Protein AF-A0A7R9ZX94-F1 (afdb_monomer_lite)

Radius of gyration: 61.22 Å; chains: 1; bounding box: 117×53×203 Å

Organism: NCBI:txid73915

pLDDT: mean 79.72, std 14.08, range [41.81, 96.81]

Secondary structure (DSSP, 8-state):
--S-HHHHHHHHHHHTT--HHHHHHHHHHHHHHTT----HHHHHHHHHS-HHHHHHHHHHHS-HHHHHSHHHHHHHHHHHHHHHHHHHHHHHTT-HHHHHHHHHTTTTSTHHHHHHHHHHHHHHHHHHHHHHHHHHHHHHHHHHHHHHHHHHHHHHHHHHHHHHHHHHHHHHHHHHHHHHHHHHHHHTTS-HHHHHHHHHHHHHHHHHHHHHHHHHHHHHHHHHHHHHHHHHHHHHHHHHHHHHHHHHHHHHHHHHHHHHHHHHHHHHHHHHHHHHHHHHHHHHHHHHHHHHHHHHHHHHHHHHHHTTS--HHHHHHHHHHHHHHHHHHHHHHHHHHHHHHHHHHHHHHHHHHHHHHHHHHHHHHHHHHHHHHHHHHHHHHHHHHHHHHHHHHHHHHHHHHHHHHHHHHHHHHHHHHHHHHHHHHHHHHHHHHHHHHHHHHHHHHHHHHHHHHHHHHHHHHHHHHHHHHHHHHHHHHHHHHTTSSS------------PPPP-----------

Foldseek 3Di:
DPDDPLNVVVCVVVVVVDDQLNVQLVVVVVQVVVPQPDDNVNSNVLSPDDPVVSCVVRVVSRDPVCVVCVVVVVVVVVLLVVLVSQLVVCVVVVNVVSNVVSLVVCVVPCSSVVVVVVVVVVVVVVVVVVVVVVVVVVVVVVVVVVVVVVVVVVVVVVVVVVVVVVVVVVVCVVVVVVVVVVVVVVVVVDDPVVVVVVVVVVVVVVVVVVVVVVVVVVVVVVVVVVVVVVVVVVVVVVVVVVVVVVVVVVVVVVVVVVVVVVVVVVVVVVVVVVVVVVVVVVVVVVVVVVVVVVVVVVVVVVVVVVVPDDDPPVVVVCVVVVVVVCVVVVVVVVVVVVVVVVVVVVVVVVCVVVVVVVVVVVVVVVVCPVVVVVVVVVVVVVVVVVVVVVVVVVVVVVVVVVVVVVVVVVVVVVVVVVVVVVVVVVVVVVVVVVVVVVVVVVVVVVVVVVVVVVVVVVVVVVVVVVVVVVVVVVVCCVVVVVPPPDDDDDDDDDDDDDDDDDDDDDPPPDDDD

Structure (mmCIF, N/CA/C/O backbone):
data_AF-A0A7R9ZX94-F1
#
_entry.id   AF-A0A7R9ZX94-F1
#
loop_
_atom_site.group_PDB
_atom_site.id
_atom_site.type_symbol
_atom_site.label_atom_id
_atom_site.label_alt_id
_atom_site.label_comp_id
_atom_site.label_asym_id
_atom_site.label_entity_id
_atom_site.label_seq_id
_atom_site.pdbx_PDB_ins_code
_atom_site.Cartn_x
_atom_site.Cartn_y
_atom_site.Cartn_z
_atom_site.occupancy
_atom_site.B_iso_or_equiv
_atom_site.auth_seq_id
_atom_site.auth_comp_id
_atom_site.auth_asym_id
_atom_site.auth_atom_id
_atom_site.pdbx_PDB_model_num
ATOM 1 N N . GLN A 1 1 ? 18.809 25.882 -39.021 1.00 46.19 1 GLN A N 1
ATOM 2 C CA . GLN A 1 1 ? 19.123 25.093 -37.810 1.00 46.19 1 GLN A CA 1
ATOM 3 C C . GLN A 1 1 ? 18.081 23.991 -37.723 1.00 46.19 1 GLN A C 1
ATOM 5 O O . GLN A 1 1 ? 16.909 24.324 -37.689 1.00 46.19 1 GLN A O 1
ATOM 10 N N . PHE A 1 2 ? 18.480 22.720 -37.825 1.00 45.09 2 PHE A N 1
ATOM 11 C CA . PHE A 1 2 ? 17.543 21.588 -37.939 1.00 45.09 2 PHE A CA 1
ATOM 12 C C . PHE A 1 2 ? 16.994 21.122 -36.579 1.00 45.09 2 PHE A C 1
ATOM 14 O O . PHE A 1 2 ? 15.900 20.583 -36.513 1.00 45.09 2 PHE A O 1
ATOM 21 N N . LEU A 1 3 ? 17.730 21.373 -35.492 1.00 60.97 3 LEU A N 1
ATOM 22 C CA . LEU A 1 3 ? 17.330 21.069 -34.119 1.00 60.97 3 LEU A CA 1
ATOM 23 C C . LEU A 1 3 ? 17.591 22.306 -33.255 1.00 60.97 3 LEU A C 1
ATOM 25 O O . LEU A 1 3 ? 18.680 22.883 -33.322 1.00 60.97 3 LEU A O 1
ATOM 29 N N . ASP A 1 4 ? 16.589 22.724 -32.485 1.00 75.06 4 ASP A N 1
ATOM 30 C CA . ASP A 1 4 ? 16.703 23.810 -31.505 1.00 75.06 4 ASP A CA 1
ATOM 31 C C . ASP A 1 4 ? 16.883 23.255 -30.077 1.00 75.06 4 ASP A C 1
ATOM 33 O O . ASP A 1 4 ? 16.883 22.042 -29.846 1.00 75.06 4 ASP A O 1
ATOM 37 N N . GLU A 1 5 ? 17.053 24.144 -29.098 1.00 74.81 5 GLU A N 1
ATOM 38 C CA . GLU A 1 5 ? 17.251 23.770 -27.692 1.00 74.81 5 GLU A CA 1
ATOM 39 C C . GLU A 1 5 ? 16.100 22.913 -27.130 1.00 74.81 5 GLU A C 1
ATOM 41 O O . GLU A 1 5 ? 16.324 22.014 -26.313 1.00 74.81 5 GLU A O 1
ATOM 46 N N . TRP A 1 6 ? 14.868 23.142 -27.595 1.00 79.94 6 TRP A N 1
ATOM 47 C CA . TRP A 1 6 ? 13.710 22.352 -27.191 1.00 79.94 6 TRP A CA 1
ATOM 48 C C . TRP A 1 6 ? 13.808 20.919 -27.735 1.00 79.94 6 TRP A C 1
ATOM 50 O O . TRP A 1 6 ? 13.611 19.971 -26.972 1.00 79.94 6 TRP A O 1
ATOM 60 N N . HIS A 1 7 ? 14.229 20.736 -28.994 1.00 74.19 7 HIS A N 1
ATOM 61 C CA . HIS A 1 7 ? 14.447 19.401 -29.568 1.00 74.19 7 HIS A CA 1
ATOM 62 C C . HIS A 1 7 ? 15.507 18.617 -28.783 1.00 74.19 7 HIS A C 1
ATOM 64 O O . HIS A 1 7 ? 15.298 17.445 -28.467 1.00 74.19 7 HIS A O 1
ATOM 70 N N . TYR A 1 8 ? 16.613 19.258 -28.392 1.00 73.69 8 TYR A N 1
ATOM 71 C CA . TYR A 1 8 ? 17.632 18.616 -27.553 1.00 73.69 8 TYR A CA 1
ATOM 72 C C . TYR A 1 8 ? 17.098 18.232 -26.171 1.00 73.69 8 TYR A C 1
ATOM 74 O O . TYR A 1 8 ? 17.418 17.157 -25.662 1.00 73.69 8 TYR A O 1
ATOM 82 N N . ARG A 1 9 ? 16.251 19.071 -25.567 1.00 77.31 9 ARG A N 1
ATOM 83 C CA . ARG A 1 9 ? 15.613 18.783 -24.277 1.00 77.31 9 ARG A CA 1
ATOM 84 C C . ARG A 1 9 ? 14.697 17.562 -24.362 1.00 77.31 9 ARG A C 1
ATOM 86 O O . ARG A 1 9 ? 14.786 16.681 -23.510 1.00 77.31 9 ARG A O 1
ATOM 93 N N . VAL A 1 10 ? 13.871 17.479 -25.404 1.00 73.19 10 VAL A N 1
ATOM 94 C CA . VAL A 1 10 ? 12.976 16.337 -25.643 1.00 73.19 10 VAL A CA 1
ATOM 95 C C . VAL A 1 10 ? 13.769 15.068 -25.943 1.00 73.19 10 VAL A C 1
ATOM 97 O O . VAL A 1 10 ? 13.509 14.039 -25.322 1.00 73.19 10 VAL A O 1
ATOM 100 N N . MET A 1 11 ? 14.785 15.134 -26.810 1.00 71.25 11 MET A N 1
ATOM 101 C CA . MET A 1 11 ? 15.658 13.988 -27.093 1.00 71.25 11 MET A CA 1
ATOM 102 C C . MET A 1 11 ? 16.409 13.504 -25.849 1.00 71.25 11 MET A C 1
ATOM 104 O O . MET A 1 11 ? 16.594 12.305 -25.689 1.00 71.25 11 MET A O 1
ATOM 108 N N . ASN A 1 12 ? 16.790 14.394 -24.931 1.00 71.25 12 ASN A N 1
ATOM 109 C CA . ASN A 1 12 ? 17.432 14.009 -23.672 1.00 71.25 12 ASN A CA 1
ATOM 110 C C . ASN A 1 12 ? 16.453 13.288 -22.721 1.00 71.25 12 ASN A C 1
ATOM 112 O O . ASN A 1 12 ? 16.826 12.346 -22.026 1.00 71.25 12 ASN A O 1
ATOM 116 N N . VAL A 1 13 ? 15.175 13.683 -22.706 1.00 73.31 13 VAL A N 1
ATOM 117 C CA . VAL A 1 13 ? 14.135 12.977 -21.934 1.00 73.31 13 VAL A CA 1
ATOM 118 C C . VAL A 1 13 ? 13.806 11.623 -22.568 1.00 73.31 13 VAL A C 1
ATOM 120 O O . VAL A 1 13 ? 13.756 10.617 -21.861 1.00 73.31 13 VAL A O 1
ATOM 123 N N . LEU A 1 14 ? 13.633 11.577 -23.891 1.00 68.38 14 LEU A N 1
ATOM 124 C CA . LEU A 1 14 ? 13.373 10.340 -24.628 1.00 68.38 14 LEU A CA 1
ATOM 125 C C . LEU A 1 14 ? 14.559 9.377 -24.549 1.00 68.38 14 LEU A C 1
ATOM 127 O O . LEU A 1 14 ? 14.352 8.200 -24.275 1.00 68.38 14 LEU A O 1
ATOM 131 N N . GLY A 1 15 ? 15.791 9.870 -24.674 1.00 67.94 15 GLY A N 1
ATOM 132 C CA . GLY A 1 15 ? 17.019 9.073 -24.611 1.00 67.94 15 GLY A CA 1
ATOM 133 C C . GLY A 1 15 ? 17.246 8.374 -23.268 1.00 67.94 15 GLY A C 1
ATOM 134 O O . GLY A 1 15 ? 17.945 7.369 -23.213 1.00 67.94 15 GLY A O 1
ATOM 135 N N . LYS A 1 16 ? 16.605 8.834 -22.183 1.00 73.81 16 LYS A N 1
ATOM 136 C CA . LYS A 1 16 ? 16.614 8.126 -20.889 1.00 73.81 16 LYS A CA 1
ATOM 137 C C . LYS A 1 16 ? 15.671 6.918 -20.851 1.00 73.81 16 LYS A C 1
ATOM 139 O O . LYS A 1 16 ? 15.866 6.035 -20.022 1.00 73.81 16 LYS A O 1
ATOM 144 N N . GLY A 1 17 ? 14.640 6.880 -21.700 1.00 75.62 17 GLY A N 1
ATOM 145 C CA . GLY A 1 17 ? 13.622 5.816 -21.724 1.00 75.62 17 GLY A CA 1
ATOM 146 C C . GLY A 1 17 ? 13.651 4.916 -22.966 1.00 75.62 17 GLY A C 1
ATOM 147 O O . GLY A 1 17 ? 13.183 3.769 -22.910 1.00 75.62 17 GLY A O 1
ATOM 148 N N . TRP A 1 18 ? 14.195 5.426 -24.072 1.00 81.94 18 TRP A N 1
ATOM 149 C CA . TRP A 1 18 ? 14.347 4.750 -25.357 1.00 81.94 18 TRP A CA 1
ATOM 150 C C . TRP A 1 18 ? 15.787 4.283 -25.523 1.00 81.94 18 TRP A C 1
ATOM 152 O O . TRP A 1 18 ? 16.679 5.057 -25.857 1.00 81.94 18 TRP A O 1
ATOM 162 N N . THR A 1 19 ? 16.004 2.992 -25.284 1.00 86.12 19 THR A N 1
ATOM 163 C CA . THR A 1 19 ? 17.248 2.329 -25.674 1.00 86.12 19 THR A CA 1
ATOM 164 C C . THR A 1 19 ? 17.312 2.217 -27.198 1.00 86.12 19 THR A C 1
ATOM 166 O O . THR A 1 19 ? 16.272 2.202 -27.861 1.00 86.12 19 THR A O 1
ATOM 169 N N . GLN A 1 20 ? 18.518 2.091 -27.757 1.00 82.81 20 GLN A N 1
ATOM 170 C CA . GLN A 1 20 ? 18.720 1.851 -29.192 1.00 82.81 20 GLN A CA 1
ATOM 171 C C . GLN A 1 20 ? 17.857 0.682 -29.689 1.00 82.81 20 GLN A C 1
ATOM 173 O O . GLN A 1 20 ? 17.112 0.837 -30.650 1.00 82.81 20 GLN A O 1
ATOM 178 N N . THR A 1 21 ? 17.843 -0.433 -28.953 1.00 88.31 21 THR A N 1
ATOM 179 C CA . THR A 1 21 ? 17.009 -1.609 -29.241 1.00 88.31 21 THR A CA 1
ATOM 180 C C . THR A 1 21 ? 15.526 -1.259 -29.352 1.00 88.31 21 THR A C 1
ATOM 182 O O . THR A 1 21 ? 14.864 -1.698 -30.285 1.00 88.31 21 THR A O 1
ATOM 185 N N . LYS A 1 22 ? 14.982 -0.431 -28.446 1.00 87.69 22 LYS A N 1
ATOM 186 C CA . LYS A 1 22 ? 13.573 -0.002 -28.512 1.00 87.69 22 LYS A CA 1
ATOM 187 C C . LYS A 1 22 ? 13.295 0.883 -29.724 1.00 87.69 22 LYS A C 1
ATOM 189 O O . LYS A 1 22 ? 12.243 0.738 -30.337 1.00 87.69 22 LYS A O 1
ATOM 194 N N . ALA A 1 23 ? 14.220 1.784 -30.058 1.00 84.62 23 ALA A N 1
ATOM 195 C CA . ALA A 1 23 ? 14.084 2.652 -31.223 1.00 84.62 23 ALA A CA 1
ATOM 196 C C . ALA A 1 23 ? 14.079 1.844 -32.528 1.00 84.62 23 ALA A C 1
ATOM 198 O O . ALA A 1 23 ? 13.206 2.042 -33.371 1.00 84.62 23 ALA A O 1
ATOM 199 N N . VAL A 1 24 ? 15.004 0.890 -32.650 1.00 89.31 24 VAL A N 1
ATOM 200 C CA . VAL A 1 24 ? 15.105 -0.015 -33.800 1.00 89.31 24 VAL A CA 1
ATOM 201 C C . VAL A 1 24 ? 13.885 -0.934 -33.884 1.00 89.31 24 VAL A C 1
ATOM 203 O O . VAL A 1 24 ? 13.287 -1.037 -34.949 1.00 89.31 24 VAL A O 1
ATOM 206 N N . THR A 1 25 ? 13.443 -1.514 -32.762 1.00 92.94 25 THR A N 1
ATOM 207 C CA . THR A 1 25 ? 12.216 -2.334 -32.697 1.00 92.94 25 THR A CA 1
ATOM 208 C C . THR A 1 25 ? 11.013 -1.561 -33.240 1.00 92.94 25 THR A C 1
ATOM 210 O O . THR A 1 25 ? 10.320 -2.046 -34.127 1.00 92.94 25 THR A O 1
ATOM 213 N N . ALA A 1 26 ? 10.808 -0.320 -32.783 1.00 88.62 26 ALA A N 1
ATOM 214 C CA . ALA A 1 26 ? 9.697 0.512 -33.240 1.00 88.62 26 ALA A CA 1
ATOM 215 C C . ALA A 1 26 ? 9.790 0.861 -34.738 1.00 88.62 26 ALA A C 1
ATOM 217 O O . ALA A 1 26 ? 8.772 0.896 -35.426 1.00 88.62 26 ALA A O 1
ATOM 218 N N . ALA A 1 27 ? 10.997 1.108 -35.260 1.00 87.25 27 ALA A N 1
ATOM 219 C CA . ALA A 1 27 ? 11.202 1.353 -36.686 1.00 87.25 27 ALA A CA 1
ATOM 220 C C . ALA A 1 27 ? 10.882 0.107 -37.533 1.00 87.25 27 ALA A C 1
ATOM 222 O O . ALA A 1 27 ? 10.219 0.217 -38.565 1.00 87.25 27 ALA A O 1
ATOM 223 N N . LEU A 1 28 ? 11.297 -1.076 -37.078 1.00 92.31 28 LEU A N 1
ATOM 224 C CA . LEU A 1 28 ? 11.012 -2.353 -37.733 1.00 92.31 28 LEU A CA 1
ATOM 225 C C . LEU A 1 28 ? 9.524 -2.723 -37.665 1.00 92.31 28 LEU A C 1
ATOM 227 O O . LEU A 1 28 ? 8.978 -3.187 -38.662 1.00 92.31 28 LEU A O 1
ATOM 231 N N . ASP A 1 29 ? 8.842 -2.442 -36.551 1.00 92.19 29 ASP A N 1
ATOM 232 C CA . ASP A 1 29 ? 7.384 -2.589 -36.433 1.00 92.19 29 ASP A CA 1
ATOM 233 C C . ASP A 1 29 ? 6.652 -1.710 -37.460 1.00 92.19 29 ASP A C 1
ATOM 235 O O . ASP A 1 29 ? 5.715 -2.159 -38.122 1.00 92.19 29 ASP A O 1
ATOM 239 N N . ILE A 1 30 ? 7.098 -0.460 -37.648 1.00 87.75 30 ILE A N 1
ATOM 240 C CA . ILE A 1 30 ? 6.545 0.437 -38.675 1.00 87.75 30 ILE A CA 1
ATOM 241 C C . ILE A 1 30 ? 6.780 -0.143 -40.071 1.00 87.75 30 ILE A C 1
ATOM 243 O O . ILE A 1 30 ? 5.874 -0.114 -40.904 1.00 87.75 30 ILE A O 1
ATOM 247 N N . MET A 1 31 ? 7.963 -0.691 -40.342 1.00 88.12 31 MET A N 1
ATOM 248 C CA . MET A 1 31 ? 8.239 -1.346 -41.620 1.00 88.12 31 MET A CA 1
ATOM 249 C C . MET A 1 31 ? 7.343 -2.573 -41.835 1.00 88.12 31 MET A C 1
ATOM 251 O O . MET A 1 31 ? 6.766 -2.726 -42.912 1.00 88.12 31 MET A O 1
ATOM 255 N N . ALA A 1 32 ? 7.141 -3.396 -40.804 1.00 91.81 32 ALA A N 1
ATOM 256 C CA . ALA A 1 32 ? 6.255 -4.554 -40.858 1.00 91.81 32 ALA A CA 1
ATOM 257 C C . ALA A 1 32 ? 4.800 -4.155 -41.163 1.00 91.81 32 ALA A C 1
ATOM 259 O O . ALA A 1 32 ? 4.154 -4.737 -42.035 1.00 91.81 32 ALA A O 1
ATOM 260 N N . LEU A 1 33 ? 4.306 -3.094 -40.514 1.00 88.00 33 LEU A N 1
ATOM 261 C CA . LEU A 1 33 ? 2.975 -2.530 -40.769 1.00 88.00 33 LEU A CA 1
ATOM 262 C C . LEU A 1 33 ? 2.806 -2.004 -42.202 1.00 88.00 33 LEU A C 1
ATOM 264 O O . LEU A 1 33 ? 1.694 -2.018 -42.725 1.00 88.00 33 LEU A O 1
ATOM 268 N N . ASN A 1 34 ? 3.896 -1.573 -42.841 1.00 86.56 34 ASN A N 1
ATOM 269 C CA . ASN A 1 34 ? 3.915 -1.111 -44.231 1.00 86.56 34 ASN A CA 1
ATOM 270 C C . ASN A 1 34 ? 4.233 -2.232 -45.239 1.00 86.56 34 ASN A C 1
ATOM 272 O O . ASN A 1 34 ? 4.527 -1.960 -46.401 1.00 86.56 34 ASN A O 1
ATOM 276 N N . GLY A 1 35 ? 4.129 -3.497 -44.819 1.00 88.69 35 GLY A N 1
ATOM 277 C CA . GLY A 1 35 ? 4.159 -4.651 -45.716 1.00 88.69 35 GLY A CA 1
ATOM 278 C C . GLY A 1 35 ? 5.516 -5.335 -45.856 1.00 88.69 35 GLY A C 1
ATOM 279 O O . GLY A 1 35 ? 5.642 -6.231 -46.693 1.00 88.69 35 GLY A O 1
ATOM 280 N N . VAL A 1 36 ? 6.522 -4.977 -45.049 1.00 94.06 36 VAL A N 1
ATOM 281 C CA . VAL A 1 36 ? 7.733 -5.806 -44.944 1.00 94.06 36 VAL A CA 1
ATOM 282 C C . VAL A 1 36 ? 7.372 -7.095 -44.202 1.00 94.06 36 VAL A C 1
ATOM 284 O O . VAL A 1 36 ? 6.808 -7.022 -43.111 1.00 94.06 36 VAL A O 1
ATOM 287 N N . PRO A 1 37 ? 7.671 -8.284 -44.749 1.00 94.25 37 PRO A N 1
ATOM 288 C CA . PRO A 1 37 ? 7.342 -9.553 -44.108 1.00 94.25 37 PRO A CA 1
ATOM 289 C C . PRO A 1 37 ? 8.308 -9.834 -42.947 1.00 94.25 37 PRO A C 1
ATOM 291 O O . PRO A 1 37 ? 9.219 -10.646 -43.079 1.00 94.25 37 PRO A O 1
ATOM 294 N N . LEU A 1 38 ? 8.127 -9.130 -41.828 1.00 96.38 38 LEU A N 1
ATOM 295 C CA . LEU A 1 38 ? 8.869 -9.335 -40.585 1.00 96.38 38 LEU A CA 1
ATOM 296 C C . LEU A 1 38 ? 7.962 -9.982 -39.542 1.00 96.38 38 LEU A C 1
ATOM 298 O O . LEU A 1 38 ? 6.872 -9.490 -39.243 1.00 96.38 38 LEU A O 1
ATOM 302 N N . THR A 1 39 ? 8.426 -11.082 -38.967 1.00 96.25 39 THR A N 1
ATOM 303 C CA . THR A 1 39 ? 7.808 -11.701 -37.794 1.00 96.25 39 THR A CA 1
ATOM 304 C C . THR A 1 39 ? 8.255 -10.994 -36.506 1.00 96.25 39 THR A C 1
ATOM 306 O O . THR A 1 39 ? 9.334 -10.401 -36.472 1.00 96.25 39 THR A O 1
ATOM 309 N N . PRO A 1 40 ? 7.481 -11.072 -35.404 1.00 95.19 40 PRO A N 1
ATOM 310 C CA . PRO A 1 40 ? 7.879 -10.473 -34.123 1.00 95.19 40 PRO A CA 1
ATOM 311 C C . PRO A 1 40 ? 9.231 -10.979 -33.592 1.00 95.19 40 PRO A C 1
ATOM 313 O O . PRO A 1 40 ? 9.933 -10.264 -32.880 1.00 95.19 40 PRO A O 1
ATOM 316 N N . GLU A 1 41 ? 9.592 -12.215 -33.936 1.00 95.94 41 GLU A N 1
ATOM 317 C CA . GLU A 1 41 ? 10.859 -12.849 -33.564 1.00 95.94 41 GLU A CA 1
ATOM 318 C C . GLU A 1 41 ? 12.029 -12.242 -34.349 1.00 95.94 41 GLU A C 1
ATOM 320 O O . GLU A 1 41 ? 13.020 -11.838 -33.743 1.00 95.94 41 GLU A O 1
ATOM 325 N N . GLU A 1 42 ? 11.872 -12.069 -35.666 1.00 96.19 42 GLU A N 1
ATOM 326 C CA . GLU A 1 42 ? 12.866 -11.405 -36.521 1.00 96.19 42 GLU A CA 1
ATOM 327 C C . GLU A 1 42 ? 13.061 -9.932 -36.149 1.00 96.19 42 GLU A C 1
ATOM 329 O O . GLU A 1 42 ? 14.178 -9.431 -36.205 1.00 96.19 42 GLU A O 1
ATOM 334 N N . ILE A 1 43 ? 11.998 -9.231 -35.739 1.00 96.38 43 ILE A N 1
ATOM 335 C CA . ILE A 1 43 ? 12.099 -7.841 -35.271 1.00 96.38 43 ILE A CA 1
ATOM 336 C C . ILE A 1 43 ? 12.998 -7.755 -34.036 1.00 96.38 43 ILE A C 1
ATOM 338 O O . ILE A 1 43 ? 13.838 -6.859 -33.940 1.00 96.38 43 ILE A O 1
ATOM 342 N N . LYS A 1 44 ? 12.845 -8.697 -33.098 1.00 95.25 44 LYS A N 1
ATOM 343 C CA . LYS A 1 44 ? 13.681 -8.753 -31.899 1.00 95.25 44 LYS A CA 1
ATOM 344 C C . LYS A 1 44 ? 15.132 -9.095 -32.243 1.00 95.25 44 LYS A C 1
ATOM 346 O O . LYS A 1 44 ? 16.034 -8.454 -31.716 1.00 95.25 44 LYS A O 1
ATOM 351 N N . GLU A 1 45 ? 15.346 -10.062 -33.135 1.00 95.88 45 GLU A N 1
ATOM 352 C CA . GLU A 1 45 ? 16.680 -10.456 -33.599 1.00 95.88 45 GLU A CA 1
ATOM 353 C C . GLU A 1 45 ? 17.399 -9.290 -34.293 1.00 95.88 45 GLU A C 1
ATOM 355 O O . GLU A 1 45 ? 18.510 -8.931 -33.909 1.00 95.88 45 GLU A O 1
ATOM 360 N N . PHE A 1 46 ? 16.733 -8.618 -35.234 1.00 95.88 46 PHE A N 1
ATOM 361 C CA . PHE A 1 46 ? 17.272 -7.443 -35.920 1.00 95.88 46 PHE A CA 1
ATOM 362 C C . PHE A 1 46 ? 17.547 -6.269 -34.976 1.00 95.88 46 PHE A C 1
ATOM 364 O O . PHE A 1 46 ? 18.529 -5.559 -35.168 1.00 95.88 46 PHE A O 1
ATOM 371 N N . ALA A 1 47 ? 16.740 -6.073 -33.931 1.00 94.81 47 ALA A N 1
ATOM 372 C CA . ALA A 1 47 ? 16.978 -5.021 -32.943 1.00 94.81 47 ALA A CA 1
ATOM 373 C C . ALA A 1 47 ? 18.201 -5.273 -32.037 1.00 94.81 47 ALA A C 1
ATOM 375 O O . ALA A 1 47 ? 18.684 -4.333 -31.397 1.00 94.81 47 ALA A O 1
ATOM 376 N N . GLU A 1 48 ? 18.681 -6.518 -31.960 1.00 95.25 48 GLU A N 1
ATOM 377 C CA . GLU A 1 48 ? 19.884 -6.921 -31.219 1.00 95.25 48 GLU A CA 1
ATOM 378 C C . GLU A 1 48 ? 21.136 -7.011 -32.120 1.00 95.25 48 GLU A C 1
ATOM 380 O O . GLU A 1 48 ? 22.253 -7.100 -31.605 1.00 95.25 48 GLU A O 1
ATOM 385 N N . MET A 1 49 ? 20.970 -6.967 -33.447 1.00 95.12 49 MET A N 1
ATOM 386 C CA . MET A 1 49 ? 22.067 -6.997 -34.420 1.00 95.12 49 MET A CA 1
ATOM 387 C C . MET A 1 49 ? 22.837 -5.673 -34.501 1.00 95.12 49 MET A C 1
ATOM 389 O O . MET A 1 49 ? 22.311 -4.595 -34.221 1.00 95.12 49 MET A O 1
ATOM 393 N N . ASP A 1 50 ? 24.091 -5.756 -34.958 1.00 94.75 50 ASP A N 1
ATOM 394 C CA . ASP A 1 50 ? 24.846 -4.571 -35.369 1.00 94.75 50 ASP A CA 1
ATOM 395 C C . ASP A 1 50 ? 24.163 -3.884 -36.560 1.00 94.75 50 ASP A C 1
ATOM 397 O O . ASP A 1 50 ? 23.659 -4.546 -37.470 1.00 94.75 50 ASP A O 1
ATOM 401 N N . GLU A 1 51 ? 24.170 -2.551 -36.574 1.00 90.75 51 GLU A N 1
ATOM 402 C CA . GLU A 1 51 ? 23.443 -1.743 -37.557 1.00 90.75 51 GLU A CA 1
ATOM 403 C C . GLU A 1 51 ? 23.848 -2.073 -39.002 1.00 90.75 51 GLU A C 1
ATOM 405 O O . GLU A 1 51 ? 22.986 -2.163 -39.879 1.00 90.75 51 GLU A O 1
ATOM 410 N N . GLN A 1 52 ? 25.139 -2.318 -39.261 1.00 92.56 52 GLN A N 1
ATOM 411 C CA . GLN A 1 52 ? 25.609 -2.634 -40.612 1.00 92.56 52 GLN A CA 1
ATOM 412 C C . GLN A 1 52 ? 25.085 -3.992 -41.076 1.00 92.56 52 GLN A C 1
ATOM 414 O O . GLN A 1 52 ? 24.666 -4.138 -42.225 1.00 92.56 52 GLN A O 1
ATOM 419 N N . GLN A 1 53 ? 25.073 -4.977 -40.176 1.00 94.19 53 GLN A N 1
ATOM 420 C CA . GLN A 1 53 ? 24.550 -6.306 -40.470 1.00 94.19 53 GLN A CA 1
ATOM 421 C C . GLN A 1 53 ? 23.026 -6.279 -40.636 1.00 94.19 53 GLN A C 1
ATOM 423 O O . GLN A 1 53 ? 22.508 -6.834 -41.605 1.00 94.19 53 GLN A O 1
ATOM 428 N N . MET A 1 54 ? 22.323 -5.564 -39.754 1.00 95.44 54 MET A N 1
ATOM 429 C CA . MET A 1 54 ? 20.875 -5.390 -39.823 1.00 95.44 54 MET A CA 1
ATOM 430 C C . MET A 1 54 ? 20.455 -4.816 -41.180 1.00 95.44 54 MET A C 1
ATOM 432 O O . MET A 1 54 ? 19.539 -5.339 -41.807 1.00 95.44 54 MET A O 1
ATOM 436 N N . VAL A 1 55 ? 21.135 -3.777 -41.679 1.00 92.94 55 VAL A N 1
ATOM 437 C CA . VAL A 1 55 ? 20.814 -3.179 -42.987 1.00 92.94 55 VAL A CA 1
ATOM 438 C C . VAL A 1 55 ? 21.032 -4.177 -44.128 1.00 92.94 55 VAL A C 1
ATOM 440 O O . VAL A 1 55 ? 20.183 -4.288 -45.014 1.00 92.94 55 VAL A O 1
ATOM 443 N N . VAL A 1 56 ? 22.133 -4.934 -44.104 1.00 95.19 56 VAL A N 1
ATOM 444 C CA . VAL A 1 56 ? 22.440 -5.941 -45.135 1.00 95.19 56 VAL A CA 1
ATOM 445 C C . VAL A 1 56 ? 21.380 -7.045 -45.186 1.00 95.19 56 VAL A C 1
ATOM 447 O O . VAL A 1 56 ? 21.035 -7.495 -46.279 1.00 95.19 56 VAL A O 1
ATOM 450 N N . GLU A 1 57 ? 20.836 -7.457 -44.041 1.00 95.06 57 GLU A N 1
ATOM 451 C CA . GLU A 1 57 ? 19.809 -8.505 -43.964 1.00 95.06 57 GLU A CA 1
ATOM 452 C C . GLU A 1 57 ? 18.379 -7.985 -44.189 1.00 95.06 57 GLU A C 1
ATOM 454 O O . GLU A 1 57 ? 17.533 -8.697 -44.740 1.00 95.06 57 GLU A O 1
ATOM 459 N N . LEU A 1 58 ? 18.106 -6.730 -43.824 1.00 93.81 58 LEU A N 1
ATOM 460 C CA . LEU A 1 58 ? 16.794 -6.099 -43.959 1.00 93.81 58 LEU A CA 1
ATOM 461 C C . LEU A 1 58 ? 16.500 -5.657 -45.397 1.00 93.81 58 LEU A C 1
ATOM 463 O O . LEU A 1 58 ? 15.392 -5.873 -45.891 1.00 93.81 58 LEU A O 1
ATOM 467 N N . VAL A 1 59 ? 17.476 -5.064 -46.095 1.00 93.88 59 VAL A N 1
ATOM 468 C CA . VAL A 1 59 ? 17.284 -4.525 -47.455 1.00 93.88 59 VAL A CA 1
ATOM 469 C C . VAL A 1 59 ? 16.740 -5.576 -48.436 1.00 93.88 59 VAL A C 1
ATOM 471 O O . VAL A 1 59 ? 15.787 -5.261 -49.150 1.00 93.88 59 VAL A O 1
ATOM 474 N N . PRO A 1 60 ? 17.239 -6.829 -48.471 1.00 95.25 60 PRO A N 1
ATOM 475 C CA . PRO A 1 60 ? 16.677 -7.889 -49.307 1.00 95.25 60 PRO A CA 1
ATOM 476 C C . PRO A 1 60 ? 15.209 -8.216 -49.008 1.00 95.25 60 PRO A C 1
ATOM 478 O O . PRO A 1 60 ? 14.487 -8.583 -49.935 1.00 95.25 60 PRO A O 1
ATOM 481 N N . LYS A 1 61 ? 14.757 -8.056 -47.755 1.00 94.69 61 LYS A N 1
ATOM 482 C CA . LYS A 1 61 ? 13.373 -8.326 -47.329 1.00 94.69 61 LYS A CA 1
ATOM 483 C C . LYS A 1 61 ? 12.397 -7.203 -47.688 1.00 94.69 61 LYS A C 1
ATOM 485 O O . LYS A 1 61 ? 11.193 -7.443 -47.706 1.00 94.69 61 LYS A O 1
ATOM 490 N N . LEU A 1 62 ? 12.885 -6.000 -48.007 1.00 92.62 62 LEU A N 1
ATOM 491 C CA . LEU A 1 62 ? 12.031 -4.890 -48.434 1.00 92.62 62 LEU A CA 1
ATOM 492 C C . LEU A 1 62 ? 11.353 -5.218 -49.777 1.00 92.62 62 LEU A C 1
ATOM 494 O O . LEU A 1 62 ? 12.073 -5.462 -50.756 1.00 92.62 62 LEU A O 1
ATOM 498 N N . PRO A 1 63 ? 10.007 -5.185 -49.865 1.00 93.62 63 PRO A N 1
ATOM 499 C CA . PRO A 1 63 ? 9.287 -5.314 -51.129 1.00 93.62 63 PRO A CA 1
ATOM 500 C C . PRO A 1 63 ? 9.723 -4.241 -52.130 1.00 93.62 63 PRO A C 1
ATOM 502 O O . PRO A 1 63 ? 9.994 -3.107 -51.741 1.00 93.62 63 PRO A O 1
ATOM 505 N N . GLN A 1 64 ? 9.751 -4.568 -53.424 1.00 89.12 64 GLN A N 1
ATOM 506 C CA . GLN A 1 64 ? 10.220 -3.635 -54.457 1.00 89.12 64 GLN A CA 1
ATOM 507 C C . GLN A 1 64 ? 9.435 -2.313 -54.465 1.00 89.12 64 GLN A C 1
ATOM 509 O O . GLN A 1 64 ? 10.049 -1.254 -54.500 1.00 89.12 64 GLN A O 1
ATOM 514 N N . VAL A 1 65 ? 8.108 -2.378 -54.310 1.00 89.19 65 VAL A N 1
ATOM 515 C CA . VAL A 1 65 ? 7.235 -1.195 -54.194 1.00 89.19 65 VAL A CA 1
ATOM 516 C C . VAL A 1 65 ? 7.673 -0.293 -53.037 1.00 89.19 65 VAL A C 1
ATOM 518 O O . VAL A 1 65 ? 7.805 0.910 -53.196 1.00 89.19 65 VAL A O 1
ATOM 521 N N . MET A 1 66 ? 7.995 -0.877 -51.881 1.00 86.50 66 MET A N 1
ATOM 522 C CA . MET A 1 66 ? 8.442 -0.109 -50.720 1.00 86.50 66 MET A CA 1
ATOM 523 C C . MET A 1 66 ? 9.846 0.471 -50.899 1.00 86.50 66 MET A C 1
ATOM 525 O O . MET A 1 66 ? 10.138 1.498 -50.305 1.00 86.50 66 MET A O 1
ATOM 529 N N . ARG A 1 67 ? 10.724 -0.160 -51.690 1.00 86.69 67 ARG A N 1
ATOM 530 C CA . ARG A 1 67 ? 12.041 0.415 -52.015 1.00 86.69 67 ARG A CA 1
ATOM 531 C C . ARG A 1 67 ? 11.907 1.629 -52.926 1.00 86.69 67 ARG A C 1
ATOM 533 O O . ARG A 1 67 ? 12.642 2.591 -52.745 1.00 86.69 67 ARG A O 1
ATOM 540 N N . GLU A 1 68 ? 10.985 1.567 -53.883 1.00 87.31 68 GLU A N 1
ATOM 541 C CA . GLU A 1 68 ? 10.676 2.670 -54.798 1.00 87.31 68 GLU A CA 1
ATOM 542 C C . GLU A 1 68 ? 9.978 3.827 -54.057 1.00 87.31 68 GLU A C 1
ATOM 544 O O . GLU A 1 68 ? 10.314 4.987 -54.284 1.00 87.31 68 GLU A O 1
ATOM 549 N N . ASP A 1 69 ? 9.109 3.512 -53.090 1.00 86.56 69 ASP A N 1
ATOM 550 C CA . ASP A 1 69 ? 8.358 4.488 -52.288 1.00 86.56 69 ASP A CA 1
ATOM 551 C C . ASP A 1 69 ? 8.995 4.800 -50.917 1.00 86.56 69 ASP A C 1
ATOM 553 O O . ASP A 1 69 ? 8.382 5.466 -50.076 1.00 86.56 69 ASP A O 1
ATOM 557 N N . PHE A 1 70 ? 10.222 4.336 -50.652 1.00 85.81 70 PHE A N 1
ATOM 558 C CA . PHE A 1 70 ? 10.843 4.470 -49.327 1.00 85.81 70 PHE A CA 1
ATOM 559 C C . PHE A 1 70 ? 11.009 5.937 -48.931 1.00 85.81 70 PHE A C 1
ATOM 561 O O . PHE A 1 70 ? 10.719 6.315 -47.797 1.00 85.81 70 PHE A O 1
ATOM 568 N N . ASP A 1 71 ? 11.405 6.774 -49.890 1.00 84.62 71 ASP A N 1
ATOM 569 C CA . ASP A 1 71 ? 11.529 8.218 -49.698 1.00 84.62 71 ASP A CA 1
ATOM 570 C C . ASP A 1 71 ? 10.184 8.851 -49.325 1.00 84.62 71 ASP A C 1
ATOM 572 O O . ASP A 1 71 ? 10.131 9.762 -48.496 1.00 84.62 71 ASP A O 1
ATOM 576 N N . HIS A 1 72 ? 9.076 8.341 -49.874 1.00 83.62 72 HIS A N 1
ATOM 577 C CA . HIS A 1 72 ? 7.740 8.810 -49.522 1.00 83.62 72 HIS A CA 1
ATOM 578 C C . HIS A 1 72 ? 7.365 8.423 -48.087 1.00 83.62 72 HIS A C 1
ATOM 580 O O . HIS A 1 72 ? 6.879 9.267 -47.333 1.00 83.62 72 HIS A O 1
ATOM 586 N N . LEU A 1 73 ? 7.646 7.183 -47.673 1.00 82.56 73 LEU A N 1
ATOM 587 C CA . LEU A 1 73 ? 7.444 6.733 -46.292 1.00 82.56 73 LEU A CA 1
ATOM 588 C C . LEU A 1 73 ? 8.309 7.529 -45.302 1.00 82.56 73 LEU A C 1
ATOM 590 O O . LEU A 1 73 ? 7.816 7.972 -44.263 1.00 82.56 73 LEU A O 1
ATOM 594 N N . ALA A 1 74 ? 9.585 7.746 -45.627 1.00 81.75 74 ALA A N 1
ATOM 595 C CA . ALA A 1 74 ? 10.502 8.534 -44.811 1.00 81.75 74 ALA A CA 1
ATOM 596 C C . ALA A 1 74 ? 10.007 9.981 -44.654 1.00 81.75 74 ALA A C 1
ATOM 598 O O . ALA A 1 74 ? 9.993 10.512 -43.541 1.00 81.75 74 ALA A O 1
ATOM 599 N N . LEU A 1 75 ? 9.519 10.592 -45.741 1.00 83.62 75 LEU A N 1
ATOM 600 C CA . LEU A 1 75 ? 8.915 11.923 -45.716 1.00 83.62 75 LEU A CA 1
ATOM 601 C C . LEU A 1 75 ? 7.653 11.956 -44.838 1.00 83.62 75 LEU A C 1
ATOM 603 O O . LEU A 1 75 ? 7.506 12.860 -44.015 1.00 83.62 75 LEU A O 1
ATOM 607 N N . GLN A 1 76 ? 6.762 10.967 -44.957 1.00 81.25 76 GLN A N 1
ATOM 608 C CA . GLN A 1 76 ? 5.557 10.874 -44.124 1.00 81.25 76 GLN A CA 1
ATOM 609 C C . GLN A 1 76 ? 5.895 10.738 -42.631 1.00 81.25 76 GLN A C 1
ATOM 611 O O . GLN A 1 76 ? 5.287 11.414 -41.797 1.00 81.25 76 GLN A O 1
ATOM 616 N N . LEU A 1 77 ? 6.891 9.918 -42.283 1.00 79.00 77 LEU A N 1
ATOM 617 C CA . LEU A 1 77 ? 7.374 9.783 -40.906 1.00 79.00 77 LEU A CA 1
ATOM 618 C C . LEU A 1 77 ? 7.987 11.089 -40.395 1.00 79.00 77 LEU A C 1
ATOM 620 O O . LEU A 1 77 ? 7.705 11.502 -39.270 1.00 79.00 77 LEU A O 1
ATOM 624 N N . GLN A 1 78 ? 8.768 11.781 -41.224 1.00 81.69 78 GLN A N 1
ATOM 625 C CA . GLN A 1 78 ? 9.333 13.080 -40.873 1.00 81.69 78 GLN A CA 1
ATOM 626 C C . GLN A 1 78 ? 8.239 14.129 -40.635 1.00 81.69 78 GLN A C 1
ATOM 628 O O . GLN A 1 78 ? 8.320 14.890 -39.665 1.00 81.69 78 GLN A O 1
ATOM 633 N N . MET A 1 79 ? 7.196 14.155 -41.471 1.00 80.81 79 MET A N 1
ATOM 634 C CA . MET A 1 79 ? 6.031 15.017 -41.264 1.00 80.81 79 MET A CA 1
ATOM 635 C C . MET A 1 79 ? 5.332 14.687 -39.945 1.00 80.81 79 MET A C 1
ATOM 637 O O . MET A 1 79 ? 5.100 15.590 -39.146 1.00 80.81 79 MET A O 1
ATOM 641 N N . LEU A 1 80 ? 5.087 13.405 -39.656 1.00 77.19 80 LEU A N 1
ATOM 642 C CA . LEU A 1 80 ? 4.457 12.966 -38.409 1.00 77.19 80 LEU A CA 1
ATOM 643 C C . LEU A 1 80 ? 5.267 13.378 -37.172 1.00 77.19 80 LEU A C 1
ATOM 645 O O . LEU A 1 80 ? 4.697 13.897 -36.209 1.00 77.19 80 LEU A O 1
ATOM 649 N N . VAL A 1 81 ? 6.590 13.194 -37.197 1.00 79.62 81 VAL A N 1
ATOM 650 C CA . VAL A 1 81 ? 7.487 13.604 -36.104 1.00 79.62 81 VAL A CA 1
ATOM 651 C C . VAL A 1 81 ? 7.466 15.119 -35.927 1.00 79.62 81 VAL A C 1
ATOM 653 O O . VAL A 1 81 ? 7.384 15.599 -34.795 1.00 79.62 81 VAL A O 1
ATOM 656 N N . THR A 1 82 ? 7.489 15.878 -37.023 1.00 82.12 82 THR A N 1
ATOM 657 C CA . THR A 1 82 ? 7.467 17.347 -36.984 1.00 82.12 82 THR A CA 1
ATOM 658 C C . THR A 1 82 ? 6.143 17.861 -36.421 1.00 82.12 82 THR A C 1
ATOM 660 O O . THR A 1 82 ? 6.145 18.690 -35.511 1.00 82.12 82 THR A O 1
ATOM 663 N N . THR A 1 83 ? 5.014 17.326 -36.891 1.00 82.69 83 THR A N 1
ATOM 664 C CA . THR A 1 83 ? 3.673 17.664 -36.395 1.00 82.69 83 THR A CA 1
ATOM 665 C C . THR A 1 83 ? 3.530 17.316 -34.917 1.00 82.69 83 THR A C 1
ATOM 667 O O . THR A 1 83 ? 3.140 18.164 -34.119 1.00 82.69 83 THR A O 1
ATOM 670 N N . THR A 1 84 ? 3.919 16.102 -34.519 1.00 79.12 84 THR A N 1
ATOM 671 C CA . THR A 1 84 ? 3.881 15.664 -33.113 1.00 79.12 84 THR A CA 1
ATOM 672 C C . THR A 1 84 ? 4.758 16.550 -32.231 1.00 79.12 84 THR A C 1
ATOM 674 O O . THR A 1 84 ? 4.353 16.915 -31.129 1.00 79.12 84 THR A O 1
ATOM 677 N N . SER A 1 85 ? 5.936 16.942 -32.719 1.00 81.81 85 SER A N 1
ATOM 678 C CA . SER A 1 85 ? 6.849 17.834 -32.001 1.00 81.81 85 SER A CA 1
ATOM 679 C C . SER A 1 85 ? 6.250 19.225 -31.806 1.00 81.81 85 SER A C 1
ATOM 681 O O . SER A 1 85 ? 6.294 19.754 -30.699 1.00 81.81 85 SER A O 1
ATOM 683 N N . ARG A 1 86 ? 5.625 19.798 -32.841 1.00 85.62 86 ARG A N 1
ATOM 684 C CA . ARG A 1 86 ? 4.928 21.089 -32.738 1.00 85.62 86 ARG A CA 1
ATOM 685 C C . ARG A 1 86 ? 3.760 21.026 -31.756 1.00 85.62 86 ARG A C 1
ATOM 687 O O . ARG A 1 86 ? 3.721 21.837 -30.837 1.00 85.62 86 ARG A O 1
ATOM 694 N N . VAL A 1 87 ? 2.897 20.009 -31.864 1.00 84.56 87 VAL A N 1
ATOM 695 C CA . VAL A 1 87 ? 1.797 19.782 -30.907 1.00 84.56 87 VAL A CA 1
ATOM 696 C C . VAL A 1 87 ? 2.340 19.660 -29.483 1.00 84.56 87 VAL A C 1
ATOM 698 O O . VAL A 1 87 ? 1.822 20.290 -28.564 1.00 84.56 87 VAL A O 1
ATOM 701 N N . ARG A 1 88 ? 3.412 18.883 -29.284 1.00 83.88 88 ARG A N 1
ATOM 702 C CA . ARG A 1 88 ? 4.031 18.708 -27.967 1.00 83.88 88 ARG A CA 1
ATOM 703 C C . ARG A 1 88 ? 4.576 20.021 -27.413 1.00 83.88 88 ARG A C 1
ATOM 705 O O . ARG A 1 88 ? 4.353 20.300 -26.240 1.00 83.88 88 ARG A O 1
ATOM 712 N N . LYS A 1 89 ? 5.253 20.818 -28.240 1.00 85.88 89 LYS A N 1
ATOM 713 C CA . LYS A 1 89 ? 5.769 22.132 -27.852 1.00 85.88 89 LYS A CA 1
ATOM 714 C C . LYS A 1 89 ? 4.636 23.061 -27.423 1.00 85.88 89 LYS A C 1
ATOM 716 O O . LYS A 1 89 ? 4.710 23.625 -26.342 1.00 85.88 89 LYS A O 1
ATOM 721 N N . SER A 1 90 ? 3.548 23.131 -28.192 1.00 89.12 90 SER A N 1
ATOM 722 C CA . SER A 1 90 ? 2.367 23.925 -27.830 1.00 89.12 90 SER A CA 1
ATOM 723 C C . SER A 1 90 ? 1.707 23.460 -26.526 1.00 89.12 90 SER A C 1
ATOM 725 O O . SER A 1 90 ? 1.249 24.294 -25.749 1.00 89.12 90 SER A O 1
ATOM 727 N N . ILE A 1 91 ? 1.697 22.148 -26.247 1.00 85.62 91 ILE A N 1
ATOM 728 C CA . ILE A 1 91 ? 1.249 21.602 -24.953 1.00 85.62 91 ILE A CA 1
ATOM 729 C C . ILE A 1 91 ? 2.179 22.042 -23.817 1.00 85.62 91 ILE A C 1
ATOM 731 O O . ILE A 1 91 ? 1.694 22.495 -22.783 1.00 85.62 91 ILE A O 1
ATOM 735 N N . ASP A 1 92 ? 3.496 21.899 -23.990 1.00 85.25 92 ASP A N 1
ATOM 736 C CA . ASP A 1 92 ? 4.486 22.240 -22.961 1.00 85.25 92 ASP A CA 1
ATOM 737 C C . ASP A 1 92 ? 4.510 23.752 -22.668 1.00 85.25 92 ASP A C 1
ATOM 739 O O . ASP A 1 92 ? 4.657 24.152 -21.513 1.00 85.25 92 ASP A O 1
ATOM 743 N N . ASP A 1 93 ? 4.299 24.579 -23.694 1.00 88.75 93 ASP A N 1
ATOM 744 C CA . ASP A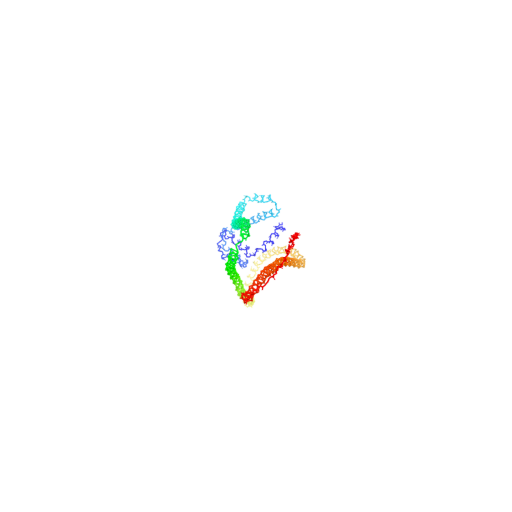 1 93 ? 4.209 26.038 -23.587 1.00 88.75 93 ASP A CA 1
ATOM 745 C C . ASP A 1 93 ? 2.824 26.507 -23.087 1.00 88.75 93 ASP A C 1
ATOM 747 O O . ASP A 1 93 ? 2.642 27.681 -22.763 1.00 88.75 93 ASP A O 1
ATOM 751 N N . GLY A 1 94 ? 1.838 25.605 -22.997 1.00 90.50 94 GLY A N 1
ATOM 752 C CA . GLY A 1 94 ? 0.480 25.915 -22.543 1.00 90.50 94 GLY A CA 1
ATOM 753 C C . GLY A 1 94 ? -0.313 26.806 -23.505 1.00 90.50 94 GLY A C 1
ATOM 754 O O . GLY A 1 94 ? -1.201 27.533 -23.062 1.00 90.50 94 GLY A O 1
ATOM 755 N N . VAL A 1 95 ? 0.001 26.766 -24.805 1.00 93.38 95 VAL A N 1
ATOM 756 C CA . VAL A 1 95 ? -0.621 27.596 -25.850 1.00 93.38 95 VAL A CA 1
ATOM 757 C C . VAL A 1 95 ? -1.591 26.738 -26.679 1.00 93.38 95 VAL A C 1
ATOM 759 O O . VAL A 1 95 ? -1.166 26.083 -27.633 1.00 93.38 95 VAL A O 1
ATOM 762 N N . PRO A 1 96 ? -2.898 26.712 -26.349 1.00 87.00 96 PRO A N 1
ATOM 763 C CA . PRO A 1 96 ? -3.869 25.854 -27.035 1.00 87.00 96 PRO A CA 1
ATOM 764 C C . PRO A 1 96 ? -4.081 26.243 -28.505 1.00 87.00 96 PRO A C 1
ATOM 766 O O . PRO A 1 96 ? -4.313 25.368 -29.336 1.00 87.00 96 PRO A O 1
ATOM 769 N N . GLU A 1 97 ? -3.932 27.527 -28.838 1.00 91.50 97 GLU A N 1
ATOM 770 C CA . GLU A 1 97 ? -4.028 28.049 -30.210 1.00 91.50 97 GLU A CA 1
ATOM 771 C C . GLU A 1 97 ? -2.976 27.413 -31.132 1.00 91.50 97 GLU A C 1
ATOM 773 O O . GLU A 1 97 ? -3.291 27.037 -32.255 1.00 91.50 97 GLU A O 1
ATOM 778 N N . GLY A 1 98 ? -1.760 27.168 -30.625 1.00 88.69 98 GLY A N 1
ATOM 779 C CA . GLY A 1 98 ? -0.695 26.519 -31.396 1.00 88.69 98 GLY A CA 1
ATOM 780 C C . GLY A 1 98 ? -0.961 25.037 -31.686 1.00 88.69 98 GLY A C 1
ATOM 781 O O . GLY A 1 98 ? -0.480 24.509 -32.688 1.00 88.69 98 GLY A O 1
ATOM 782 N N . ILE A 1 99 ? -1.760 24.358 -30.851 1.00 87.19 99 ILE A N 1
ATOM 783 C CA . ILE A 1 99 ? -2.209 22.983 -31.123 1.00 87.19 99 ILE A CA 1
ATOM 784 C C . ILE A 1 99 ? -3.214 22.996 -32.274 1.00 87.19 99 ILE A C 1
ATOM 786 O O . ILE A 1 99 ? -3.100 22.179 -33.184 1.00 87.19 99 ILE A O 1
ATOM 790 N N . GLN A 1 100 ? -4.176 23.922 -32.232 1.00 86.25 100 GLN A N 1
ATOM 791 C CA . GLN A 1 100 ? -5.186 24.072 -33.275 1.00 86.25 100 GLN A CA 1
ATOM 792 C C . GLN A 1 100 ? -4.539 24.424 -34.619 1.00 86.25 100 GLN A C 1
ATOM 794 O O . GLN A 1 100 ? -4.761 23.703 -35.585 1.00 86.25 100 GLN A O 1
ATOM 799 N N . GLU A 1 101 ? -3.663 25.430 -34.649 1.00 88.31 101 GLU A N 1
ATOM 800 C CA . GLU A 1 101 ? -2.909 25.831 -35.845 1.00 88.31 101 GLU A CA 1
ATOM 801 C C . GLU A 1 101 ? -2.106 24.656 -36.421 1.00 88.31 101 GLU A C 1
ATOM 803 O O . GLU A 1 101 ? -2.190 24.359 -37.606 1.00 88.31 101 GLU A O 1
ATOM 808 N N . THR A 1 102 ? -1.399 23.901 -35.572 1.00 86.31 102 THR A N 1
ATOM 809 C CA . THR A 1 102 ? -0.615 22.738 -36.019 1.00 86.31 102 THR A CA 1
ATOM 810 C C . THR A 1 102 ? -1.488 21.614 -36.588 1.00 86.31 102 THR A C 1
ATOM 812 O O . THR A 1 102 ? -1.041 20.881 -37.468 1.00 86.31 102 THR A O 1
ATOM 815 N N . VAL A 1 103 ? -2.706 21.423 -36.078 1.00 82.44 103 VAL A N 1
ATOM 816 C CA . VAL A 1 103 ? -3.627 20.391 -36.578 1.00 82.44 103 VAL A CA 1
ATOM 817 C C . VAL A 1 103 ? -4.301 20.842 -37.878 1.00 82.44 103 VAL A C 1
ATOM 819 O O . VAL A 1 103 ? -4.401 20.033 -38.798 1.00 82.44 103 VAL A O 1
ATOM 822 N N . GLU A 1 104 ? -4.692 22.114 -37.977 1.00 83.81 104 GLU A N 1
ATOM 823 C CA . GLU A 1 104 ? -5.324 22.713 -39.164 1.00 83.81 104 GLU A CA 1
ATOM 824 C C . GLU A 1 104 ? -4.337 22.862 -40.338 1.00 83.81 104 GLU A C 1
ATOM 826 O O . GLU A 1 104 ? -4.683 22.544 -41.474 1.00 83.81 104 GLU A O 1
ATOM 831 N N . ASP A 1 105 ? -3.075 23.227 -40.081 1.00 82.25 105 ASP A N 1
ATOM 832 C CA . ASP A 1 105 ? -2.013 23.295 -41.103 1.00 82.25 105 ASP A CA 1
ATOM 833 C C . ASP A 1 105 ? -1.742 21.934 -41.769 1.00 82.25 105 ASP A C 1
ATOM 835 O O . ASP A 1 105 ? -1.277 21.844 -42.910 1.00 82.25 105 ASP A O 1
ATOM 839 N N . VAL A 1 106 ? -2.013 20.847 -41.045 1.00 68.44 106 VAL A N 1
ATOM 840 C CA . VAL A 1 106 ? -1.675 19.475 -41.439 1.00 68.44 106 VAL A CA 1
ATOM 841 C C . VAL A 1 106 ? -2.850 18.775 -42.128 1.00 68.44 106 VAL A C 1
ATOM 843 O O . VAL A 1 106 ? -2.647 17.685 -42.655 1.00 68.44 106 VAL A O 1
ATOM 846 N N . ASP A 1 107 ? -4.033 19.394 -42.240 1.00 61.56 107 ASP A N 1
ATOM 847 C CA . ASP A 1 107 ? -5.253 18.790 -42.818 1.00 61.56 107 ASP A CA 1
ATOM 848 C C . ASP A 1 107 ? -5.118 18.342 -44.292 1.00 61.56 107 ASP A C 1
ATOM 850 O O . ASP A 1 107 ? -5.915 17.538 -44.778 1.00 61.56 107 ASP A O 1
ATOM 854 N N . SER A 1 108 ? -4.069 18.770 -45.006 1.00 61.94 108 SER A N 1
ATOM 855 C CA . SER A 1 108 ? -3.711 18.223 -46.329 1.00 61.94 108 SER A CA 1
ATOM 856 C C . SER A 1 108 ? -3.161 16.786 -46.276 1.00 61.94 108 SER A C 1
ATOM 858 O O . SER A 1 108 ? -3.198 16.055 -47.266 1.00 61.94 108 SER A O 1
ATOM 860 N N . THR A 1 109 ? -2.695 16.350 -45.106 1.00 63.47 109 THR A N 1
ATOM 861 C CA . THR A 1 109 ? -2.213 15.000 -44.823 1.00 63.47 109 THR A CA 1
ATOM 862 C C . THR A 1 109 ? -3.092 14.378 -43.746 1.00 63.47 109 THR A C 1
ATOM 864 O O . THR A 1 109 ? -3.276 14.936 -42.673 1.00 63.47 109 THR A O 1
ATOM 867 N N . SER A 1 110 ? -3.635 13.185 -43.990 1.00 72.50 110 SER A N 1
ATOM 868 C CA . SER A 1 110 ? -4.556 12.467 -43.080 1.00 72.50 110 SER A CA 1
ATOM 869 C C . SER A 1 110 ? -4.085 12.269 -41.614 1.00 72.50 110 SER A C 1
ATOM 871 O O . SER A 1 110 ? -4.836 11.751 -40.786 1.00 72.50 110 SER A O 1
ATOM 873 N N . ILE A 1 111 ? -2.866 12.702 -41.283 1.00 75.81 111 ILE A N 1
ATOM 874 C CA . ILE A 1 111 ? -2.200 12.689 -39.980 1.00 75.81 111 ILE A CA 1
ATOM 875 C C . ILE A 1 111 ? -2.993 13.475 -38.923 1.00 75.81 111 ILE A C 1
ATOM 877 O O . ILE A 1 111 ? -3.202 12.946 -37.831 1.00 75.81 111 ILE A O 1
ATOM 881 N N . GLY A 1 112 ? -3.492 14.682 -39.226 1.00 75.19 112 GLY A N 1
ATOM 882 C CA . GLY A 1 112 ? -4.270 15.483 -38.262 1.00 75.19 112 GLY A CA 1
ATOM 883 C C . GLY A 1 112 ? -5.513 14.735 -37.760 1.00 75.19 112 GLY A C 1
ATOM 884 O O . GLY A 1 112 ? -5.736 14.579 -36.557 1.00 75.19 112 GLY A O 1
ATOM 885 N N . GLN A 1 113 ? -6.251 14.126 -38.691 1.00 79.62 113 GLN A N 1
ATOM 886 C CA . GLN A 1 113 ? -7.407 13.277 -38.392 1.00 79.62 113 GLN A CA 1
ATOM 887 C C . GLN A 1 113 ? -7.037 12.020 -37.587 1.00 79.62 113 GLN A C 1
ATOM 889 O O . GLN A 1 113 ? -7.804 11.586 -36.725 1.00 79.62 113 GLN A O 1
ATOM 894 N N . GLN A 1 114 ? -5.874 11.413 -37.839 1.00 79.31 114 GLN A N 1
ATOM 895 C CA . GLN A 1 114 ? -5.403 10.262 -37.060 1.00 79.31 114 GLN A CA 1
ATOM 896 C C . GLN A 1 114 ? -5.031 10.645 -35.623 1.00 79.31 114 GLN A C 1
ATOM 898 O O . GLN A 1 114 ? -5.400 9.918 -34.698 1.00 79.31 114 GLN A O 1
ATOM 903 N N . ILE A 1 115 ? -4.369 11.790 -35.424 1.00 77.38 115 ILE A N 1
ATOM 904 C CA . ILE A 1 115 ? -4.042 12.322 -34.093 1.00 77.38 115 ILE A CA 1
ATOM 905 C C . ILE A 1 115 ? -5.328 12.551 -33.295 1.00 77.38 115 ILE A C 1
ATOM 907 O O . ILE A 1 115 ? -5.434 12.075 -32.165 1.00 77.38 115 ILE A O 1
ATOM 911 N N . LEU A 1 116 ? -6.340 13.188 -33.895 1.00 80.94 116 LEU A N 1
ATOM 912 C CA . LEU A 1 116 ? -7.639 13.406 -33.250 1.00 80.94 116 LEU A CA 1
ATOM 913 C C . LEU A 1 116 ? -8.332 12.086 -32.882 1.00 80.94 116 LEU A C 1
ATOM 915 O O . LEU A 1 116 ? -8.804 11.929 -31.755 1.00 80.94 116 LEU A O 1
ATOM 919 N N . LYS A 1 117 ? -8.345 11.095 -33.785 1.00 84.69 117 LYS A N 1
ATOM 920 C CA . LYS A 1 117 ? -8.904 9.762 -33.493 1.00 84.69 117 LYS A CA 1
ATOM 921 C C . LYS A 1 117 ? -8.191 9.087 -32.320 1.00 84.69 117 LYS A C 1
ATOM 923 O O . LYS A 1 117 ? -8.857 8.558 -31.431 1.00 84.69 117 LYS A O 1
ATOM 928 N N . GLN A 1 118 ? -6.858 9.116 -32.288 1.00 81.06 118 GLN A N 1
ATOM 929 C CA . GLN A 1 118 ? -6.088 8.528 -31.189 1.00 81.06 118 GLN A CA 1
ATOM 930 C C . GLN A 1 118 ? -6.285 9.286 -29.875 1.00 81.06 118 GLN A C 1
ATOM 932 O O . GLN A 1 118 ? -6.418 8.650 -28.831 1.00 81.06 118 GLN A O 1
ATOM 937 N N . ALA A 1 119 ? -6.388 10.615 -29.917 1.00 81.00 119 ALA A N 1
ATOM 938 C CA . ALA A 1 119 ? -6.705 11.424 -28.745 1.00 81.00 119 ALA A CA 1
ATOM 939 C C . ALA A 1 119 ? -8.070 11.038 -28.153 1.00 81.00 119 ALA A C 1
ATOM 941 O O . ALA A 1 119 ? -8.176 10.831 -26.946 1.00 81.00 119 ALA A O 1
ATOM 942 N N . VAL A 1 120 ? -9.095 10.838 -28.991 1.00 86.88 120 VAL A N 1
ATOM 943 C CA . VAL A 1 120 ? -10.420 10.367 -28.548 1.00 86.88 120 VAL A CA 1
ATOM 944 C C . VAL A 1 120 ? -10.348 8.965 -27.935 1.00 86.88 120 VAL A C 1
ATOM 946 O O . VAL A 1 120 ? -10.945 8.716 -26.884 1.00 86.88 120 VAL A O 1
ATOM 949 N N . VAL A 1 121 ? -9.599 8.041 -28.548 1.00 89.56 121 VAL A N 1
ATOM 950 C CA . VAL A 1 121 ? -9.396 6.686 -28.004 1.00 89.56 121 VAL A CA 1
ATOM 951 C C . VAL A 1 121 ? -8.690 6.740 -26.649 1.00 89.56 121 VAL A C 1
ATOM 953 O O . VAL A 1 121 ? -9.102 6.055 -25.711 1.00 89.56 121 VAL A O 1
ATOM 956 N N . GLN A 1 122 ? -7.646 7.557 -26.524 1.00 85.00 122 GLN A N 1
ATOM 957 C CA . GLN A 1 122 ? -6.890 7.710 -25.287 1.00 85.00 122 GLN A CA 1
ATOM 958 C C . GLN A 1 122 ? -7.740 8.352 -24.183 1.00 85.00 122 GLN A C 1
ATOM 960 O O . GLN A 1 122 ? -7.816 7.800 -23.085 1.00 85.00 122 GLN A O 1
ATOM 965 N N . ALA A 1 123 ? -8.476 9.422 -24.492 1.00 84.44 123 ALA A N 1
ATOM 966 C CA . ALA A 1 123 ? -9.428 10.036 -23.569 1.00 84.44 123 ALA A CA 1
ATOM 967 C C . ALA A 1 123 ? -10.496 9.029 -23.106 1.00 84.44 123 ALA A C 1
ATOM 969 O O . ALA A 1 123 ? -10.809 8.943 -21.920 1.00 84.44 123 ALA A O 1
ATOM 970 N N . SER A 1 124 ? -11.000 8.186 -24.013 1.00 89.12 124 SER A N 1
ATOM 971 C CA . SER A 1 124 ? -11.962 7.128 -23.672 1.00 89.12 124 SER A CA 1
ATOM 972 C C . SER A 1 124 ? -11.368 6.084 -22.716 1.00 89.12 124 SER A C 1
ATOM 974 O O . SER A 1 124 ? -12.041 5.644 -21.782 1.00 89.12 124 SER A O 1
ATOM 976 N N . LYS A 1 125 ? -10.096 5.698 -22.903 1.00 89.81 125 LYS A N 1
ATOM 977 C CA . LYS A 1 125 ? -9.381 4.790 -21.985 1.00 89.81 125 LYS A CA 1
ATOM 978 C C . LYS A 1 125 ? -9.207 5.405 -20.596 1.00 89.81 125 LYS A C 1
ATOM 980 O O . LYS A 1 125 ? -9.364 4.696 -19.601 1.00 89.81 125 LYS A O 1
ATOM 985 N N . GLU A 1 126 ? -8.903 6.697 -20.522 1.00 88.94 126 GLU A N 1
ATOM 986 C CA . GLU A 1 126 ? -8.763 7.431 -19.259 1.00 88.94 126 GLU A CA 1
ATOM 987 C C . GLU A 1 126 ? -10.100 7.540 -18.522 1.00 88.94 126 GLU A C 1
ATOM 989 O O . GLU A 1 126 ? -10.173 7.204 -17.339 1.00 88.94 126 GLU A O 1
ATOM 994 N N . VAL A 1 127 ? -11.183 7.875 -19.227 1.00 92.94 127 VAL A N 1
ATOM 995 C CA . VAL A 1 127 ? -12.547 7.870 -18.671 1.00 92.94 127 VAL A CA 1
ATOM 996 C C . VAL A 1 127 ? -12.930 6.477 -18.160 1.00 92.94 127 VAL A C 1
ATOM 998 O O . VAL A 1 127 ? -13.424 6.338 -17.041 1.00 92.94 127 VAL A O 1
ATOM 1001 N N . ALA A 1 128 ? -12.633 5.414 -18.911 1.00 90.56 128 ALA A N 1
ATOM 1002 C CA . ALA A 1 128 ? -12.864 4.042 -18.455 1.00 90.56 128 ALA A CA 1
ATOM 1003 C C . ALA A 1 128 ? -12.023 3.675 -17.214 1.00 90.56 128 ALA A C 1
ATOM 1005 O O . ALA A 1 128 ? -12.476 2.932 -16.339 1.00 90.56 128 ALA A O 1
ATOM 1006 N N . ALA A 1 129 ? -10.791 4.179 -17.101 1.00 87.69 129 ALA A N 1
ATOM 1007 C CA . ALA A 1 129 ? -9.972 4.012 -15.902 1.00 87.69 129 ALA A CA 1
ATOM 1008 C C . ALA A 1 129 ? -10.564 4.759 -14.694 1.00 87.69 129 ALA A C 1
ATOM 1010 O O . ALA A 1 129 ? -10.629 4.183 -13.604 1.00 87.69 129 ALA A O 1
ATOM 1011 N N . LEU A 1 130 ? -11.061 5.983 -14.894 1.00 88.81 130 LEU A N 1
ATOM 1012 C CA . LEU A 1 130 ? -11.754 6.758 -13.863 1.00 88.81 130 LEU A CA 1
ATOM 1013 C C . LEU A 1 130 ? -13.019 6.047 -13.374 1.00 88.81 130 LEU A C 1
ATOM 1015 O O . LEU A 1 130 ? -13.190 5.913 -12.164 1.00 88.81 130 LEU A O 1
ATOM 1019 N N . HIS A 1 131 ? -13.843 5.501 -14.274 1.00 92.31 131 HIS A N 1
ATOM 1020 C CA . HIS A 1 131 ? -15.019 4.713 -13.891 1.00 92.31 131 HIS A CA 1
ATOM 1021 C C . HIS A 1 131 ? -14.653 3.484 -13.051 1.00 92.31 131 HIS A C 1
ATOM 1023 O O . HIS A 1 131 ? -15.267 3.243 -12.016 1.00 92.31 131 HIS A O 1
ATOM 1029 N N . ARG A 1 132 ? -13.595 2.745 -13.412 1.00 91.12 132 ARG A N 1
ATOM 1030 C CA . ARG A 1 132 ? -13.119 1.609 -12.597 1.00 91.12 132 ARG A CA 1
ATOM 1031 C C . ARG A 1 132 ? -12.655 2.036 -11.202 1.00 91.12 132 ARG A C 1
ATOM 1033 O O . ARG A 1 132 ? -12.908 1.332 -10.219 1.00 91.12 132 ARG A O 1
ATOM 1040 N N . CYS A 1 133 ? -11.977 3.179 -11.106 1.00 89.94 133 CYS A N 1
ATOM 1041 C CA . CYS A 1 133 ? -11.571 3.755 -9.826 1.00 89.94 133 CYS A CA 1
ATOM 1042 C C . CYS A 1 133 ? -12.799 4.144 -8.989 1.00 89.94 133 CYS A C 1
ATOM 1044 O O . CYS A 1 133 ? -12.896 3.761 -7.821 1.00 89.94 133 CYS A O 1
ATOM 1046 N N . GLN A 1 134 ? -13.769 4.820 -9.609 1.00 91.56 134 GLN A N 1
ATOM 1047 C CA . GLN A 1 134 ? -15.033 5.209 -8.991 1.00 91.56 134 GLN A CA 1
ATOM 1048 C C . GLN A 1 134 ? -15.816 3.994 -8.482 1.00 91.56 134 GLN A C 1
ATOM 1050 O O . GLN A 1 134 ? -16.241 4.007 -7.332 1.00 91.56 134 GLN A O 1
ATOM 1055 N N . ASP A 1 135 ? -15.952 2.928 -9.272 1.00 91.81 135 ASP A N 1
ATOM 1056 C CA . ASP A 1 135 ? -16.644 1.697 -8.866 1.00 91.81 135 ASP A CA 1
ATOM 1057 C C . ASP A 1 135 ? -15.974 1.039 -7.658 1.00 91.81 135 ASP A C 1
ATOM 1059 O O . ASP A 1 135 ? -16.632 0.595 -6.711 1.00 91.81 135 ASP A O 1
ATOM 1063 N N . THR A 1 136 ? -14.641 0.988 -7.669 1.00 90.81 136 THR A N 1
ATOM 1064 C CA . THR A 1 136 ? -13.857 0.427 -6.564 1.00 90.81 136 THR A CA 1
ATOM 1065 C C . THR A 1 136 ? -14.034 1.262 -5.297 1.00 90.81 136 THR A C 1
ATOM 1067 O O . THR A 1 136 ? -14.246 0.718 -4.208 1.00 90.81 136 THR A O 1
ATOM 1070 N N . TRP A 1 137 ? -13.988 2.588 -5.438 1.00 94.38 137 TRP A N 1
ATOM 1071 C CA . TRP A 1 137 ? -14.215 3.523 -4.345 1.00 94.38 137 TRP A CA 1
ATOM 1072 C C . TRP A 1 137 ? -15.640 3.414 -3.795 1.00 94.38 137 TRP A C 1
ATOM 1074 O O . TRP A 1 137 ? -15.806 3.290 -2.582 1.00 94.38 137 TRP A O 1
ATOM 1084 N N . PHE A 1 138 ? -16.650 3.363 -4.666 1.00 95.50 138 PHE A N 1
ATOM 1085 C CA . PHE A 1 138 ? -18.058 3.232 -4.298 1.00 95.50 138 PHE A CA 1
ATOM 1086 C C . PHE A 1 138 ? -18.297 1.962 -3.477 1.00 95.50 138 PHE A C 1
ATOM 1088 O O . PHE A 1 138 ? -18.771 2.047 -2.347 1.00 95.50 138 PHE A O 1
ATOM 1095 N N . ARG A 1 139 ? -17.852 0.795 -3.967 1.00 93.50 139 ARG A N 1
ATOM 1096 C CA . ARG A 1 139 ? -17.976 -0.488 -3.245 1.00 93.50 139 ARG A CA 1
ATOM 1097 C C . ARG A 1 139 ? -17.264 -0.478 -1.890 1.00 93.50 139 ARG A C 1
ATOM 1099 O O . ARG A 1 139 ? -17.723 -1.099 -0.931 1.00 93.50 139 ARG A O 1
ATOM 1106 N N . SER A 1 140 ? -16.113 0.187 -1.805 1.00 91.81 140 SER A N 1
ATOM 1107 C CA . SER A 1 140 ? -15.365 0.333 -0.552 1.00 91.81 140 SER A CA 1
ATOM 1108 C C . SER A 1 140 ? -16.107 1.229 0.444 1.00 91.81 140 SER A C 1
ATOM 1110 O O . SER A 1 140 ? -16.241 0.885 1.625 1.00 91.81 140 SER A O 1
ATOM 1112 N N . MET A 1 141 ? -16.629 2.359 -0.034 1.00 92.56 141 MET A N 1
ATOM 1113 C CA . MET A 1 141 ? -17.337 3.334 0.785 1.00 92.56 141 MET A CA 1
ATOM 1114 C C . MET A 1 141 ? -18.695 2.807 1.248 1.00 92.56 141 MET A C 1
ATOM 1116 O O . MET A 1 141 ? -19.034 2.977 2.413 1.00 92.56 141 MET A O 1
ATOM 1120 N N . GLU A 1 142 ? -19.420 2.081 0.400 1.00 96.12 142 GLU A N 1
ATOM 1121 C CA . GLU A 1 142 ? -20.674 1.407 0.743 1.00 96.12 142 GLU A CA 1
ATOM 1122 C C . GLU A 1 142 ? -20.477 0.417 1.901 1.00 96.12 142 GLU A C 1
ATOM 1124 O O . GLU A 1 142 ? -21.146 0.517 2.928 1.00 96.12 142 GLU A O 1
ATOM 1129 N N . LYS A 1 143 ? -19.458 -0.453 1.827 1.00 92.12 143 LYS A N 1
ATOM 1130 C CA . LYS A 1 143 ? -19.096 -1.358 2.938 1.00 92.12 143 LYS A CA 1
ATOM 1131 C C . LYS A 1 143 ? -18.691 -0.615 4.211 1.00 92.12 143 LYS A C 1
ATOM 1133 O O . LYS A 1 143 ? -18.817 -1.140 5.320 1.00 92.12 143 LYS A O 1
ATOM 1138 N N . ARG A 1 144 ? -18.106 0.577 4.087 1.00 93.94 144 ARG A N 1
ATOM 1139 C CA . ARG A 1 144 ? -17.757 1.411 5.243 1.00 93.94 144 ARG A CA 1
ATOM 1140 C C . ARG A 1 144 ? -19.001 2.048 5.857 1.00 93.94 144 ARG A C 1
ATOM 1142 O O . ARG A 1 144 ? -19.111 2.020 7.079 1.00 93.94 144 ARG A O 1
ATOM 1149 N N . LEU A 1 145 ? -19.901 2.579 5.036 1.00 89.19 145 LEU A N 1
ATOM 1150 C CA . LEU A 1 145 ? -21.168 3.156 5.470 1.00 89.19 145 LEU A CA 1
ATOM 1151 C C . LEU A 1 145 ? -22.027 2.104 6.164 1.00 89.19 145 LEU A C 1
ATOM 1153 O O . LEU A 1 145 ? -22.417 2.334 7.297 1.00 89.19 145 LEU A O 1
ATOM 1157 N N . ASP A 1 146 ? -22.191 0.919 5.578 1.00 92.88 146 ASP A N 1
ATOM 1158 C CA . ASP A 1 146 ? -22.935 -0.188 6.193 1.00 92.88 146 ASP A CA 1
ATOM 1159 C C . ASP A 1 146 ? -22.395 -0.558 7.591 1.00 92.88 146 ASP A C 1
ATOM 1161 O O . ASP A 1 146 ? -23.148 -0.706 8.553 1.00 92.88 146 ASP A O 1
ATOM 1165 N N . ARG A 1 147 ? -21.066 -0.618 7.764 1.00 95.06 147 ARG A N 1
ATOM 1166 C CA . ARG A 1 147 ? -20.461 -0.841 9.092 1.00 95.06 147 ARG A CA 1
ATOM 1167 C C . ARG A 1 147 ? -20.742 0.295 10.077 1.00 95.06 147 ARG A C 1
ATOM 1169 O O . ARG A 1 147 ? -20.964 0.021 11.254 1.00 95.06 147 ARG A O 1
ATOM 1176 N N . LEU A 1 148 ? -20.689 1.548 9.625 1.00 91.44 148 LEU A N 1
ATOM 1177 C CA . LEU A 1 148 ? -20.965 2.709 10.473 1.00 91.44 148 LEU A CA 1
ATOM 1178 C C . LEU A 1 148 ? -22.440 2.769 10.873 1.00 91.44 148 LEU A C 1
ATOM 1180 O O . LEU A 1 148 ? -22.724 2.996 12.044 1.00 91.44 148 LEU A O 1
ATOM 1184 N N . THR A 1 149 ? -23.353 2.492 9.944 1.00 91.31 149 THR A N 1
ATOM 1185 C CA . THR A 1 149 ? -24.794 2.417 10.202 1.00 91.31 149 THR A CA 1
ATOM 1186 C C . THR A 1 149 ? -25.102 1.330 11.224 1.00 91.31 149 THR A C 1
ATOM 1188 O O . THR A 1 149 ? -25.696 1.628 12.255 1.00 91.31 149 THR A O 1
ATOM 1191 N N . ARG A 1 150 ? -24.581 0.108 11.039 1.00 93.56 150 ARG A N 1
ATOM 1192 C CA . ARG A 1 150 ? -24.742 -0.974 12.027 1.00 93.56 150 ARG A CA 1
ATOM 1193 C C . ARG A 1 150 ? -24.175 -0.610 13.401 1.00 93.56 150 ARG A C 1
ATOM 1195 O O . ARG A 1 150 ? -24.756 -0.950 14.426 1.00 93.56 150 ARG A O 1
ATOM 1202 N N . SER A 1 151 ? -23.042 0.093 13.448 1.00 87.38 151 SER A N 1
ATOM 1203 C CA . SER A 1 151 ? -22.483 0.571 14.718 1.00 87.38 151 SER A CA 1
ATOM 1204 C C . SER A 1 151 ? -23.357 1.639 15.380 1.00 87.38 151 SER A C 1
ATOM 1206 O O . SER A 1 151 ? -23.421 1.673 16.607 1.00 87.38 151 SER A O 1
ATOM 1208 N N . ALA A 1 152 ? -23.996 2.511 14.598 1.00 89.69 152 ALA A N 1
ATOM 1209 C CA . ALA A 1 152 ? -24.911 3.528 15.105 1.00 89.69 152 ALA A CA 1
ATOM 1210 C C . ALA A 1 152 ? -26.196 2.893 15.657 1.00 89.69 152 ALA A C 1
ATOM 1212 O O . ALA A 1 152 ? -26.590 3.213 16.773 1.00 89.69 152 ALA A O 1
ATOM 1213 N N . GLU A 1 153 ? -26.774 1.924 14.942 1.00 93.69 153 GLU A N 1
ATOM 1214 C CA . GLU A 1 153 ? -27.940 1.152 15.394 1.00 93.69 153 GLU A CA 1
ATOM 1215 C C . GLU A 1 153 ? -27.662 0.419 16.716 1.00 93.69 153 GLU A C 1
ATOM 1217 O O . GLU A 1 153 ? -28.465 0.469 17.648 1.00 93.69 153 GLU A O 1
ATOM 1222 N N . LEU A 1 154 ? -26.494 -0.225 16.844 1.00 91.06 154 LEU A N 1
ATOM 1223 C CA . LEU A 1 154 ? -26.093 -0.886 18.091 1.00 91.06 154 LEU A CA 1
ATOM 1224 C C . LEU A 1 154 ? -25.919 0.104 19.249 1.00 91.06 154 LEU A C 1
ATOM 1226 O O . LEU A 1 154 ? -26.287 -0.214 20.381 1.00 91.06 154 LEU A O 1
ATOM 1230 N N . ALA A 1 155 ? -25.364 1.289 18.981 1.00 90.31 155 ALA A N 1
ATOM 1231 C CA . ALA A 1 155 ? -25.208 2.332 19.989 1.00 90.31 155 ALA A CA 1
ATOM 1232 C C . ALA A 1 155 ? -26.569 2.871 20.454 1.00 90.31 155 ALA A C 1
ATOM 1234 O O . ALA A 1 155 ? -26.789 3.012 21.657 1.00 90.31 155 ALA A O 1
ATOM 1235 N N . GLU A 1 156 ? -27.498 3.101 19.524 1.00 92.25 156 GLU A N 1
ATOM 1236 C CA . GLU A 1 156 ? -28.860 3.529 19.838 1.00 92.25 156 GLU A CA 1
ATOM 1237 C C . GLU A 1 156 ? -29.597 2.471 20.667 1.00 92.25 156 GLU A C 1
ATOM 1239 O O . GLU A 1 156 ? -30.171 2.784 21.710 1.00 92.25 156 GLU A O 1
ATOM 1244 N N . HIS A 1 157 ? -29.512 1.198 20.273 1.00 92.50 157 HIS A N 1
ATOM 1245 C CA . HIS A 1 157 ? -30.105 0.098 21.028 1.00 92.50 157 HIS A CA 1
ATOM 1246 C C . HIS A 1 157 ? -29.521 -0.012 22.447 1.00 92.50 157 HIS A C 1
ATOM 1248 O O . HIS A 1 157 ? -30.265 -0.159 23.417 1.00 92.50 157 HIS A O 1
ATOM 1254 N N . ALA A 1 158 ? -28.198 0.109 22.603 1.00 89.62 158 ALA A N 1
ATOM 1255 C CA . ALA A 1 158 ? -27.559 0.116 23.919 1.00 89.62 158 ALA A CA 1
ATOM 1256 C C . ALA A 1 158 ? -28.028 1.303 24.781 1.00 89.62 158 ALA A C 1
ATOM 1258 O O . ALA A 1 158 ? -28.265 1.143 25.980 1.00 89.62 158 ALA A O 1
ATOM 1259 N N . GLN A 1 159 ? -28.219 2.477 24.177 1.00 91.88 159 GLN A N 1
ATOM 1260 C CA . GLN A 1 159 ? -28.747 3.655 24.861 1.00 91.88 159 GLN A CA 1
ATOM 1261 C C . GLN A 1 159 ? -30.207 3.459 25.297 1.00 91.88 159 GLN A C 1
ATOM 1263 O O . GLN A 1 159 ? -30.555 3.793 26.429 1.00 91.88 159 GLN A O 1
ATOM 1268 N N . GLN A 1 160 ? -31.049 2.860 24.452 1.00 93.50 160 GLN A N 1
ATOM 1269 C CA . GLN A 1 160 ? -32.426 2.504 24.812 1.00 93.50 160 GLN A CA 1
ATOM 1270 C C . GLN A 1 160 ? -32.467 1.501 25.977 1.00 93.50 160 GLN A C 1
ATOM 1272 O O . GLN A 1 160 ? -33.247 1.674 26.916 1.00 93.50 160 GLN A O 1
ATOM 1277 N N . GLN A 1 161 ? -31.598 0.482 25.963 1.00 93.25 161 GLN A N 1
ATOM 1278 C CA . GLN A 1 161 ? -31.477 -0.476 27.067 1.00 93.25 161 GLN A CA 1
ATOM 1279 C C . GLN A 1 161 ? -31.036 0.196 28.370 1.00 93.25 161 GLN A C 1
ATOM 1281 O O . GLN A 1 161 ? -31.593 -0.102 29.426 1.00 93.25 161 GLN A O 1
ATOM 1286 N N . LEU A 1 162 ? -30.073 1.117 28.302 1.00 89.75 162 LEU A N 1
ATOM 1287 C CA . LEU A 1 162 ? -29.607 1.870 29.461 1.00 89.75 162 LEU A CA 1
ATOM 1288 C C . LEU A 1 162 ? -30.743 2.689 30.085 1.00 89.75 162 LEU A C 1
ATOM 1290 O O . LEU A 1 162 ? -30.984 2.561 31.282 1.00 89.75 162 LEU A O 1
ATOM 1294 N N . ILE A 1 163 ? -31.511 3.425 29.276 1.00 92.56 163 ILE A N 1
ATOM 1295 C CA . ILE A 1 163 ? -32.675 4.197 29.746 1.00 92.56 163 ILE A CA 1
ATOM 1296 C C . ILE A 1 163 ? -33.719 3.278 30.403 1.00 92.56 163 ILE A C 1
ATOM 1298 O O . ILE A 1 163 ? -34.284 3.607 31.450 1.00 92.56 163 ILE A O 1
ATOM 1302 N N . ALA A 1 164 ? -33.976 2.103 29.819 1.00 92.94 164 ALA A N 1
ATOM 1303 C CA . ALA A 1 164 ? -34.907 1.132 30.388 1.00 92.94 164 ALA A CA 1
ATOM 1304 C C . ALA A 1 164 ? -34.433 0.612 31.757 1.00 92.94 164 ALA A C 1
ATOM 1306 O O . ALA A 1 164 ? -35.230 0.545 32.697 1.00 92.94 164 ALA A O 1
ATOM 1307 N N . VAL A 1 165 ? -33.142 0.285 31.888 1.00 91.19 165 VAL A N 1
ATOM 1308 C CA . VAL A 1 165 ? -32.537 -0.155 33.154 1.00 91.19 165 VAL A CA 1
ATOM 1309 C C . VAL A 1 165 ? -32.574 0.964 34.192 1.00 91.19 165 VAL A C 1
ATOM 1311 O O . VAL A 1 165 ? -32.978 0.712 35.324 1.00 91.19 165 VAL A O 1
ATOM 1314 N N . GLU A 1 166 ? -32.235 2.199 33.825 1.00 88.69 166 GLU A N 1
ATOM 1315 C CA . GLU A 1 166 ? -32.309 3.360 34.721 1.00 88.69 166 GLU A CA 1
ATOM 1316 C C . GLU A 1 166 ? -33.733 3.585 35.245 1.00 88.69 166 GLU A C 1
ATOM 1318 O O . GLU A 1 166 ? -33.933 3.760 36.450 1.00 88.69 166 GLU A O 1
ATOM 1323 N N . SER A 1 167 ? -34.742 3.486 34.373 1.00 90.12 167 SER A N 1
ATOM 1324 C CA . SER A 1 167 ? -36.152 3.581 34.768 1.00 90.12 167 SER A CA 1
ATOM 1325 C C . SER A 1 167 ? -36.563 2.463 35.733 1.00 90.12 167 SER A C 1
ATOM 1327 O O . SER A 1 167 ? -37.250 2.716 36.728 1.00 90.12 167 SER A O 1
ATOM 1329 N N . GLN A 1 168 ? -36.127 1.223 35.482 1.00 89.44 168 GLN A N 1
ATOM 1330 C CA . GLN A 1 168 ? -36.370 0.101 36.392 1.00 89.44 168 GLN A CA 1
ATOM 1331 C C . GLN A 1 168 ? -35.705 0.324 37.752 1.00 89.44 168 GLN A C 1
ATOM 1333 O O . GLN A 1 168 ? -36.332 0.076 38.780 1.00 89.44 168 GLN A O 1
ATOM 1338 N N . LEU A 1 169 ? -34.474 0.835 37.773 1.00 81.88 169 LEU A N 1
ATOM 1339 C CA . LEU A 1 169 ? -33.719 1.109 38.995 1.00 81.88 169 LEU A CA 1
ATOM 1340 C C . LEU A 1 169 ? -34.391 2.205 39.832 1.00 81.88 169 LEU A C 1
ATOM 1342 O O . LEU A 1 169 ? -34.524 2.069 41.049 1.00 81.88 169 LEU A O 1
ATOM 1346 N N . GLN A 1 170 ? -34.898 3.250 39.173 1.00 86.38 170 GLN A N 1
ATOM 1347 C CA . GLN A 1 170 ? -35.666 4.314 39.814 1.00 86.38 170 GLN A CA 1
ATOM 1348 C C . GLN A 1 170 ? -36.971 3.784 40.432 1.00 86.38 170 GLN A C 1
ATOM 1350 O O . GLN A 1 170 ? -37.275 4.090 41.589 1.00 86.38 170 GLN A O 1
ATOM 1355 N N . LYS A 1 171 ? -37.721 2.947 39.699 1.00 83.31 171 LYS A N 1
ATOM 1356 C CA . LYS A 1 171 ? -38.939 2.292 40.213 1.00 83.31 171 LYS A CA 1
ATOM 1357 C C . LYS A 1 171 ? -38.633 1.360 41.383 1.00 83.31 171 LYS A C 1
ATOM 1359 O O . LYS A 1 171 ? -39.326 1.403 42.397 1.00 83.31 171 LYS A O 1
ATOM 1364 N N . PHE A 1 172 ? -37.570 0.566 41.272 1.00 79.69 172 PHE A N 1
ATOM 1365 C CA . PHE A 1 172 ? -37.146 -0.358 42.318 1.00 79.69 172 PHE A CA 1
ATOM 1366 C C . PHE A 1 172 ? -36.777 0.384 43.608 1.00 79.69 172 PHE A C 1
ATOM 1368 O O . PHE A 1 172 ? -37.220 -0.008 44.686 1.00 79.69 172 PHE A O 1
ATOM 1375 N N . GLY A 1 173 ? -36.049 1.502 43.507 1.00 77.31 173 GLY A N 1
ATOM 1376 C CA . GLY A 1 173 ? -35.722 2.348 44.656 1.00 77.31 173 GLY A CA 1
ATOM 1377 C C . GLY A 1 173 ? -36.961 2.912 45.363 1.00 77.31 173 GLY A C 1
ATOM 1378 O O . GLY A 1 173 ? -37.012 2.932 46.595 1.00 77.31 173 GLY A O 1
ATOM 1379 N N . ALA A 1 174 ? -37.986 3.323 44.610 1.00 77.31 174 ALA A N 1
ATOM 1380 C CA . ALA A 1 174 ? -39.240 3.820 45.178 1.00 77.31 174 ALA A CA 1
ATOM 1381 C C . ALA A 1 174 ? -40.052 2.706 45.868 1.00 77.31 174 ALA A C 1
ATOM 1383 O O . ALA A 1 174 ? -40.429 2.849 47.035 1.00 77.31 174 ALA A O 1
ATOM 1384 N N . GLU A 1 175 ? -40.268 1.572 45.193 1.00 78.75 175 GLU A N 1
ATOM 1385 C CA . GLU A 1 175 ? -41.040 0.447 45.737 1.00 78.75 175 GLU A CA 1
ATOM 1386 C C . GLU A 1 175 ? -40.363 -0.215 46.942 1.00 78.75 175 GLU A C 1
ATOM 1388 O O . GLU A 1 175 ? -41.026 -0.571 47.922 1.00 78.75 175 GLU A O 1
ATOM 1393 N N . GLN A 1 176 ? -39.040 -0.395 46.894 1.00 75.69 176 GLN A N 1
ATOM 1394 C CA . GLN A 1 176 ? -38.298 -1.026 47.981 1.00 75.69 176 GLN A CA 1
ATOM 1395 C C . GLN A 1 176 ? -38.308 -0.147 49.235 1.00 75.69 176 GLN A C 1
ATOM 1397 O O . GLN A 1 176 ? -38.465 -0.675 50.339 1.00 75.69 176 GLN A O 1
ATOM 1402 N N . ASN A 1 177 ? -38.204 1.177 49.089 1.00 77.50 177 ASN A N 1
ATOM 1403 C CA . ASN A 1 177 ? -38.310 2.108 50.212 1.00 77.50 177 ASN A CA 1
ATOM 1404 C C . ASN A 1 177 ? -39.698 2.061 50.868 1.00 77.50 177 ASN A C 1
ATOM 1406 O O . ASN A 1 177 ? -39.793 2.082 52.097 1.00 77.50 177 ASN A O 1
ATOM 1410 N N . GLU A 1 178 ? -40.771 1.944 50.082 1.00 77.25 178 GLU A N 1
ATOM 1411 C CA . GLU A 1 178 ? -42.134 1.856 50.614 1.00 77.25 178 GLU A CA 1
ATOM 1412 C C . GLU A 1 178 ? -42.395 0.516 51.326 1.00 77.25 178 GLU A C 1
ATOM 1414 O O . GLU A 1 178 ? -42.907 0.496 52.450 1.00 77.25 178 GLU A O 1
ATOM 1419 N N . LYS A 1 179 ? -41.969 -0.607 50.727 1.00 77.19 179 LYS A N 1
ATOM 1420 C CA . LYS A 1 179 ? -42.052 -1.943 51.345 1.00 77.19 179 LYS A CA 1
ATOM 1421 C C . LYS A 1 179 ? -41.205 -2.031 52.613 1.00 77.19 179 LYS A C 1
ATOM 1423 O O . LYS A 1 179 ? -41.680 -2.554 53.617 1.00 77.19 179 LYS A O 1
ATOM 1428 N N . SER A 1 180 ? -39.993 -1.474 52.601 1.00 68.62 180 SER A N 1
ATOM 1429 C CA . SER A 1 180 ? -39.116 -1.434 53.779 1.00 68.62 180 SER A CA 1
ATOM 1430 C C . SER A 1 180 ? -39.721 -0.584 54.895 1.00 68.62 180 SER A C 1
ATOM 1432 O O . SER A 1 180 ? -39.699 -1.006 56.047 1.00 68.62 180 SER A O 1
ATOM 1434 N N . LYS A 1 181 ? -40.343 0.563 54.573 1.00 75.12 181 LYS A N 1
ATOM 1435 C CA . LYS A 1 181 ? -41.107 1.365 55.546 1.00 75.12 181 LYS A CA 1
ATOM 1436 C C . LYS A 1 181 ? -42.285 0.591 56.137 1.00 75.12 181 LYS A C 1
ATOM 1438 O O . LYS A 1 181 ? -42.424 0.574 57.355 1.00 75.12 181 LYS A O 1
ATOM 1443 N N . LYS A 1 182 ? -43.112 -0.061 55.310 1.00 73.56 182 LYS A N 1
ATOM 1444 C CA . LYS A 1 182 ? -44.257 -0.867 55.781 1.00 73.56 182 LYS A CA 1
ATOM 1445 C C . LYS A 1 182 ? -43.813 -2.053 56.639 1.00 73.56 182 LYS A C 1
ATOM 1447 O O . LYS A 1 182 ? -44.404 -2.290 57.686 1.00 73.56 182 LYS A O 1
ATOM 1452 N N . ALA A 1 183 ? -42.748 -2.748 56.243 1.00 66.31 183 ALA A N 1
ATOM 1453 C CA . ALA A 1 183 ? -42.176 -3.843 57.021 1.00 66.31 183 ALA A CA 1
ATOM 1454 C C . ALA A 1 183 ? -41.606 -3.356 58.364 1.00 66.31 183 ALA A C 1
ATOM 1456 O O . ALA A 1 183 ? -41.876 -3.968 59.391 1.00 66.31 183 ALA A O 1
ATOM 1457 N N . LEU A 1 184 ? -40.874 -2.234 58.382 1.00 66.31 184 LEU A N 1
ATOM 1458 C CA . LEU A 1 184 ? -40.349 -1.632 59.615 1.00 66.31 184 LEU A CA 1
ATOM 1459 C C . LEU A 1 184 ? -41.462 -1.129 60.547 1.00 66.31 184 LEU A C 1
ATOM 1461 O O . LEU A 1 184 ? -41.347 -1.282 61.760 1.00 66.31 184 LEU A O 1
ATOM 1465 N N . LEU A 1 185 ? -42.546 -0.575 59.996 1.00 66.81 185 LEU A N 1
ATOM 1466 C CA . LEU A 1 185 ? -43.725 -0.169 60.767 1.00 66.81 185 LEU A CA 1
ATOM 1467 C C . LEU A 1 185 ? -44.459 -1.379 61.360 1.00 66.81 185 LEU A C 1
ATOM 1469 O O . LEU A 1 185 ? -44.763 -1.366 62.547 1.00 66.81 185 LEU A O 1
ATOM 1473 N N . GLY A 1 186 ? -44.653 -2.455 60.589 1.00 64.19 186 GLY A N 1
ATOM 1474 C CA . GLY A 1 186 ? -45.218 -3.712 61.100 1.00 64.19 186 GLY A CA 1
ATOM 1475 C C . GLY A 1 186 ? -44.317 -4.414 62.125 1.00 64.19 186 GLY A C 1
ATOM 1476 O O . GLY A 1 186 ? -44.799 -5.146 62.986 1.00 64.19 186 GLY A O 1
ATOM 1477 N N . PHE A 1 187 ? -43.006 -4.155 62.087 1.00 57.78 187 PHE A N 1
ATOM 1478 C CA . PHE A 1 187 ? -42.055 -4.653 63.081 1.00 57.78 187 PHE A CA 1
ATOM 1479 C C . PHE A 1 187 ? -42.155 -3.978 64.445 1.00 57.78 187 PHE A C 1
ATOM 1481 O O . PHE A 1 187 ? -41.830 -4.598 65.459 1.00 57.78 187 PHE A O 1
ATOM 1488 N N . ALA A 1 188 ? -42.608 -2.725 64.479 1.00 58.25 188 ALA A N 1
ATOM 1489 C CA . ALA A 1 188 ? -42.776 -1.975 65.716 1.00 58.25 188 ALA A CA 1
ATOM 1490 C C . ALA A 1 188 ? -43.978 -2.461 66.552 1.00 58.25 188 ALA A C 1
ATOM 1492 O O . ALA A 1 188 ? -44.051 -2.157 67.740 1.00 58.25 188 ALA A O 1
ATOM 1493 N N . GLU A 1 189 ? -44.877 -3.266 65.974 1.00 55.84 189 GLU A N 1
ATOM 1494 C CA . GLU A 1 189 ? -46.130 -3.720 66.597 1.00 55.84 189 GLU A CA 1
ATOM 1495 C C . GLU A 1 189 ? -46.023 -5.061 67.360 1.00 55.84 189 GLU A C 1
ATOM 1497 O O . GLU A 1 189 ? -47.007 -5.762 67.579 1.00 55.84 189 GLU A O 1
ATOM 1502 N N . GLY A 1 190 ? -44.823 -5.410 67.839 1.00 56.12 190 GLY A N 1
ATOM 1503 C CA . GLY A 1 190 ? -44.671 -6.361 68.950 1.00 56.12 190 GLY A CA 1
ATOM 1504 C C . GLY A 1 190 ? -44.745 -7.852 68.603 1.00 56.12 190 GLY A C 1
ATOM 1505 O O . GLY A 1 190 ? -45.247 -8.635 69.406 1.00 56.12 190 GLY A O 1
ATOM 1506 N N . ASN A 1 191 ? -44.214 -8.280 67.452 1.00 62.16 191 ASN A N 1
ATOM 1507 C CA . ASN A 1 191 ? -44.183 -9.700 67.082 1.00 62.16 191 ASN A CA 1
ATOM 1508 C C . ASN A 1 191 ? -42.745 -10.240 66.931 1.00 62.16 191 ASN A C 1
ATOM 1510 O O . ASN A 1 191 ? -42.224 -10.377 65.823 1.00 62.16 191 ASN A O 1
ATOM 1514 N N . ASP A 1 192 ? -42.103 -10.580 68.054 1.00 65.00 192 ASP A N 1
ATOM 1515 C CA . ASP A 1 192 ? -40.723 -11.104 68.111 1.00 65.00 192 ASP A CA 1
ATOM 1516 C C . ASP A 1 192 ? -40.504 -12.343 67.214 1.00 65.00 192 ASP A C 1
ATOM 1518 O O . ASP A 1 192 ? -39.432 -12.511 66.627 1.00 65.00 192 ASP A O 1
ATOM 1522 N N . LYS A 1 193 ? -41.527 -13.191 67.028 1.00 73.31 193 LYS A N 1
ATOM 1523 C CA . LYS A 1 193 ? -41.458 -14.342 66.106 1.00 73.31 193 LYS A CA 1
ATOM 1524 C C . LYS A 1 193 ? -41.333 -13.915 64.642 1.00 73.31 193 LYS A C 1
ATOM 1526 O O . LYS A 1 193 ? -40.593 -14.545 63.888 1.00 73.31 193 LYS A O 1
ATOM 1531 N N . SER A 1 194 ? -42.016 -12.839 64.249 1.00 71.00 194 SER A N 1
ATOM 1532 C CA . SER A 1 194 ? -41.908 -12.276 62.899 1.00 71.00 194 SER A CA 1
ATOM 1533 C C . SER A 1 194 ? -40.494 -11.747 62.634 1.00 71.00 194 SER A C 1
ATOM 1535 O O . SER A 1 194 ? -39.979 -11.891 61.525 1.00 71.00 194 SER A O 1
ATOM 1537 N N . LEU A 1 195 ? -39.825 -11.208 63.666 1.00 70.44 195 LEU A N 1
ATOM 1538 C CA . LEU A 1 195 ? -38.484 -10.615 63.544 1.00 70.44 195 LEU A CA 1
ATOM 1539 C C . LEU A 1 195 ? -37.462 -11.699 63.293 1.00 70.44 195 LEU A C 1
ATOM 1541 O O . LEU A 1 195 ? -36.706 -11.614 62.333 1.00 70.44 195 LEU A O 1
ATOM 1545 N N . VAL A 1 196 ? -37.524 -12.764 64.087 1.00 78.25 196 VAL A N 1
ATOM 1546 C CA . VAL A 1 196 ? -36.701 -13.954 63.885 1.00 78.25 196 VAL A CA 1
ATOM 1547 C C . VAL A 1 196 ? -36.926 -14.521 62.481 1.00 78.25 196 VAL A C 1
ATOM 1549 O O . VAL A 1 196 ? -35.963 -14.686 61.733 1.00 78.25 196 VAL A O 1
ATOM 1552 N N . HIS A 1 197 ? -38.179 -14.741 62.071 1.00 80.00 197 HIS A N 1
ATOM 1553 C CA . HIS A 1 197 ? -38.473 -15.285 60.743 1.00 80.00 197 HIS A CA 1
ATOM 1554 C C . HIS A 1 197 ? -37.973 -14.375 59.609 1.00 80.00 197 HIS A C 1
ATOM 1556 O O . HIS A 1 197 ? -37.421 -14.858 58.624 1.00 80.00 197 HIS A O 1
ATOM 1562 N N . THR A 1 198 ? -38.107 -13.055 59.743 1.00 77.44 198 THR A N 1
ATOM 1563 C CA . THR A 1 198 ? -37.674 -12.107 58.708 1.00 77.44 198 THR A CA 1
ATOM 1564 C C . THR A 1 198 ? -36.160 -11.942 58.677 1.00 77.44 198 THR A C 1
ATOM 1566 O O . THR A 1 198 ? -35.587 -11.872 57.593 1.00 77.44 198 THR A O 1
ATOM 1569 N N . SER A 1 199 ? -35.480 -11.937 59.825 1.00 74.12 199 SER A N 1
ATOM 1570 C CA . SER A 1 199 ? -34.016 -11.896 59.885 1.00 74.12 199 SER A CA 1
ATOM 1571 C C . SER A 1 199 ? -33.402 -13.152 59.269 1.00 74.12 199 SER A C 1
ATOM 1573 O O . SER A 1 199 ? -32.522 -13.036 58.417 1.00 74.12 199 SER A O 1
ATOM 1575 N N . PHE A 1 200 ? -33.904 -14.342 59.620 1.00 83.19 200 PHE A N 1
ATOM 1576 C CA . PHE A 1 200 ? -33.426 -15.594 59.027 1.00 83.19 200 PHE A CA 1
ATOM 1577 C C . PHE A 1 200 ? -33.843 -15.748 57.562 1.00 83.19 200 PHE A C 1
ATOM 1579 O O . PHE A 1 200 ? -33.035 -16.198 56.756 1.00 83.19 200 PHE A O 1
ATOM 1586 N N . GLY A 1 201 ? -35.047 -15.312 57.184 1.00 86.31 201 GLY A N 1
ATOM 1587 C CA . GLY A 1 201 ? -35.496 -15.292 55.791 1.00 86.31 201 GLY A CA 1
ATOM 1588 C C . GLY A 1 201 ? -34.665 -14.348 54.918 1.00 86.31 201 GLY A C 1
ATOM 1589 O O . GLY A 1 201 ? -34.251 -14.723 53.825 1.00 86.31 201 GLY A O 1
ATOM 1590 N N . THR A 1 202 ? -34.338 -13.156 55.424 1.00 81.00 202 THR A N 1
ATOM 1591 C CA . THR A 1 202 ? -33.464 -12.193 54.734 1.00 81.00 202 THR A CA 1
ATOM 1592 C C . THR A 1 202 ? -32.042 -12.729 54.628 1.00 81.00 202 THR A C 1
ATOM 1594 O O . THR A 1 202 ? -31.436 -12.637 53.564 1.00 81.00 202 THR A O 1
ATOM 1597 N N . TRP A 1 203 ? -31.515 -13.334 55.696 1.00 88.06 203 TRP A N 1
ATOM 1598 C CA . TRP A 1 203 ? -30.197 -13.968 55.680 1.00 88.06 203 TRP A CA 1
ATOM 1599 C C . TRP A 1 203 ? -30.125 -15.120 54.673 1.00 88.06 203 TRP A C 1
ATOM 1601 O O . TRP A 1 203 ? -29.179 -15.170 53.885 1.00 88.06 203 TRP A O 1
ATOM 1611 N N . LEU A 1 204 ? -31.139 -15.993 54.645 1.00 88.56 204 LEU A N 1
ATOM 1612 C CA . LEU A 1 204 ? -31.256 -17.084 53.676 1.00 88.56 204 LEU A CA 1
ATOM 1613 C C . LEU A 1 204 ? -31.349 -16.544 52.241 1.00 88.56 204 LEU A C 1
ATOM 1615 O O . LEU A 1 204 ? -30.639 -17.013 51.355 1.00 88.56 204 LEU A O 1
ATOM 1619 N N . GLY A 1 205 ? -32.165 -15.512 52.014 1.00 89.50 205 GLY A N 1
ATOM 1620 C CA . GLY A 1 205 ? -32.277 -14.845 50.716 1.00 89.50 205 GLY A CA 1
ATOM 1621 C C . GLY A 1 205 ? -30.944 -14.258 50.243 1.00 89.50 205 GLY A C 1
ATOM 1622 O O . GLY A 1 205 ? -30.534 -14.499 49.111 1.00 89.50 205 GLY A O 1
ATOM 1623 N N . LEU A 1 206 ? -30.218 -13.563 51.125 1.00 85.44 206 LEU A N 1
ATOM 1624 C CA . LEU A 1 206 ? -28.886 -13.016 50.838 1.00 85.44 206 LEU A CA 1
ATOM 1625 C C . LEU A 1 206 ? -27.849 -14.109 50.569 1.00 85.44 206 LEU A C 1
ATOM 1627 O O . LEU A 1 206 ? -27.010 -13.951 49.686 1.00 85.44 206 LEU A O 1
ATOM 1631 N N . THR A 1 207 ? -27.886 -15.224 51.302 1.00 88.69 207 THR A N 1
ATOM 1632 C CA . THR A 1 207 ? -26.961 -16.343 51.061 1.00 88.69 207 THR A CA 1
ATOM 1633 C C . THR A 1 207 ? -27.243 -17.038 49.734 1.00 88.69 207 THR A C 1
ATOM 1635 O O . THR A 1 207 ? -26.296 -17.339 49.006 1.00 88.69 207 THR A O 1
ATOM 1638 N N . LEU A 1 208 ? -28.514 -17.236 49.375 1.00 90.38 208 LEU A N 1
ATOM 1639 C CA . LEU A 1 208 ? -28.903 -17.783 48.074 1.00 90.38 208 LEU A CA 1
ATOM 1640 C C . LEU A 1 208 ? -28.549 -16.829 46.924 1.00 90.38 208 LEU A C 1
ATOM 1642 O O . LEU A 1 208 ? -27.961 -17.269 45.937 1.00 90.38 208 LEU A O 1
ATOM 1646 N N . ALA A 1 209 ? -28.814 -15.528 47.071 1.00 88.31 209 ALA A N 1
ATOM 1647 C CA . ALA A 1 209 ? -28.443 -14.517 46.081 1.00 88.31 209 ALA A CA 1
ATOM 1648 C C . ALA A 1 209 ? -26.921 -14.446 45.880 1.00 88.31 209 ALA A C 1
ATOM 1650 O O . ALA A 1 209 ? -26.449 -14.509 44.749 1.00 88.31 209 ALA A O 1
ATOM 1651 N N . ASN A 1 210 ? -26.137 -14.425 46.965 1.00 87.38 210 ASN A N 1
ATOM 1652 C CA . ASN A 1 210 ? -24.672 -14.450 46.897 1.00 87.38 210 ASN A CA 1
ATOM 1653 C C . ASN A 1 210 ? -24.140 -15.734 46.248 1.00 87.38 210 ASN A C 1
ATOM 1655 O O . ASN A 1 210 ? -23.113 -15.707 45.568 1.00 87.38 210 ASN A O 1
ATOM 1659 N N . ARG A 1 211 ? -24.809 -16.874 46.458 1.00 94.06 211 ARG A N 1
ATOM 1660 C CA . ARG A 1 211 ? -24.463 -18.125 45.776 1.00 94.06 211 ARG A CA 1
ATOM 1661 C C . ARG A 1 211 ? -24.721 -18.016 44.273 1.00 94.06 211 ARG A C 1
ATOM 1663 O O . ARG A 1 211 ? -23.819 -18.332 43.503 1.00 94.06 211 ARG A O 1
ATOM 1670 N N . GLY A 1 212 ? -25.888 -17.507 43.876 1.00 90.81 212 GLY A N 1
ATOM 1671 C CA . GLY A 1 212 ? -26.218 -17.256 42.471 1.00 90.81 212 GLY A CA 1
ATOM 1672 C C . GLY A 1 212 ? -25.249 -16.274 41.808 1.00 90.81 212 GLY A C 1
ATOM 1673 O O . GLY A 1 212 ? -24.743 -16.544 40.722 1.00 90.81 212 GLY A O 1
ATOM 1674 N N . GLU A 1 213 ? -24.893 -15.181 42.486 1.00 88.88 213 GLU A N 1
ATOM 1675 C CA . GLU A 1 213 ? -23.919 -14.208 41.980 1.00 88.88 213 GLU A CA 1
ATOM 1676 C C . GLU A 1 213 ? -22.525 -14.831 41.813 1.00 88.88 213 GLU A C 1
ATOM 1678 O O . GLU A 1 213 ? -21.855 -14.590 40.811 1.00 88.88 213 GLU A O 1
ATOM 1683 N N . ARG A 1 214 ? -22.081 -15.679 42.751 1.00 91.12 214 ARG A N 1
ATOM 1684 C CA . ARG A 1 214 ? -20.815 -16.421 42.613 1.00 91.12 214 ARG A CA 1
ATOM 1685 C C . ARG A 1 214 ? -20.834 -17.376 41.423 1.00 91.12 214 ARG A C 1
ATOM 1687 O O . ARG A 1 214 ? -19.814 -17.511 40.754 1.00 91.12 214 ARG A O 1
ATOM 1694 N N . GLU A 1 215 ? -21.952 -18.045 41.163 1.00 91.19 215 GLU A N 1
ATOM 1695 C CA . GLU A 1 215 ? -22.103 -18.922 39.996 1.00 91.19 215 GLU A CA 1
ATOM 1696 C C . GLU A 1 215 ? -22.075 -18.121 38.684 1.00 91.19 215 GLU A C 1
ATOM 1698 O O . GLU A 1 215 ? -21.359 -18.501 37.757 1.00 91.19 215 GLU A O 1
ATOM 1703 N N . LEU A 1 216 ? -22.748 -16.966 38.639 1.00 89.00 216 LEU A N 1
ATOM 1704 C CA . LEU A 1 216 ? -22.697 -16.021 37.517 1.00 89.00 216 LEU A CA 1
ATOM 1705 C C . LEU A 1 216 ? -21.288 -15.467 37.277 1.00 89.00 216 LEU A C 1
ATOM 1707 O O . LEU A 1 216 ? -20.821 -15.477 36.142 1.00 89.00 216 LEU A O 1
ATOM 1711 N N . ARG A 1 217 ? -20.577 -15.046 38.331 1.00 91.25 217 ARG A N 1
ATOM 1712 C CA . ARG A 1 217 ? -19.180 -14.592 38.224 1.00 91.25 217 ARG A CA 1
ATOM 1713 C C . ARG A 1 217 ? -18.286 -15.684 37.653 1.00 91.25 217 ARG A C 1
ATOM 1715 O O . ARG A 1 217 ? -17.582 -15.428 36.688 1.00 91.25 217 ARG A O 1
ATOM 1722 N N . LYS A 1 218 ? -18.394 -16.917 38.161 1.00 94.00 218 LYS A N 1
ATOM 1723 C CA . LYS A 1 218 ? -17.646 -18.067 37.628 1.00 94.00 218 LYS A CA 1
ATOM 1724 C C . LYS A 1 218 ? -17.972 -18.368 36.165 1.00 94.00 218 LYS A C 1
ATOM 1726 O O . LYS A 1 218 ? -17.120 -18.899 35.460 1.00 94.00 218 LYS A O 1
ATOM 1731 N N . LYS A 1 219 ? -19.208 -18.116 35.721 1.00 93.81 219 LYS A N 1
ATOM 1732 C CA . LYS A 1 219 ? -19.603 -18.278 34.317 1.00 93.81 219 LYS A CA 1
ATOM 1733 C C . LYS A 1 219 ? -18.936 -17.214 33.443 1.00 93.81 219 LYS A C 1
ATOM 1735 O O . LYS A 1 219 ? -18.311 -17.574 32.454 1.00 93.81 219 LYS A O 1
ATOM 1740 N N . PHE A 1 220 ? -19.018 -15.942 33.829 1.00 90.69 220 PHE A N 1
ATOM 1741 C CA . PHE A 1 220 ? -18.401 -14.854 33.068 1.00 90.69 220 PHE A CA 1
ATOM 1742 C C . PHE A 1 220 ? -16.870 -14.896 33.092 1.00 90.69 220 PHE A C 1
ATOM 1744 O O . PHE A 1 220 ? -16.258 -14.623 32.070 1.00 90.69 220 PHE A O 1
ATOM 1751 N N . GLU A 1 221 ? -16.246 -15.298 34.202 1.00 90.88 221 GLU A N 1
ATOM 1752 C CA . GLU A 1 221 ? -14.797 -15.545 34.259 1.00 90.88 221 GLU A CA 1
ATOM 1753 C C . GLU A 1 221 ? -14.37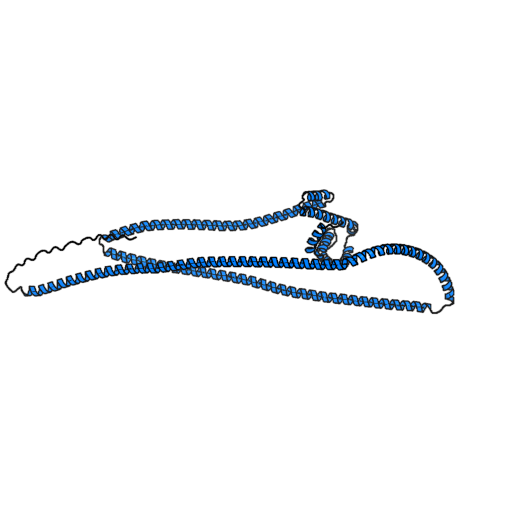8 -16.598 33.224 1.00 90.88 221 GLU A C 1
ATOM 1755 O O . GLU A 1 221 ? -13.443 -16.363 32.467 1.00 90.88 221 GLU A O 1
ATOM 1760 N N . ARG A 1 222 ? -15.128 -17.704 33.100 1.00 93.69 222 ARG A N 1
ATOM 1761 C CA . ARG A 1 222 ? -14.876 -18.711 32.054 1.00 93.69 222 ARG A CA 1
ATOM 1762 C C . ARG A 1 222 ? -15.081 -18.169 30.643 1.00 93.69 222 ARG A C 1
ATOM 1764 O O . ARG A 1 222 ? -14.276 -18.454 29.767 1.00 93.69 222 ARG A O 1
ATOM 1771 N N . GLU A 1 223 ? -16.142 -17.398 30.408 1.00 93.19 223 GLU A N 1
ATOM 1772 C CA . GLU A 1 223 ? -16.389 -16.791 29.091 1.00 93.19 223 GLU A CA 1
ATOM 1773 C C . GLU A 1 223 ? -15.279 -15.801 28.700 1.00 93.19 223 GLU A C 1
ATOM 1775 O O . GLU A 1 223 ? -14.888 -15.757 27.533 1.00 93.19 223 GLU A O 1
ATOM 1780 N N . ILE A 1 224 ? -14.737 -15.048 29.665 1.00 89.81 224 ILE A N 1
ATOM 1781 C CA . ILE A 1 224 ? -13.590 -14.154 29.463 1.00 89.81 224 ILE A CA 1
ATOM 1782 C C . ILE A 1 224 ? -12.331 -14.965 29.145 1.00 89.81 224 ILE A C 1
ATOM 1784 O O . ILE A 1 224 ? -11.686 -14.684 28.139 1.00 89.81 224 ILE A O 1
ATOM 1788 N N . GLU A 1 225 ? -12.012 -15.994 29.934 1.00 94.00 225 GLU A N 1
ATOM 1789 C CA . GLU A 1 225 ? -10.853 -16.865 29.685 1.00 94.00 225 GLU A CA 1
ATOM 1790 C C . GLU A 1 225 ? -10.921 -17.539 28.303 1.00 94.00 225 GLU A C 1
ATOM 1792 O O . GLU A 1 225 ? -9.922 -17.593 27.580 1.00 94.00 225 GLU A O 1
ATOM 1797 N N . ASP A 1 226 ? -12.099 -18.016 27.892 1.00 92.62 226 ASP A N 1
ATOM 1798 C CA . ASP A 1 226 ? -12.308 -18.604 26.566 1.00 92.62 226 ASP A CA 1
ATOM 1799 C C . ASP A 1 226 ? -12.159 -17.564 25.446 1.00 92.62 226 ASP A C 1
ATOM 1801 O O . ASP A 1 226 ? -11.567 -17.853 24.399 1.00 92.62 226 ASP A O 1
ATOM 1805 N N . ALA A 1 227 ? -12.669 -16.345 25.642 1.00 88.62 227 ALA A N 1
ATOM 1806 C CA . ALA A 1 227 ? -12.513 -15.257 24.680 1.00 88.62 227 ALA A CA 1
ATOM 1807 C C . ALA A 1 227 ? -11.044 -14.820 24.541 1.00 88.62 227 ALA A C 1
ATOM 1809 O O . ALA A 1 227 ? -10.562 -14.630 23.421 1.00 88.62 227 ALA A O 1
ATOM 1810 N N . GLU A 1 228 ? -10.312 -14.715 25.652 1.00 89.50 228 GLU A N 1
ATOM 1811 C CA . GLU A 1 228 ? -8.879 -14.410 25.671 1.00 89.50 228 GLU A CA 1
ATOM 1812 C C . GLU A 1 228 ? -8.062 -15.505 24.980 1.00 89.50 228 GLU A C 1
ATOM 1814 O O . GLU A 1 228 ? -7.195 -15.200 24.154 1.00 89.50 228 GLU A O 1
ATOM 1819 N N . ARG A 1 229 ? -8.388 -16.780 25.230 1.00 93.75 229 ARG A N 1
ATOM 1820 C CA . ARG A 1 229 ? -7.760 -17.921 24.553 1.00 93.75 229 ARG A CA 1
ATOM 1821 C C . ARG A 1 229 ? -7.982 -17.874 23.042 1.00 93.75 229 ARG A C 1
ATOM 1823 O O . ARG A 1 229 ? -7.020 -17.967 22.282 1.00 93.75 229 ARG A O 1
ATOM 1830 N N . ARG A 1 230 ? -9.220 -17.639 22.590 1.00 91.88 230 ARG A N 1
ATOM 1831 C CA . ARG A 1 230 ? -9.543 -17.489 21.157 1.00 91.88 230 ARG A CA 1
ATOM 1832 C C . ARG A 1 230 ? -8.804 -16.316 20.516 1.00 91.88 230 ARG A C 1
ATOM 1834 O O . ARG A 1 230 ? -8.345 -16.425 19.379 1.00 91.88 230 ARG A O 1
ATOM 1841 N N . LEU A 1 231 ? -8.669 -15.196 21.229 1.00 88.12 231 LEU A N 1
ATOM 1842 C CA . LEU A 1 231 ? -7.909 -14.042 20.751 1.00 88.12 231 LEU A CA 1
ATOM 1843 C C . LEU A 1 231 ? -6.420 -14.376 20.601 1.00 88.12 231 LEU A C 1
ATOM 1845 O O . LEU A 1 231 ? -5.794 -13.955 19.625 1.00 88.12 231 LEU A O 1
ATOM 1849 N N . PHE A 1 232 ? -5.857 -15.124 21.550 1.00 91.69 232 PHE A N 1
ATOM 1850 C CA . PHE A 1 232 ? -4.468 -15.567 21.497 1.00 91.69 232 PHE A CA 1
ATOM 1851 C C . PHE A 1 232 ? -4.226 -16.502 20.306 1.00 91.69 232 PHE A C 1
ATOM 1853 O O . PHE A 1 232 ? -3.351 -16.222 19.488 1.00 91.69 232 PHE A O 1
ATOM 1860 N N . GLU A 1 233 ? -5.065 -17.526 20.130 1.00 93.38 233 GLU A N 1
ATOM 1861 C CA . GLU A 1 233 ? -5.002 -18.449 18.988 1.00 93.38 233 GLU A CA 1
ATOM 1862 C C . GLU A 1 233 ? -5.135 -17.719 17.643 1.00 93.38 233 GLU A C 1
ATOM 1864 O O . GLU A 1 233 ? -4.431 -18.027 16.679 1.00 93.38 233 GLU A O 1
ATOM 1869 N N . TYR A 1 234 ? -6.024 -16.724 17.554 1.00 89.31 234 TYR A N 1
ATOM 1870 C CA . TYR A 1 234 ? -6.168 -15.909 16.350 1.00 89.31 234 TYR A CA 1
ATOM 1871 C C . TYR A 1 234 ? -4.893 -15.111 16.047 1.00 89.31 234 TYR A C 1
ATOM 1873 O O . TYR A 1 234 ? -4.428 -15.103 14.905 1.00 89.31 234 TYR A O 1
ATOM 1881 N N . LYS A 1 235 ? -4.299 -14.463 17.058 1.00 86.81 235 LYS A N 1
ATOM 1882 C CA . LYS A 1 235 ? -3.037 -13.723 16.904 1.00 86.81 235 LYS A CA 1
ATOM 1883 C C . LYS A 1 235 ? -1.888 -14.645 16.506 1.00 86.81 235 LYS A C 1
ATOM 1885 O O . LYS A 1 235 ? -1.104 -14.275 15.637 1.00 86.81 235 LYS A O 1
ATOM 1890 N N . GLU A 1 236 ? -1.809 -15.836 17.089 1.00 90.69 236 GLU A N 1
ATOM 1891 C CA . GLU A 1 236 ? -0.801 -16.838 16.743 1.00 90.69 236 GLU A CA 1
ATOM 1892 C C . GLU A 1 236 ? -0.947 -17.305 15.289 1.00 90.69 236 GLU A C 1
ATOM 1894 O O . GLU A 1 236 ? 0.034 -17.293 14.546 1.00 90.69 236 GLU A O 1
ATOM 1899 N N . LYS A 1 237 ? -2.175 -17.599 14.834 1.00 91.38 237 LYS A N 1
ATOM 1900 C CA . LYS A 1 237 ? -2.459 -17.935 13.426 1.00 91.38 237 LYS A CA 1
ATOM 1901 C C . LYS A 1 237 ? -2.077 -16.809 12.467 1.00 91.38 237 LYS A C 1
ATOM 1903 O O . LYS A 1 237 ? -1.464 -17.071 11.435 1.00 91.38 237 LYS A O 1
ATOM 1908 N N . GLN A 1 238 ? -2.402 -15.559 12.802 1.00 90.06 238 GLN A N 1
ATOM 1909 C CA . GLN A 1 238 ? -2.017 -14.399 11.990 1.00 90.06 238 GLN A CA 1
ATOM 1910 C C . GLN A 1 238 ? -0.494 -14.244 11.922 1.00 90.06 238 GLN A C 1
ATOM 1912 O O . GLN A 1 238 ? 0.064 -14.046 10.846 1.00 90.06 238 GLN A O 1
ATOM 1917 N N . LEU A 1 239 ? 0.196 -14.396 13.053 1.00 86.88 239 LEU A N 1
ATOM 1918 C CA . LEU A 1 239 ? 1.651 -14.285 13.130 1.00 86.88 239 LEU A CA 1
ATOM 1919 C C . LEU A 1 239 ? 2.344 -15.427 12.371 1.00 86.88 239 LEU A C 1
ATOM 1921 O O . LEU A 1 239 ? 3.329 -15.185 11.675 1.00 86.88 239 LEU A O 1
ATOM 1925 N N . ALA A 1 240 ? 1.805 -16.646 12.436 1.00 90.62 240 ALA A N 1
ATOM 1926 C CA . ALA A 1 240 ? 2.248 -17.773 11.620 1.00 90.62 240 ALA A CA 1
ATOM 1927 C C . ALA A 1 240 ? 2.040 -17.506 10.119 1.00 90.62 240 ALA A C 1
ATOM 1929 O O . ALA A 1 240 ? 2.947 -17.759 9.328 1.00 90.62 240 ALA A O 1
ATOM 1930 N N . GLY A 1 241 ? 0.899 -16.925 9.732 1.00 88.56 241 GLY A N 1
ATOM 1931 C CA . GLY A 1 241 ? 0.627 -16.509 8.354 1.00 88.56 241 GLY A CA 1
ATOM 1932 C C . GLY A 1 241 ? 1.625 -15.467 7.843 1.00 88.56 241 GLY A C 1
ATOM 1933 O O . GLY A 1 241 ? 2.214 -15.650 6.778 1.00 88.56 241 GLY A O 1
ATOM 1934 N N . VAL A 1 242 ? 1.889 -14.417 8.629 1.00 84.94 242 VAL A N 1
ATOM 1935 C CA . VAL A 1 242 ? 2.882 -13.380 8.293 1.00 84.94 242 VAL A CA 1
ATOM 1936 C C . VAL A 1 242 ? 4.287 -13.974 8.182 1.00 84.94 242 VAL A C 1
ATOM 1938 O O . VAL A 1 242 ? 4.986 -13.692 7.212 1.00 84.94 242 VAL A O 1
ATOM 1941 N N . LYS A 1 243 ? 4.693 -14.838 9.123 1.00 86.06 243 LYS A N 1
ATOM 1942 C CA . LYS A 1 243 ? 5.976 -15.557 9.044 1.00 86.06 243 LYS A CA 1
ATOM 1943 C C . LYS A 1 243 ? 6.067 -16.422 7.787 1.00 86.06 243 LYS A C 1
ATOM 1945 O O . LYS A 1 243 ? 7.108 -16.423 7.143 1.00 86.06 243 LYS A O 1
ATOM 1950 N N . GLY A 1 244 ? 4.994 -17.122 7.419 1.00 90.94 244 GLY A N 1
ATOM 1951 C CA . GLY A 1 244 ? 4.941 -17.939 6.206 1.00 90.94 244 GLY A CA 1
ATOM 1952 C C . GLY A 1 244 ? 5.147 -17.117 4.933 1.00 90.94 244 GLY A C 1
ATOM 1953 O O . GLY A 1 244 ? 5.955 -17.494 4.089 1.00 90.94 244 GLY A O 1
ATOM 1954 N N . VAL A 1 245 ? 4.479 -15.964 4.823 1.00 85.50 245 VAL A N 1
ATOM 1955 C CA . VAL A 1 245 ? 4.669 -15.036 3.694 1.00 85.50 245 VAL A CA 1
ATOM 1956 C C . VAL A 1 245 ? 6.091 -14.477 3.674 1.00 85.50 245 VAL A C 1
ATOM 1958 O O . VAL A 1 245 ? 6.721 -14.481 2.623 1.00 85.50 245 VAL A O 1
ATOM 1961 N N . LEU A 1 246 ? 6.625 -14.053 4.824 1.00 81.62 246 LEU A N 1
ATOM 1962 C CA . LEU A 1 246 ? 7.987 -13.521 4.918 1.00 81.62 246 LEU A CA 1
ATOM 1963 C C . LEU A 1 246 ? 9.033 -14.560 4.482 1.00 81.62 246 LEU A C 1
ATOM 1965 O O . LEU A 1 246 ? 9.925 -14.241 3.705 1.00 81.62 246 LEU A O 1
ATOM 1969 N N . MET A 1 247 ? 8.899 -15.809 4.940 1.00 85.44 247 MET A N 1
ATOM 1970 C CA . MET A 1 247 ? 9.809 -16.899 4.572 1.00 85.44 247 MET A CA 1
ATOM 1971 C C . MET A 1 247 ? 9.671 -17.303 3.104 1.00 85.44 247 MET A C 1
ATOM 1973 O O . MET A 1 247 ? 10.671 -17.651 2.482 1.00 85.44 247 MET A O 1
ATOM 1977 N N . ARG A 1 248 ? 8.460 -17.252 2.533 1.00 88.06 248 ARG A N 1
ATOM 1978 C CA . ARG A 1 248 ? 8.262 -17.488 1.098 1.00 88.06 248 ARG A CA 1
ATOM 1979 C C . ARG A 1 248 ? 8.924 -16.392 0.266 1.00 88.06 248 ARG A C 1
ATOM 1981 O O . ARG A 1 248 ? 9.677 -16.724 -0.634 1.00 88.06 248 ARG A O 1
ATOM 1988 N N . ASN A 1 249 ? 8.734 -15.123 0.624 1.00 77.06 249 ASN A N 1
ATOM 1989 C CA . ASN A 1 249 ? 9.379 -14.006 -0.069 1.00 77.06 249 ASN A CA 1
ATOM 1990 C C . ASN A 1 249 ? 10.910 -14.061 0.054 1.00 77.06 249 ASN A C 1
ATOM 1992 O O . ASN A 1 249 ? 11.608 -13.736 -0.898 1.00 77.06 249 ASN A O 1
ATOM 1996 N N . ALA A 1 250 ? 11.439 -14.477 1.211 1.00 77.69 250 ALA A N 1
ATOM 1997 C CA . ALA A 1 250 ? 12.875 -14.687 1.385 1.00 77.69 250 ALA A CA 1
ATOM 1998 C C . ALA A 1 250 ? 13.395 -15.790 0.449 1.00 77.69 250 ALA A C 1
ATOM 2000 O O . ALA A 1 250 ? 14.379 -15.574 -0.246 1.00 77.69 250 ALA A O 1
ATOM 2001 N N . ARG A 1 251 ? 12.686 -16.925 0.358 1.00 83.31 251 ARG A N 1
ATOM 2002 C CA . ARG A 1 251 ? 13.028 -18.007 -0.580 1.00 83.31 251 ARG A CA 1
ATOM 2003 C C . ARG A 1 251 ? 12.931 -17.584 -2.041 1.00 83.31 251 ARG A C 1
ATOM 2005 O O . ARG A 1 251 ? 13.829 -17.901 -2.802 1.00 83.31 251 ARG A O 1
ATOM 2012 N N . GLU A 1 252 ? 11.878 -16.864 -2.423 1.00 83.81 252 GLU A N 1
ATOM 2013 C CA . GLU A 1 252 ? 11.737 -16.307 -3.776 1.00 83.81 252 GLU A CA 1
ATOM 2014 C C . GLU A 1 252 ? 12.895 -15.348 -4.095 1.00 83.81 252 GLU A C 1
ATOM 2016 O O . GLU A 1 252 ? 13.420 -15.363 -5.204 1.00 83.81 252 GLU A O 1
ATOM 2021 N N . GLY A 1 253 ? 13.338 -14.555 -3.113 1.00 81.69 253 GLY A N 1
ATOM 2022 C CA . GLY A 1 253 ? 14.523 -13.705 -3.229 1.00 81.69 253 GLY A CA 1
ATOM 2023 C C . GLY A 1 253 ? 15.819 -14.500 -3.410 1.00 81.69 253 GLY A C 1
ATOM 2024 O O . GLY A 1 253 ? 16.611 -14.168 -4.290 1.00 81.69 253 GLY A O 1
ATOM 2025 N N . ASP A 1 254 ? 16.018 -15.562 -2.627 1.00 85.12 254 ASP A N 1
ATOM 2026 C CA . ASP A 1 254 ? 17.187 -16.443 -2.735 1.00 85.12 254 ASP A CA 1
ATOM 2027 C C . ASP A 1 254 ? 17.212 -17.185 -4.085 1.00 85.12 254 ASP A C 1
ATOM 2029 O O . ASP A 1 254 ? 18.246 -17.232 -4.750 1.00 85.12 254 ASP A O 1
ATOM 2033 N N . GLU A 1 255 ? 16.069 -17.717 -4.535 1.00 85.56 255 GLU A N 1
ATOM 2034 C CA . GLU A 1 255 ? 15.925 -18.367 -5.844 1.00 85.56 255 GLU A CA 1
ATOM 2035 C C . GLU A 1 255 ? 16.179 -17.384 -6.992 1.00 85.56 255 GLU A C 1
ATOM 2037 O O . GLU A 1 255 ? 16.910 -17.712 -7.930 1.00 85.56 255 GLU A O 1
ATOM 2042 N N . ALA A 1 256 ? 15.644 -16.162 -6.904 1.00 74.62 256 ALA A N 1
ATOM 2043 C CA . ALA A 1 256 ? 15.898 -15.111 -7.885 1.00 74.62 256 ALA A CA 1
ATOM 2044 C C . ALA A 1 256 ? 17.384 -14.729 -7.935 1.00 74.62 256 ALA A C 1
ATOM 2046 O O . ALA A 1 256 ? 17.936 -14.565 -9.024 1.00 74.62 256 ALA A O 1
ATOM 2047 N N . LEU A 1 257 ? 18.054 -14.642 -6.781 1.00 79.12 257 LEU A N 1
ATOM 2048 C CA . LEU A 1 257 ? 19.487 -14.363 -6.711 1.00 79.12 257 LEU A CA 1
ATOM 2049 C C . LEU A 1 257 ? 20.311 -15.503 -7.323 1.00 79.12 257 LEU A C 1
ATOM 2051 O O . LEU A 1 257 ? 21.213 -15.243 -8.118 1.00 79.12 257 LEU A O 1
ATOM 2055 N N . CYS A 1 258 ? 19.991 -16.762 -7.014 1.00 83.81 258 CYS A N 1
ATOM 2056 C CA . CYS A 1 258 ? 20.639 -17.918 -7.634 1.00 83.81 258 CYS A CA 1
ATOM 2057 C C . CYS A 1 258 ? 20.432 -17.942 -9.154 1.00 83.81 258 CYS A C 1
ATOM 2059 O O . CYS A 1 258 ? 21.391 -18.164 -9.894 1.00 83.81 258 CYS A O 1
ATOM 2061 N N . SER A 1 259 ? 19.210 -17.672 -9.624 1.00 77.19 259 SER A N 1
ATOM 2062 C CA . SER A 1 259 ? 18.905 -17.581 -11.055 1.00 77.19 259 SER A CA 1
ATOM 2063 C C . SER A 1 259 ? 19.716 -16.475 -11.728 1.00 77.19 259 SER A C 1
ATOM 2065 O O . SER A 1 259 ? 20.293 -16.705 -12.788 1.00 77.19 259 SER A O 1
ATOM 2067 N N . PHE A 1 260 ? 19.808 -15.301 -11.098 1.00 69.56 260 PHE A N 1
ATOM 2068 C CA . PHE A 1 260 ? 20.599 -14.180 -11.599 1.00 69.56 260 PHE A CA 1
ATOM 2069 C C . PHE A 1 260 ? 22.085 -14.540 -11.710 1.00 69.56 260 PHE A C 1
ATOM 2071 O O . PHE A 1 260 ? 22.682 -14.343 -12.762 1.00 69.56 260 PHE A O 1
ATOM 2078 N N . VAL A 1 261 ? 22.673 -15.149 -10.673 1.00 76.06 261 VAL A N 1
ATOM 2079 C CA . VAL A 1 261 ? 24.088 -15.562 -10.685 1.00 76.06 261 VAL A CA 1
ATOM 2080 C C . VAL A 1 261 ? 24.370 -16.585 -11.789 1.00 76.06 261 VAL A C 1
ATOM 2082 O O . VAL A 1 261 ? 25.371 -16.460 -12.495 1.00 76.06 261 VAL A O 1
ATOM 2085 N N . ILE A 1 262 ? 23.495 -17.582 -11.970 1.00 82.38 262 ILE A N 1
ATOM 2086 C CA . ILE A 1 262 ? 23.651 -18.594 -13.026 1.00 82.38 262 ILE A CA 1
ATOM 2087 C C . ILE A 1 262 ? 23.523 -17.957 -14.412 1.00 82.38 262 ILE A C 1
ATOM 2089 O O . ILE A 1 262 ? 24.323 -18.266 -15.295 1.00 82.38 262 ILE A O 1
ATOM 2093 N N . GLN A 1 263 ? 22.553 -17.061 -14.601 1.00 78.31 263 GLN A N 1
ATOM 2094 C CA . GLN A 1 263 ? 22.355 -16.367 -15.868 1.00 78.31 263 GLN A CA 1
ATOM 2095 C C . GLN A 1 263 ? 23.554 -15.477 -16.211 1.00 78.31 263 GLN A C 1
ATOM 2097 O O . GLN A 1 263 ? 24.096 -15.598 -17.307 1.00 78.31 263 GLN A O 1
ATOM 2102 N N . SER A 1 264 ? 24.034 -14.661 -15.268 1.00 60.25 264 SER A N 1
ATOM 2103 C CA . SER A 1 264 ? 25.224 -13.831 -15.476 1.00 60.25 264 SER A CA 1
ATOM 2104 C C . SER A 1 264 ? 26.467 -14.671 -15.771 1.00 60.25 264 SER A C 1
ATOM 2106 O O . SER A 1 264 ? 27.264 -14.311 -16.633 1.00 60.25 264 SER A O 1
ATOM 2108 N N . TRP A 1 265 ? 26.641 -15.817 -15.104 1.00 85.62 265 TRP A N 1
ATOM 2109 C CA . TRP A 1 265 ? 27.736 -16.735 -15.423 1.00 85.62 265 TRP A CA 1
ATOM 2110 C C . TRP A 1 265 ? 27.612 -17.312 -16.840 1.00 85.62 265 TRP A C 1
ATOM 2112 O O . TRP A 1 265 ? 28.599 -17.366 -17.572 1.00 85.62 265 TRP A O 1
ATOM 2122 N N . PHE A 1 266 ? 26.409 -17.714 -17.250 1.00 83.44 266 PHE A N 1
ATOM 2123 C CA . PHE A 1 266 ? 26.153 -18.232 -18.592 1.00 83.44 266 PHE A CA 1
ATOM 2124 C C . PHE A 1 266 ? 26.417 -17.182 -19.682 1.00 83.44 266 PHE A C 1
ATOM 2126 O O . PHE A 1 266 ? 27.074 -17.493 -20.676 1.00 83.44 266 PHE A O 1
ATOM 2133 N N . GLU A 1 267 ? 25.971 -15.941 -19.474 1.00 74.19 267 GLU A N 1
ATOM 2134 C CA . GLU A 1 267 ? 26.238 -14.801 -20.361 1.00 74.19 267 GLU A CA 1
ATOM 2135 C C . GLU A 1 267 ? 27.747 -14.560 -20.514 1.00 74.19 267 GLU A C 1
ATOM 2137 O O . GLU A 1 267 ? 28.246 -14.511 -21.637 1.00 74.19 267 GLU A O 1
ATOM 2142 N N . GLN A 1 268 ? 28.495 -14.549 -19.406 1.00 73.38 268 GLN A N 1
ATOM 2143 C CA . GLN A 1 268 ? 29.957 -14.421 -19.418 1.00 73.38 268 GLN A CA 1
ATOM 2144 C C . GLN A 1 268 ? 30.645 -15.564 -20.180 1.00 73.38 268 GLN A C 1
ATOM 2146 O O . GLN A 1 268 ? 31.570 -15.342 -20.959 1.00 73.38 268 GLN A O 1
ATOM 2151 N N . VAL A 1 269 ? 30.184 -16.807 -20.011 1.00 85.19 269 VAL A N 1
ATOM 2152 C CA . VAL A 1 269 ? 30.720 -17.954 -20.763 1.00 85.19 269 VAL A CA 1
ATOM 2153 C C . VAL A 1 269 ? 30.447 -17.816 -22.266 1.00 85.19 269 VAL A C 1
ATOM 2155 O O . VAL A 1 269 ? 31.290 -18.209 -23.076 1.00 85.19 269 VAL A O 1
ATOM 2158 N N . ILE A 1 270 ? 29.290 -17.273 -22.657 1.00 82.31 270 ILE A N 1
ATOM 2159 C CA . ILE A 1 270 ? 28.971 -16.998 -24.064 1.00 82.31 270 ILE A CA 1
ATOM 2160 C C . ILE A 1 270 ? 29.865 -15.889 -24.620 1.00 82.31 270 ILE A C 1
ATOM 2162 O O . ILE A 1 270 ? 30.413 -16.072 -25.708 1.00 82.31 270 ILE A O 1
ATOM 2166 N N . GLU A 1 271 ? 30.035 -14.780 -23.899 1.00 74.94 271 GLU A N 1
ATOM 2167 C CA . GLU A 1 271 ? 30.915 -13.678 -24.312 1.00 74.94 271 GLU A CA 1
ATOM 2168 C C . GLU A 1 271 ? 32.346 -14.168 -24.531 1.00 74.94 271 GLU A C 1
ATOM 2170 O O . GLU A 1 271 ? 32.884 -14.006 -25.622 1.00 74.94 271 GLU A O 1
ATOM 2175 N N . VAL A 1 272 ? 32.915 -14.905 -23.572 1.00 78.25 272 VAL A N 1
ATOM 2176 C CA . VAL A 1 272 ? 34.273 -15.461 -23.698 1.00 78.25 272 VAL A CA 1
ATOM 2177 C C . VAL A 1 272 ? 34.406 -16.376 -24.922 1.00 78.25 272 VAL A C 1
ATOM 2179 O O . VAL A 1 272 ? 35.431 -16.359 -25.605 1.00 78.25 272 VAL A O 1
ATOM 2182 N N . LYS A 1 273 ? 33.379 -17.175 -25.241 1.00 88.25 273 LYS A N 1
ATOM 2183 C CA . LYS A 1 273 ? 33.382 -18.010 -26.456 1.00 88.25 273 LYS A CA 1
ATOM 2184 C C . LYS A 1 273 ? 33.304 -17.177 -27.735 1.00 88.25 273 LYS A C 1
ATOM 2186 O O . LYS A 1 273 ? 33.967 -17.529 -28.710 1.00 88.25 273 LYS A O 1
ATOM 2191 N N . ARG A 1 274 ? 32.506 -16.105 -27.749 1.00 79.56 274 ARG A N 1
ATOM 2192 C CA . ARG A 1 274 ? 32.414 -15.182 -28.891 1.00 79.56 274 ARG A CA 1
ATOM 2193 C C . ARG A 1 274 ? 33.740 -14.466 -29.118 1.00 79.56 274 ARG A C 1
ATOM 2195 O O . ARG A 1 274 ? 34.215 -14.468 -30.248 1.00 79.56 274 ARG A O 1
ATOM 2202 N N . ASP A 1 275 ? 34.366 -13.969 -28.057 1.00 75.31 275 ASP A N 1
ATOM 2203 C CA . ASP A 1 275 ? 35.668 -13.297 -28.105 1.00 75.31 275 ASP A CA 1
ATOM 2204 C C . ASP A 1 275 ? 36.785 -14.228 -28.581 1.00 75.31 275 ASP A C 1
ATOM 2206 O O . ASP A 1 275 ? 37.653 -13.838 -29.367 1.00 75.31 275 ASP A O 1
ATOM 2210 N N . ALA A 1 276 ? 36.756 -15.493 -28.153 1.00 81.38 276 ALA A N 1
ATOM 2211 C CA . ALA A 1 276 ? 37.673 -16.512 -28.653 1.00 81.38 276 ALA A CA 1
ATOM 2212 C C . ALA A 1 276 ? 37.481 -16.758 -30.162 1.00 81.38 276 ALA A C 1
ATOM 2214 O O . ALA A 1 276 ? 38.458 -16.831 -30.908 1.00 81.38 276 ALA A O 1
ATOM 2215 N N . ALA A 1 277 ? 36.231 -16.834 -30.631 1.00 84.25 277 ALA A N 1
ATOM 2216 C CA . ALA A 1 277 ? 35.928 -17.033 -32.046 1.00 84.25 277 ALA A CA 1
ATOM 2217 C C . ALA A 1 277 ? 36.328 -15.823 -32.911 1.00 84.25 277 ALA A C 1
ATOM 2219 O O . ALA A 1 277 ? 36.904 -15.999 -33.987 1.00 84.25 277 ALA A O 1
ATOM 2220 N N . THR A 1 278 ? 36.081 -14.593 -32.450 1.00 76.88 278 THR A N 1
ATOM 2221 C CA . THR A 1 278 ? 36.504 -13.373 -33.159 1.00 76.88 278 THR A CA 1
ATOM 2222 C C . THR A 1 278 ? 38.021 -13.226 -33.180 1.00 76.88 278 THR A C 1
ATOM 2224 O O . THR A 1 278 ? 38.580 -12.901 -34.229 1.00 76.88 278 THR A O 1
ATOM 2227 N N . THR A 1 279 ? 38.719 -13.523 -32.081 1.00 81.69 279 THR A N 1
ATOM 2228 C CA . THR A 1 279 ? 40.193 -13.511 -32.075 1.00 81.69 279 THR A CA 1
ATOM 2229 C C . THR A 1 279 ? 40.795 -14.576 -32.989 1.00 81.69 279 THR A C 1
ATOM 2231 O O . THR A 1 279 ? 41.788 -14.305 -33.669 1.00 81.69 279 THR A O 1
ATOM 2234 N N . GLU A 1 280 ? 40.202 -15.768 -33.074 1.00 87.81 280 GLU A N 1
ATOM 2235 C CA . GLU A 1 280 ? 40.632 -16.796 -34.026 1.00 87.81 280 GLU A CA 1
ATOM 2236 C C . GLU A 1 280 ? 40.387 -16.370 -35.483 1.00 87.81 280 GLU A C 1
ATOM 2238 O O . GLU A 1 280 ? 41.278 -16.513 -36.327 1.00 87.81 280 GLU A O 1
ATOM 2243 N N . ALA A 1 281 ? 39.234 -15.758 -35.774 1.00 83.69 281 ALA A N 1
ATOM 2244 C CA . ALA A 1 281 ? 38.924 -15.213 -37.094 1.00 83.69 281 ALA A CA 1
ATOM 2245 C C . ALA A 1 281 ? 39.895 -14.092 -37.510 1.00 83.69 281 ALA A C 1
ATOM 2247 O O . ALA A 1 281 ? 40.375 -14.090 -38.649 1.00 83.69 281 ALA A O 1
ATOM 2248 N N . LEU A 1 282 ? 40.243 -13.185 -36.589 1.00 74.06 282 LEU A N 1
ATOM 2249 C CA . LEU A 1 282 ? 41.235 -12.131 -36.822 1.00 74.06 282 LEU A CA 1
ATOM 2250 C C . LEU A 1 282 ? 42.611 -12.722 -37.149 1.00 74.06 282 LEU A C 1
ATOM 2252 O O . LEU A 1 282 ? 43.196 -12.367 -38.173 1.00 74.06 282 LEU A O 1
ATOM 2256 N N . ARG A 1 283 ? 43.089 -13.700 -36.367 1.00 89.00 283 ARG A N 1
ATOM 2257 C CA . ARG A 1 283 ? 44.359 -14.393 -36.660 1.00 89.00 283 ARG A CA 1
ATOM 2258 C C . ARG A 1 283 ? 44.338 -15.095 -38.016 1.00 89.00 283 ARG A C 1
ATOM 2260 O O . ARG A 1 283 ? 45.329 -15.065 -38.745 1.00 89.00 283 ARG A O 1
ATOM 2267 N N . ALA A 1 284 ? 43.222 -15.726 -38.380 1.00 89.62 284 ALA A N 1
ATOM 2268 C CA . ALA A 1 284 ? 43.081 -16.367 -39.684 1.00 89.62 284 ALA A CA 1
ATOM 2269 C C . ALA A 1 284 ? 43.137 -15.345 -40.835 1.00 89.62 284 ALA A C 1
ATOM 2271 O O . ALA A 1 284 ? 43.706 -15.632 -41.893 1.00 89.62 284 ALA A O 1
ATOM 2272 N N . MET A 1 285 ? 42.575 -14.149 -40.640 1.00 81.00 285 MET A N 1
ATOM 2273 C CA . MET A 1 285 ? 42.640 -13.058 -41.612 1.00 81.00 285 MET A CA 1
ATOM 2274 C C . MET A 1 285 ? 44.062 -12.495 -41.742 1.00 81.00 285 MET A C 1
ATOM 2276 O O . MET A 1 285 ? 44.554 -12.347 -42.862 1.00 81.00 285 MET A O 1
ATOM 2280 N N . GLU A 1 286 ? 44.756 -12.269 -40.625 1.00 83.62 286 GLU A N 1
ATOM 2281 C CA . GLU A 1 286 ? 46.164 -11.849 -40.604 1.00 83.62 286 GLU A CA 1
ATOM 2282 C C . GLU A 1 286 ? 47.063 -12.865 -41.322 1.00 83.62 286 GLU A C 1
ATOM 2284 O O . GLU A 1 286 ? 47.884 -12.492 -42.164 1.00 83.62 286 GLU A O 1
ATOM 2289 N N . ALA A 1 287 ? 46.853 -14.164 -41.084 1.00 89.19 287 ALA A N 1
ATOM 2290 C CA . ALA A 1 287 ? 47.578 -15.226 -41.776 1.00 89.19 287 ALA A CA 1
ATOM 2291 C C . ALA A 1 287 ? 47.307 -15.231 -43.294 1.00 89.19 287 ALA A C 1
ATOM 2293 O O . ALA A 1 287 ? 48.225 -15.445 -44.092 1.00 89.19 287 ALA A O 1
ATOM 2294 N N . LYS A 1 288 ? 46.063 -14.963 -43.723 1.00 85.56 288 LYS A N 1
ATOM 2295 C CA . LYS A 1 288 ? 45.722 -14.817 -45.151 1.00 85.56 288 LYS A CA 1
ATOM 2296 C C . LYS A 1 288 ? 46.407 -13.603 -45.775 1.00 85.56 288 LYS A C 1
ATOM 2298 O O . LYS A 1 288 ? 46.936 -13.731 -46.879 1.00 85.56 288 LYS A O 1
ATOM 2303 N N . LEU A 1 289 ? 46.437 -12.464 -45.083 1.00 79.50 289 LEU A N 1
ATOM 2304 C CA . LEU A 1 289 ? 47.121 -11.256 -45.551 1.00 79.50 289 LEU A CA 1
ATOM 2305 C C . LEU A 1 289 ? 48.629 -11.484 -45.686 1.00 79.50 289 LEU A C 1
ATOM 2307 O O . LEU A 1 289 ? 49.195 -11.154 -46.726 1.00 79.50 289 LEU A O 1
ATOM 2311 N N . ALA A 1 290 ? 49.257 -12.132 -44.701 1.00 83.44 290 ALA A N 1
ATOM 2312 C CA . ALA A 1 290 ? 50.670 -12.506 -44.758 1.00 83.44 290 ALA A CA 1
ATOM 2313 C C . ALA A 1 290 ? 50.978 -13.463 -45.927 1.00 83.44 290 ALA A C 1
ATOM 2315 O O . ALA A 1 290 ? 51.996 -13.335 -46.608 1.00 83.44 290 ALA A O 1
ATOM 2316 N N . LYS A 1 291 ? 50.078 -14.411 -46.215 1.00 87.75 291 LYS A N 1
ATOM 2317 C CA . LYS A 1 291 ? 50.220 -15.315 -47.366 1.00 87.75 291 LYS A CA 1
ATOM 2318 C C . LYS A 1 291 ? 50.035 -14.586 -48.699 1.00 87.75 291 LYS A C 1
ATOM 2320 O O . LYS A 1 291 ? 50.725 -14.897 -49.670 1.00 87.75 291 LYS A O 1
ATOM 2325 N N . PHE A 1 292 ? 49.119 -13.622 -48.759 1.00 77.56 292 PHE A N 1
ATOM 2326 C CA . PHE A 1 292 ? 48.875 -12.822 -49.956 1.00 77.56 292 PHE A CA 1
ATOM 2327 C C . PHE A 1 292 ? 50.077 -11.933 -50.293 1.00 77.56 292 PHE A C 1
ATOM 2329 O O . PHE A 1 292 ? 50.531 -11.935 -51.437 1.00 77.56 292 PHE A O 1
ATOM 2336 N N . THR A 1 293 ? 50.653 -11.245 -49.302 1.00 76.69 293 THR A N 1
ATOM 2337 C CA . THR A 1 293 ? 51.862 -10.426 -49.490 1.00 76.69 293 THR A CA 1
ATOM 2338 C C . THR A 1 293 ? 53.063 -11.269 -49.922 1.00 76.69 293 THR A C 1
ATOM 2340 O O . THR A 1 293 ? 53.762 -10.888 -50.864 1.00 76.69 293 THR A O 1
ATOM 2343 N N . ALA A 1 294 ? 53.256 -12.453 -49.330 1.00 79.06 294 ALA A N 1
ATOM 2344 C CA . ALA A 1 294 ? 54.304 -13.386 -49.745 1.00 79.06 294 ALA A CA 1
ATOM 2345 C C . ALA A 1 294 ? 54.133 -13.839 -51.209 1.00 79.06 294 ALA A C 1
ATOM 2347 O O . ALA A 1 294 ? 55.057 -13.687 -52.013 1.00 79.06 294 ALA A O 1
ATOM 2348 N N . ASN A 1 295 ? 52.935 -14.301 -51.589 1.00 80.81 295 ASN A N 1
ATOM 2349 C CA . ASN A 1 295 ? 52.638 -14.753 -52.954 1.00 80.81 295 ASN A CA 1
ATOM 2350 C C . ASN A 1 295 ? 52.827 -13.646 -54.000 1.00 80.81 295 ASN A C 1
ATOM 2352 O O . ASN A 1 295 ? 53.328 -13.911 -55.094 1.00 80.81 295 ASN A O 1
ATOM 2356 N N . ASN A 1 296 ? 52.441 -12.408 -53.680 1.00 74.56 296 ASN A N 1
ATOM 2357 C CA . ASN A 1 296 ? 52.579 -11.292 -54.611 1.00 74.56 296 ASN A CA 1
ATOM 2358 C C . ASN A 1 296 ? 54.057 -10.936 -54.840 1.00 74.56 296 ASN A C 1
ATOM 2360 O O . ASN A 1 296 ? 54.476 -10.681 -55.972 1.00 74.56 296 ASN A O 1
ATOM 2364 N N . SER A 1 297 ? 54.873 -11.003 -53.781 1.00 77.25 297 SER A N 1
ATOM 2365 C CA . SER A 1 297 ? 56.320 -10.794 -53.882 1.00 77.25 297 SER A CA 1
ATOM 2366 C C . SER A 1 297 ? 57.007 -11.863 -54.746 1.00 77.25 297 SER A C 1
ATOM 2368 O O . SER A 1 297 ? 57.847 -11.534 -55.586 1.00 77.25 297 SER A O 1
ATOM 2370 N N . ASP A 1 298 ? 56.600 -13.129 -54.627 1.00 77.56 298 ASP A N 1
ATOM 2371 C CA . ASP A 1 298 ? 57.166 -14.235 -55.406 1.00 77.56 298 ASP A CA 1
ATOM 2372 C C . ASP A 1 298 ? 56.713 -14.226 -56.869 1.00 77.56 298 ASP A C 1
ATOM 2374 O O . ASP A 1 298 ? 57.509 -14.509 -57.768 1.00 77.56 298 ASP A O 1
ATOM 2378 N N . ASN A 1 299 ? 55.459 -13.859 -57.140 1.00 74.75 299 ASN A N 1
ATOM 2379 C CA . ASN A 1 299 ? 54.976 -13.696 -58.510 1.00 74.75 299 ASN A CA 1
ATOM 2380 C C . ASN A 1 299 ? 55.694 -12.541 -59.222 1.00 74.75 299 ASN A C 1
ATOM 2382 O O . ASN A 1 299 ? 56.099 -12.700 -60.373 1.00 74.75 299 ASN A O 1
ATOM 2386 N N . THR A 1 300 ? 55.951 -11.433 -58.521 1.00 68.88 300 THR A N 1
ATOM 2387 C CA . THR A 1 300 ? 56.719 -10.298 -59.061 1.00 68.88 300 THR A CA 1
ATOM 2388 C C . THR A 1 300 ? 58.152 -10.714 -59.417 1.00 68.88 300 THR A C 1
ATOM 2390 O O . THR A 1 300 ? 58.630 -10.430 -60.516 1.00 68.88 300 THR A O 1
ATOM 2393 N N . LYS A 1 301 ? 58.815 -11.491 -58.547 1.00 73.00 301 LYS A N 1
ATOM 2394 C CA . LYS A 1 301 ? 60.151 -12.054 -58.823 1.00 73.00 301 LYS A CA 1
ATOM 2395 C C . LYS A 1 301 ? 60.156 -13.009 -60.022 1.00 73.00 301 LYS A C 1
ATOM 2397 O O . LYS A 1 301 ? 61.083 -12.971 -60.827 1.00 73.00 301 LYS A O 1
ATOM 2402 N N . LYS A 1 302 ? 59.129 -13.855 -60.175 1.00 74.00 302 LYS A N 1
ATOM 2403 C CA . LYS A 1 302 ? 59.006 -14.788 -61.314 1.00 74.00 302 LYS A CA 1
ATOM 2404 C C . LYS A 1 302 ? 58.806 -14.067 -62.646 1.00 74.00 302 LYS A C 1
ATOM 2406 O O . LYS A 1 302 ? 59.348 -14.522 -63.650 1.00 74.00 302 LYS A O 1
ATOM 2411 N N . VAL A 1 303 ? 58.053 -12.966 -62.665 1.00 65.81 303 VAL A N 1
ATOM 2412 C CA . VAL A 1 303 ? 57.876 -12.134 -63.868 1.00 65.81 303 VAL A CA 1
ATOM 2413 C C . VAL A 1 303 ? 59.192 -11.447 -64.240 1.00 65.81 303 VAL A C 1
ATOM 2415 O O . VAL A 1 303 ? 59.605 -11.540 -65.393 1.00 65.81 303 VAL A O 1
ATOM 2418 N N . MET A 1 304 ? 59.909 -10.876 -63.263 1.00 58.19 304 MET A N 1
ATOM 2419 C CA . MET A 1 304 ? 61.231 -10.280 -63.502 1.00 58.19 304 MET A CA 1
ATOM 2420 C C . MET A 1 304 ? 62.264 -11.297 -64.008 1.00 58.19 304 MET A C 1
ATOM 2422 O O . MET A 1 304 ? 63.015 -10.990 -64.927 1.00 58.19 304 MET A O 1
ATOM 2426 N N . MET A 1 305 ? 62.276 -12.528 -63.483 1.00 58.34 305 MET A N 1
ATOM 2427 C CA . MET A 1 305 ? 63.210 -13.561 -63.953 1.00 58.34 305 MET A CA 1
ATOM 2428 C C . MET A 1 305 ? 62.874 -14.121 -65.345 1.00 58.34 305 MET A C 1
ATOM 2430 O O . MET A 1 305 ? 63.783 -14.542 -66.054 1.00 58.34 305 MET A O 1
ATOM 2434 N N . ARG A 1 306 ? 61.605 -14.102 -65.785 1.00 61.47 306 ARG A N 1
ATOM 2435 C CA . ARG A 1 306 ? 61.231 -14.536 -67.150 1.00 61.47 306 ARG A CA 1
ATOM 2436 C C . ARG A 1 306 ? 61.575 -13.520 -68.235 1.00 61.47 306 ARG A C 1
ATOM 2438 O O . ARG A 1 306 ? 61.661 -13.908 -69.392 1.00 61.47 306 ARG A O 1
ATOM 2445 N N . MET A 1 307 ? 61.794 -12.253 -67.883 1.00 55.03 307 MET A N 1
ATOM 2446 C CA . MET A 1 307 ? 62.224 -11.227 -68.841 1.00 55.03 307 MET A CA 1
ATOM 2447 C C . MET A 1 307 ? 63.731 -11.271 -69.152 1.00 55.03 307 MET A C 1
ATOM 2449 O O . MET A 1 307 ? 64.183 -10.526 -70.014 1.00 55.03 307 MET A O 1
ATOM 2453 N N . GLY A 1 308 ? 64.509 -12.127 -68.476 1.00 51.84 308 GLY A N 1
ATOM 2454 C CA . GLY A 1 308 ? 65.973 -12.141 -68.563 1.00 51.84 308 GLY A CA 1
ATOM 2455 C C . GLY A 1 308 ? 66.612 -13.216 -69.451 1.00 51.84 308 GLY A C 1
ATOM 2456 O O . GLY A 1 308 ? 67.837 -13.280 -69.470 1.00 51.84 308 GLY A O 1
ATOM 2457 N N . ALA A 1 309 ? 65.854 -14.071 -70.149 1.00 52.44 309 ALA A N 1
ATOM 2458 C CA . ALA A 1 309 ? 66.441 -15.181 -70.910 1.00 52.44 309 ALA A CA 1
ATOM 2459 C C . ALA A 1 309 ? 65.795 -15.379 -72.293 1.00 52.44 309 ALA A C 1
ATOM 2461 O O . ALA A 1 309 ? 64.627 -15.745 -72.394 1.00 52.44 309 ALA A O 1
ATOM 2462 N N . ASP A 1 310 ? 66.624 -15.176 -73.320 1.00 47.91 310 ASP A N 1
ATOM 2463 C CA . ASP A 1 310 ? 66.483 -15.544 -74.734 1.00 47.91 310 ASP A CA 1
ATOM 2464 C C . ASP A 1 310 ? 65.330 -14.944 -75.551 1.00 47.91 310 ASP A C 1
ATOM 2466 O O . ASP A 1 310 ? 64.197 -15.420 -75.532 1.00 47.91 310 ASP A O 1
ATOM 2470 N N . GLN A 1 311 ? 65.680 -13.979 -76.411 1.00 47.16 311 GLN A N 1
ATOM 2471 C CA . GLN A 1 311 ? 65.556 -14.106 -77.873 1.00 47.16 311 GLN A CA 1
ATOM 2472 C C 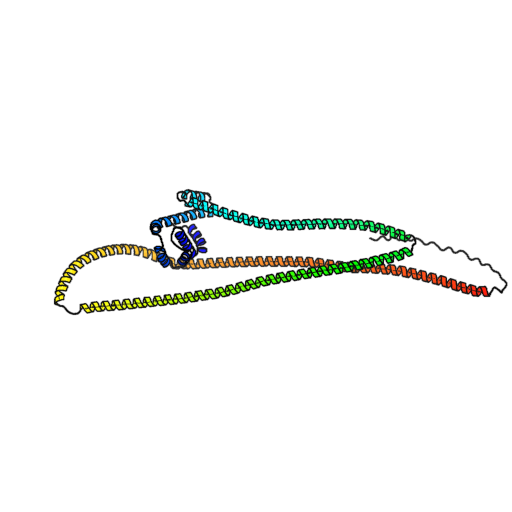. GLN A 1 311 ? 65.953 -12.776 -78.541 1.00 47.16 311 GLN A C 1
ATOM 2474 O O . GLN A 1 311 ? 65.125 -11.877 -78.673 1.00 47.16 311 GLN A O 1
ATOM 2479 N N . ASP A 1 312 ? 67.182 -12.668 -79.054 1.00 56.69 312 ASP A N 1
ATOM 2480 C CA . ASP A 1 312 ? 67.649 -11.471 -79.784 1.00 56.69 312 ASP A CA 1
ATOM 2481 C C . ASP A 1 312 ? 66.839 -11.189 -81.066 1.00 56.69 312 ASP A C 1
ATOM 2483 O O . ASP A 1 312 ? 66.674 -10.041 -81.475 1.00 56.69 312 ASP A O 1
ATOM 2487 N N . ALA A 1 313 ? 66.230 -12.219 -81.663 1.00 55.59 313 ALA A N 1
ATOM 2488 C CA . ALA A 1 313 ? 65.308 -12.054 -82.788 1.00 55.59 313 ALA A CA 1
ATOM 2489 C C . ALA A 1 313 ? 63.909 -11.570 -82.354 1.00 55.59 313 ALA A C 1
ATOM 2491 O O . ALA A 1 313 ? 63.303 -10.755 -83.051 1.00 55.59 313 ALA A O 1
ATOM 2492 N N . LYS A 1 314 ? 63.420 -11.983 -81.170 1.00 53.06 314 LYS A N 1
ATOM 2493 C CA . LYS A 1 314 ? 62.231 -11.357 -80.574 1.00 53.06 314 LYS A CA 1
ATOM 2494 C C . LYS A 1 314 ? 62.538 -9.975 -80.043 1.00 53.06 314 LYS A C 1
ATOM 2496 O O . LYS A 1 314 ? 61.612 -9.203 -79.965 1.00 53.06 314 LYS A O 1
ATOM 2501 N N . LEU A 1 315 ? 63.771 -9.609 -79.710 1.00 55.66 315 LEU A N 1
ATOM 2502 C CA . LEU A 1 315 ? 64.094 -8.240 -79.304 1.00 55.66 315 LEU A CA 1
ATOM 2503 C C . LEU A 1 315 ? 63.827 -7.230 -80.420 1.00 55.66 315 LEU A C 1
ATOM 2505 O O . LEU A 1 315 ? 63.438 -6.117 -80.111 1.00 55.66 315 LEU A O 1
ATOM 2509 N N . VAL A 1 316 ? 63.948 -7.607 -81.698 1.00 60.91 316 VAL A N 1
ATOM 2510 C CA . VAL A 1 316 ? 63.606 -6.719 -82.825 1.00 60.91 316 VAL A CA 1
ATOM 2511 C C . VAL A 1 316 ? 62.093 -6.668 -83.067 1.00 60.91 316 VAL A C 1
ATOM 2513 O O . VAL A 1 316 ? 61.554 -5.589 -83.293 1.00 60.91 316 VAL A O 1
ATOM 2516 N N . GLU A 1 317 ? 61.381 -7.794 -82.955 1.00 57.03 317 GLU A N 1
ATOM 2517 C CA . GLU A 1 317 ? 59.910 -7.843 -83.056 1.00 57.03 317 GLU A CA 1
ATOM 2518 C C . GLU A 1 317 ? 59.216 -7.249 -81.814 1.00 57.03 317 GLU A C 1
ATOM 2520 O O . GLU A 1 317 ? 58.184 -6.596 -81.918 1.00 57.03 317 GLU A O 1
ATOM 2525 N N . ILE A 1 318 ? 59.816 -7.392 -80.635 1.00 58.91 318 ILE A N 1
ATOM 2526 C CA . ILE A 1 318 ? 59.463 -6.720 -79.384 1.00 58.91 318 ILE A CA 1
ATOM 2527 C C . ILE A 1 318 ? 59.905 -5.269 -79.452 1.00 58.91 318 ILE A C 1
ATOM 2529 O O . ILE A 1 318 ? 59.166 -4.455 -78.961 1.00 58.91 318 ILE A O 1
ATOM 2533 N N . ALA A 1 319 ? 61.007 -4.873 -80.087 1.00 61.22 319 ALA A N 1
ATOM 2534 C CA . ALA A 1 319 ? 61.330 -3.450 -80.238 1.00 61.22 319 ALA A CA 1
ATOM 2535 C C . ALA A 1 319 ? 60.358 -2.756 -81.200 1.00 61.22 319 ALA A C 1
ATOM 2537 O O . ALA A 1 319 ? 59.936 -1.638 -80.929 1.00 61.22 319 ALA A O 1
ATOM 2538 N N . TRP A 1 320 ? 59.949 -3.417 -82.288 1.00 66.56 320 TRP A N 1
ATOM 2539 C CA . TRP A 1 320 ? 58.966 -2.873 -83.227 1.00 66.56 320 TRP A CA 1
ATOM 2540 C C . TRP A 1 320 ? 57.535 -2.944 -82.702 1.00 66.56 320 TRP A C 1
ATOM 2542 O O . TRP A 1 320 ? 56.802 -1.962 -82.815 1.00 66.56 320 TRP A O 1
ATOM 2552 N N . SER A 1 321 ? 57.133 -4.054 -82.077 1.00 64.19 321 SER A N 1
ATOM 2553 C CA . SER A 1 321 ? 55.841 -4.134 -81.394 1.00 64.19 321 SER A CA 1
ATOM 2554 C C . SER A 1 321 ? 55.832 -3.271 -80.145 1.00 64.19 321 SER A C 1
ATOM 2556 O O . SER A 1 321 ? 54.828 -2.625 -79.927 1.00 64.19 321 SER A O 1
ATOM 2558 N N . ALA A 1 322 ? 56.918 -3.133 -79.389 1.00 65.31 322 ALA A N 1
ATOM 2559 C CA . ALA A 1 322 ? 57.020 -2.165 -78.302 1.00 65.31 322 ALA A CA 1
ATOM 2560 C C . ALA A 1 322 ? 57.106 -0.745 -78.830 1.00 65.31 322 ALA A C 1
ATOM 2562 O O . ALA A 1 322 ? 56.664 0.115 -78.110 1.00 65.31 322 ALA A O 1
ATOM 2563 N N . TRP A 1 323 ? 57.575 -0.448 -80.045 1.00 72.81 323 TRP A N 1
ATOM 2564 C CA . TRP A 1 323 ? 57.464 0.905 -80.611 1.00 72.81 323 TRP A CA 1
ATOM 2565 C C . TRP A 1 323 ? 56.042 1.209 -81.089 1.00 72.81 323 TRP A C 1
ATOM 2567 O O . TRP A 1 323 ? 55.538 2.306 -80.871 1.00 72.81 323 TRP A O 1
ATOM 2577 N N . LEU A 1 324 ? 55.358 0.232 -81.690 1.00 73.69 324 LEU A N 1
ATOM 2578 C CA . LEU A 1 324 ? 53.954 0.350 -82.089 1.00 73.69 324 LEU A CA 1
ATOM 2579 C C . LEU A 1 324 ? 53.032 0.427 -80.862 1.00 73.69 324 LEU A C 1
ATOM 2581 O O . LEU A 1 324 ? 52.146 1.275 -80.802 1.00 73.69 324 LEU A O 1
ATOM 2585 N N . THR A 1 325 ? 53.293 -0.422 -79.871 1.00 69.75 325 THR A N 1
ATOM 2586 C CA . THR A 1 325 ? 52.620 -0.464 -78.571 1.00 69.75 325 THR A CA 1
ATOM 2587 C C . THR A 1 325 ? 53.008 0.762 -77.767 1.00 69.75 325 THR A C 1
ATOM 2589 O O . THR A 1 325 ? 52.117 1.397 -77.265 1.00 69.75 325 THR A O 1
ATOM 2592 N N . PHE A 1 326 ? 54.256 1.231 -77.775 1.00 73.56 326 PHE A N 1
ATOM 2593 C CA . PHE A 1 326 ? 54.640 2.525 -77.198 1.00 73.56 326 PHE A CA 1
ATOM 2594 C C . PHE A 1 326 ? 53.994 3.685 -77.939 1.00 73.56 326 PHE A C 1
ATOM 2596 O O . PHE A 1 326 ? 53.684 4.667 -77.309 1.00 73.56 326 PHE A O 1
ATOM 2603 N N . SER A 1 327 ? 53.735 3.632 -79.246 1.00 75.75 327 SER A N 1
ATOM 2604 C CA . SER A 1 327 ? 53.018 4.710 -79.942 1.00 75.75 327 SER A CA 1
ATOM 2605 C C . SER A 1 327 ? 51.519 4.711 -79.613 1.00 75.75 327 SER A C 1
ATOM 2607 O O . SER A 1 327 ? 50.913 5.776 -79.478 1.00 75.75 327 SER A O 1
ATOM 2609 N N . GLN A 1 328 ? 50.914 3.529 -79.463 1.00 74.75 328 GLN A N 1
ATOM 2610 C CA . GLN A 1 328 ? 49.520 3.363 -79.038 1.00 74.75 328 GLN A CA 1
ATOM 2611 C C . GLN A 1 328 ? 49.335 3.669 -77.552 1.00 74.75 328 GLN A C 1
ATOM 2613 O O . GLN A 1 328 ? 48.412 4.391 -77.195 1.00 74.75 328 GLN A O 1
ATOM 2618 N N . ASP A 1 329 ? 50.235 3.178 -76.716 1.00 70.56 329 ASP A N 1
ATOM 2619 C CA . ASP A 1 329 ? 50.310 3.426 -75.286 1.00 70.56 329 ASP A CA 1
ATOM 2620 C C . ASP A 1 329 ? 50.780 4.841 -75.021 1.00 70.56 329 ASP A C 1
ATOM 2622 O O . ASP A 1 329 ? 50.269 5.422 -74.106 1.00 70.56 329 ASP A O 1
ATOM 2626 N N . TYR A 1 330 ? 51.592 5.493 -75.851 1.00 74.06 330 TYR A N 1
ATOM 2627 C CA . TYR A 1 330 ? 51.869 6.929 -75.719 1.00 74.06 330 TYR A CA 1
ATOM 2628 C C . TYR A 1 330 ? 50.646 7.767 -76.083 1.00 74.06 330 TYR A C 1
ATOM 2630 O O . TYR A 1 330 ? 50.443 8.830 -75.516 1.00 74.06 330 TYR A O 1
ATOM 2638 N N . LYS A 1 331 ? 49.792 7.320 -77.015 1.00 73.50 331 LYS A N 1
ATOM 2639 C CA . LYS A 1 331 ? 48.503 7.985 -77.267 1.00 73.50 331 LYS A CA 1
ATOM 2640 C C . LYS A 1 331 ? 47.522 7.756 -76.121 1.00 73.50 331 LYS A C 1
ATOM 2642 O O . LYS A 1 331 ? 46.896 8.717 -75.691 1.00 73.50 331 LYS A O 1
ATOM 2647 N N . LYS A 1 332 ? 47.431 6.529 -75.603 1.00 74.31 332 LYS A N 1
ATOM 2648 C CA . LYS A 1 332 ? 46.599 6.201 -74.439 1.00 74.31 332 LYS A CA 1
ATOM 2649 C C . LYS A 1 332 ? 47.125 6.837 -73.162 1.00 74.31 332 LYS A C 1
ATOM 2651 O O . LYS A 1 332 ? 46.320 7.352 -72.419 1.00 74.31 332 LYS A O 1
ATOM 2656 N N . ASP A 1 333 ? 48.429 6.861 -72.939 1.00 70.75 333 ASP A N 1
ATOM 2657 C CA . ASP A 1 333 ? 49.123 7.512 -71.827 1.00 70.75 333 ASP A CA 1
ATOM 2658 C C . ASP A 1 333 ? 49.093 9.012 -71.996 1.00 70.75 333 ASP A C 1
ATOM 2660 O O . ASP A 1 333 ? 49.088 9.695 -70.998 1.00 70.75 333 ASP A O 1
ATOM 2664 N N . LYS A 1 334 ? 49.013 9.566 -73.207 1.00 78.38 334 LYS A N 1
ATOM 2665 C CA . LYS A 1 334 ? 48.736 10.994 -73.381 1.00 78.38 334 LYS A CA 1
ATOM 2666 C C . LYS A 1 334 ? 47.280 11.314 -73.062 1.00 78.38 334 LYS A C 1
ATOM 2668 O O . LYS A 1 334 ? 47.023 12.296 -72.387 1.00 78.38 334 LYS A O 1
ATOM 2673 N N . GLU A 1 335 ? 46.328 10.481 -73.480 1.00 73.38 335 GLU A N 1
ATOM 2674 C CA . GLU A 1 335 ? 44.917 10.613 -73.088 1.00 73.38 335 GLU A CA 1
ATOM 2675 C C . GLU A 1 335 ? 44.715 10.363 -71.585 1.00 73.38 335 GLU A C 1
ATOM 2677 O O . GLU A 1 335 ? 43.903 11.034 -70.952 1.00 73.38 335 GLU A O 1
ATOM 2682 N N . PHE A 1 336 ? 45.484 9.447 -71.000 1.00 69.56 336 PHE A N 1
ATOM 2683 C CA . PHE A 1 336 ? 45.480 9.112 -69.585 1.00 69.56 336 PHE A CA 1
ATOM 2684 C C . PHE A 1 336 ? 46.268 10.138 -68.781 1.00 69.56 336 PHE A C 1
ATOM 2686 O O . PHE A 1 336 ? 45.797 10.498 -67.726 1.00 69.56 336 PHE A O 1
ATOM 2693 N N . GLU A 1 337 ? 47.382 10.691 -69.261 1.00 73.25 337 GLU A N 1
ATOM 2694 C CA . GLU A 1 337 ? 48.092 11.826 -68.654 1.00 73.25 337 GLU A CA 1
ATOM 2695 C C . GLU A 1 337 ? 47.268 13.099 -68.772 1.00 73.25 337 GLU A C 1
ATOM 2697 O O . GLU A 1 337 ? 47.312 13.905 -67.857 1.00 73.25 337 GLU A O 1
ATOM 2702 N N . ASP A 1 338 ? 46.506 13.309 -69.845 1.00 77.69 338 ASP A N 1
ATOM 2703 C CA . ASP A 1 338 ? 45.595 14.448 -69.958 1.00 77.69 338 ASP A CA 1
ATOM 2704 C C . ASP A 1 338 ? 44.380 14.246 -69.036 1.00 77.69 338 ASP A C 1
ATOM 2706 O O . ASP A 1 338 ? 43.945 15.188 -68.370 1.00 77.69 338 ASP A O 1
ATOM 2710 N N . ALA A 1 339 ? 43.862 13.018 -68.910 1.00 71.69 339 ALA A N 1
ATOM 2711 C CA . ALA A 1 339 ? 42.808 12.673 -67.955 1.00 71.69 339 ALA A CA 1
ATOM 2712 C C . ALA A 1 339 ? 43.298 12.704 -66.501 1.00 71.69 339 ALA A C 1
ATOM 2714 O O . ALA A 1 339 ? 42.571 13.182 -65.636 1.00 71.69 339 ALA A O 1
ATOM 2715 N N . VAL A 1 340 ? 44.527 12.264 -66.235 1.00 69.19 340 VAL A N 1
ATOM 2716 C CA . VAL A 1 340 ? 45.199 12.285 -64.935 1.00 69.19 340 VAL A CA 1
ATOM 2717 C C . VAL A 1 340 ? 45.620 13.697 -64.611 1.00 69.19 340 VAL A C 1
ATOM 2719 O O . VAL A 1 340 ? 45.349 14.096 -63.506 1.00 69.19 340 VAL A O 1
ATOM 2722 N N . LYS A 1 341 ? 46.122 14.526 -65.529 1.00 77.75 341 LYS A N 1
ATOM 2723 C CA . LYS A 1 341 ? 46.334 15.963 -65.278 1.00 77.75 341 LYS A CA 1
ATOM 2724 C C . LYS A 1 341 ? 45.029 16.673 -65.001 1.00 77.75 341 LYS A C 1
ATOM 2726 O O . LYS A 1 341 ? 44.997 17.555 -64.157 1.00 77.75 341 LYS A O 1
ATOM 2731 N N . LYS A 1 342 ? 43.940 16.310 -65.679 1.00 76.69 342 LYS A N 1
ATOM 2732 C CA . LYS A 1 342 ? 42.618 16.882 -65.402 1.00 76.69 342 LYS A CA 1
ATOM 2733 C C . LYS A 1 342 ? 42.076 16.397 -64.058 1.00 76.69 342 LYS A C 1
ATOM 2735 O O . LYS A 1 342 ? 41.513 17.198 -63.320 1.00 76.69 342 LYS A O 1
ATOM 2740 N N . ALA A 1 343 ? 42.297 15.131 -63.710 1.00 67.38 343 ALA A N 1
ATOM 2741 C CA . ALA A 1 343 ? 41.936 14.549 -62.423 1.00 67.38 343 ALA A CA 1
ATOM 2742 C C . ALA A 1 343 ? 42.848 15.034 -61.290 1.00 67.38 343 ALA A C 1
ATOM 2744 O O . ALA A 1 343 ? 42.353 15.250 -60.203 1.00 67.38 343 ALA A O 1
ATOM 2745 N N . GLU A 1 344 ? 44.132 15.277 -61.531 1.00 66.44 344 GLU A N 1
ATOM 2746 C CA . GLU A 1 344 ? 45.129 15.833 -60.618 1.00 66.44 344 GLU A CA 1
ATOM 2747 C C . GLU A 1 344 ? 44.880 17.316 -60.441 1.00 66.44 344 GLU A C 1
ATOM 2749 O O . GLU A 1 344 ? 44.911 17.771 -59.319 1.00 66.44 344 GLU A O 1
ATOM 2754 N N . GLN A 1 345 ? 44.526 18.075 -61.481 1.00 74.44 345 GLN A N 1
ATOM 2755 C CA . GLN A 1 345 ? 44.065 19.456 -61.328 1.00 74.44 345 GLN A CA 1
ATOM 2756 C C . GLN A 1 345 ? 42.750 19.506 -60.549 1.00 74.44 345 GLN A C 1
ATOM 2758 O O . GLN A 1 345 ? 42.602 20.338 -59.660 1.00 74.44 345 GLN A O 1
ATOM 2763 N N . GLN A 1 346 ? 41.807 18.595 -60.813 1.00 71.56 346 GLN A N 1
ATOM 2764 C CA . GLN A 1 346 ? 40.580 18.484 -60.023 1.00 71.56 346 GLN A CA 1
ATOM 2765 C C . GLN A 1 346 ? 40.869 18.057 -58.585 1.00 71.56 346 GLN A C 1
ATOM 2767 O O . GLN A 1 346 ? 40.297 18.638 -57.673 1.00 71.56 346 GLN A O 1
ATOM 2772 N N . LEU A 1 347 ? 41.778 17.110 -58.364 1.00 65.50 347 LEU A N 1
ATOM 2773 C CA . LEU A 1 347 ? 42.178 16.607 -57.055 1.00 65.50 347 LEU A CA 1
ATOM 2774 C C . LEU A 1 347 ? 43.045 17.620 -56.320 1.00 65.50 347 LEU A C 1
ATOM 2776 O O . LEU A 1 347 ? 42.951 17.688 -55.113 1.00 65.50 347 LEU A O 1
ATOM 2780 N N . GLN A 1 348 ? 43.821 18.451 -57.003 1.00 73.94 348 GLN A N 1
ATOM 2781 C CA . GLN A 1 348 ? 44.635 19.515 -56.427 1.00 73.94 348 GLN A CA 1
ATOM 2782 C C . GLN A 1 348 ? 43.759 20.710 -56.061 1.00 73.94 348 GLN A C 1
ATOM 2784 O O . GLN A 1 348 ? 43.894 21.218 -54.957 1.00 73.94 348 GLN A O 1
ATOM 2789 N N . VAL A 1 349 ? 42.750 21.047 -56.873 1.00 74.50 349 VAL A N 1
ATOM 2790 C CA . VAL A 1 349 ? 41.669 21.976 -56.490 1.00 74.50 349 VAL A CA 1
ATOM 2791 C C . VAL A 1 349 ? 40.842 21.411 -55.326 1.00 74.50 349 VAL A C 1
ATOM 2793 O O . VAL A 1 349 ? 40.460 22.147 -54.414 1.00 74.50 349 VAL A O 1
ATOM 2796 N N . HIS A 1 350 ? 40.583 20.101 -55.307 1.00 64.50 350 HIS A N 1
ATOM 2797 C CA . HIS A 1 350 ? 39.865 19.435 -54.219 1.00 64.50 350 HIS A CA 1
ATOM 2798 C C . HIS A 1 350 ? 40.728 19.301 -52.959 1.00 64.50 350 HIS A C 1
ATOM 2800 O O . HIS A 1 350 ? 40.195 19.391 -51.864 1.00 64.50 350 HIS A O 1
ATOM 2806 N N . MET A 1 351 ? 42.043 19.131 -53.091 1.00 62.78 351 MET A N 1
ATOM 2807 C CA . MET A 1 351 ? 43.018 19.044 -52.003 1.00 62.78 351 MET A CA 1
ATOM 2808 C C . MET A 1 351 ? 43.338 20.423 -51.451 1.00 62.78 351 MET A C 1
ATOM 2810 O O . MET A 1 351 ? 43.508 20.528 -50.251 1.00 62.78 351 MET A O 1
ATOM 2814 N N . GLU A 1 352 ? 43.357 21.485 -52.253 1.00 68.38 352 GLU A N 1
ATOM 2815 C CA . GLU A 1 352 ? 43.445 22.861 -51.753 1.00 68.38 352 GLU A CA 1
ATOM 2816 C C . GLU A 1 352 ? 42.172 23.231 -50.983 1.00 68.38 352 GLU A C 1
ATOM 2818 O O . GLU A 1 352 ? 42.270 23.636 -49.825 1.00 68.38 352 GLU A O 1
ATOM 2823 N N . LYS A 1 353 ? 40.977 22.937 -51.526 1.00 66.81 353 LYS A N 1
ATOM 2824 C CA . LYS A 1 353 ? 39.710 23.081 -50.778 1.00 66.81 353 LYS A CA 1
ATOM 2825 C C . LYS A 1 353 ? 39.670 22.229 -49.507 1.00 66.81 353 LYS A C 1
ATOM 2827 O O . LYS A 1 353 ? 39.290 22.719 -48.449 1.00 66.81 353 LYS A O 1
ATOM 2832 N N . LYS A 1 354 ? 40.087 20.961 -49.584 1.00 62.06 354 LYS A N 1
ATOM 2833 C CA . LYS A 1 354 ? 40.108 20.037 -48.441 1.00 62.06 354 LYS A CA 1
ATOM 2834 C C . LYS A 1 354 ? 41.206 20.365 -47.445 1.00 62.06 354 LYS A C 1
ATOM 2836 O O . LYS A 1 354 ? 41.026 20.061 -46.279 1.00 62.06 354 LYS A O 1
ATOM 2841 N N . LYS A 1 355 ? 42.325 20.960 -47.853 1.00 59.56 355 LYS A N 1
ATOM 2842 C CA . LYS A 1 355 ? 43.404 21.382 -46.955 1.00 59.56 355 LYS A CA 1
ATOM 2843 C C . LYS A 1 355 ? 42.975 22.603 -46.158 1.00 59.56 355 LYS A C 1
ATOM 2845 O O . LYS A 1 355 ? 43.246 22.630 -44.964 1.00 59.56 355 LYS A O 1
ATOM 2850 N N . ASP A 1 356 ? 42.240 23.536 -46.757 1.00 59.75 356 ASP A N 1
ATOM 2851 C CA . ASP A 1 356 ? 41.648 24.655 -46.019 1.00 59.75 356 ASP A CA 1
ATOM 2852 C C . ASP A 1 356 ? 40.502 24.195 -45.101 1.00 59.75 356 ASP A C 1
ATOM 2854 O O . ASP A 1 356 ? 40.458 24.598 -43.939 1.00 59.75 356 ASP A O 1
ATOM 2858 N N . GLU A 1 357 ? 39.648 23.262 -45.543 1.00 56.31 357 GLU A N 1
ATOM 2859 C CA . GLU A 1 357 ? 38.624 22.631 -44.691 1.00 56.31 357 GLU A CA 1
ATOM 2860 C C . GLU A 1 357 ? 39.236 21.783 -43.561 1.00 56.31 357 GLU A C 1
ATOM 2862 O O . GLU A 1 357 ? 38.811 21.886 -42.414 1.00 56.31 357 GLU A O 1
ATOM 2867 N N . ALA A 1 358 ? 40.263 20.977 -43.841 1.00 53.09 358 ALA A N 1
ATOM 2868 C CA . ALA A 1 358 ? 40.930 20.119 -42.864 1.00 53.09 358 ALA A CA 1
ATOM 2869 C C . ALA A 1 358 ? 41.772 20.925 -41.876 1.00 53.09 358 ALA A C 1
ATOM 2871 O O . ALA A 1 358 ? 41.848 20.548 -40.713 1.00 53.09 358 ALA A O 1
ATOM 2872 N N . ARG A 1 359 ? 42.352 22.057 -42.290 1.00 58.81 359 ARG A N 1
ATOM 2873 C CA . ARG A 1 359 ? 43.015 22.999 -41.380 1.00 58.81 359 ARG A CA 1
ATOM 2874 C C . ARG A 1 359 ? 41.992 23.697 -40.483 1.00 58.81 359 ARG A C 1
ATOM 2876 O O . ARG A 1 359 ? 42.217 23.782 -39.285 1.00 58.81 359 ARG A O 1
ATOM 2883 N N . GLN A 1 360 ? 40.817 24.055 -41.008 1.00 61.69 360 GLN A N 1
ATOM 2884 C CA . GLN A 1 360 ? 39.692 24.545 -40.200 1.00 61.69 360 GLN A CA 1
ATOM 2885 C C . GLN A 1 360 ? 39.100 23.493 -39.251 1.00 61.69 360 GLN A C 1
ATOM 2887 O O . GLN A 1 360 ? 38.555 23.862 -38.211 1.00 61.69 360 GLN A O 1
ATOM 2892 N N . VAL A 1 361 ? 39.139 22.209 -39.613 1.00 55.72 361 VAL A N 1
ATOM 2893 C CA . VAL A 1 361 ? 38.675 21.096 -38.769 1.00 55.72 361 VAL A CA 1
ATOM 2894 C C . VAL A 1 361 ? 39.732 20.723 -37.731 1.00 55.72 361 VAL A C 1
ATOM 2896 O O . VAL A 1 361 ? 39.364 20.472 -36.592 1.00 55.72 361 VAL A O 1
ATOM 2899 N N . LEU A 1 362 ? 41.025 20.761 -38.066 1.00 51.34 362 LEU A N 1
ATOM 2900 C CA . LEU A 1 362 ? 42.123 20.541 -37.120 1.00 51.34 362 LEU A CA 1
ATOM 2901 C C . LEU A 1 362 ? 42.268 21.700 -36.131 1.00 51.34 362 LEU A C 1
ATOM 2903 O O . LEU A 1 362 ? 42.402 21.430 -34.945 1.00 51.34 362 LEU A O 1
ATOM 2907 N N . ASP A 1 363 ? 42.132 22.960 -36.555 1.00 53.81 363 ASP A N 1
ATOM 2908 C CA . ASP A 1 363 ? 42.089 24.105 -35.629 1.00 53.81 363 ASP A CA 1
ATOM 2909 C C . ASP A 1 363 ? 40.827 24.070 -34.743 1.00 53.81 363 ASP A C 1
ATOM 2911 O O . ASP A 1 363 ? 40.877 24.448 -33.571 1.00 53.81 363 ASP A O 1
ATOM 2915 N N . ARG A 1 364 ? 39.704 23.528 -35.245 1.00 56.88 364 ARG A N 1
ATOM 2916 C CA . ARG A 1 364 ? 38.506 23.258 -34.429 1.00 56.88 364 ARG A CA 1
ATOM 2917 C C . ARG A 1 364 ? 38.672 22.059 -33.491 1.00 56.88 364 ARG A C 1
ATOM 2919 O O . ARG A 1 364 ? 38.179 22.118 -32.372 1.00 56.88 364 ARG A O 1
ATOM 2926 N N . MET A 1 365 ? 39.365 20.996 -33.900 1.00 46.38 365 MET A N 1
ATOM 2927 C CA . MET A 1 365 ? 39.607 19.814 -33.063 1.00 46.38 365 MET A CA 1
ATOM 2928 C C . MET A 1 365 ? 40.645 20.088 -31.977 1.00 46.38 365 MET A C 1
ATOM 2930 O O . MET A 1 365 ? 40.442 19.662 -30.846 1.00 46.38 365 MET A O 1
ATOM 2934 N N . ASN A 1 366 ? 41.704 20.842 -32.278 1.00 44.97 366 ASN A N 1
ATOM 2935 C CA . ASN A 1 366 ? 42.752 21.167 -31.309 1.00 44.97 366 ASN A CA 1
ATOM 2936 C C . ASN A 1 366 ? 42.293 22.226 -30.287 1.00 44.97 366 ASN A C 1
ATOM 2938 O O . ASN A 1 366 ? 42.791 22.253 -29.169 1.00 44.97 366 ASN A O 1
ATOM 2942 N N . GLY A 1 367 ? 41.299 23.057 -30.633 1.00 54.62 367 GLY A N 1
ATOM 2943 C CA . GLY A 1 367 ? 40.608 23.932 -29.677 1.00 54.62 367 GLY A CA 1
ATOM 2944 C C . GLY A 1 367 ? 39.500 23.244 -28.860 1.00 54.62 367 GLY A C 1
ATOM 2945 O O . GLY A 1 367 ? 39.105 23.761 -27.816 1.00 54.62 367 GLY A O 1
ATOM 2946 N N . ALA A 1 368 ? 38.987 22.089 -29.306 1.00 53.44 368 ALA A N 1
ATOM 2947 C CA . ALA A 1 368 ? 37.839 21.411 -28.693 1.00 53.44 368 ALA A CA 1
ATOM 2948 C C . ALA A 1 368 ? 38.205 20.248 -27.757 1.00 53.44 368 ALA A C 1
ATOM 2950 O O . ALA A 1 368 ? 37.381 19.870 -26.926 1.00 53.44 368 ALA A O 1
ATOM 2951 N N . THR A 1 369 ? 39.405 19.675 -27.844 1.00 55.03 369 THR A N 1
ATOM 2952 C CA . THR A 1 369 ? 39.779 18.505 -27.032 1.00 55.03 369 THR A CA 1
ATOM 2953 C C . THR A 1 369 ? 40.060 18.853 -25.570 1.00 55.03 369 THR A C 1
ATOM 2955 O O . THR A 1 369 ? 39.528 18.181 -24.689 1.00 55.03 369 THR A O 1
ATOM 2958 N N . GLU A 1 370 ? 40.798 19.927 -25.272 1.00 55.69 370 GLU A N 1
ATOM 2959 C CA . GLU A 1 370 ? 41.019 20.350 -23.876 1.00 55.69 370 GLU A CA 1
ATOM 2960 C C . GLU A 1 370 ? 39.772 21.000 -23.260 1.00 55.69 370 GLU A C 1
ATOM 2962 O O . GLU A 1 370 ? 39.386 20.666 -22.138 1.00 55.69 370 GLU A O 1
ATOM 2967 N N . ALA A 1 371 ? 39.081 21.868 -24.007 1.00 64.81 371 ALA A N 1
ATOM 2968 C CA . ALA A 1 371 ? 37.852 22.509 -23.537 1.00 64.81 371 ALA A CA 1
ATOM 2969 C C . ALA A 1 371 ? 36.690 21.509 -23.380 1.00 64.81 371 ALA A C 1
ATOM 2971 O O . ALA A 1 371 ? 35.900 21.622 -22.442 1.00 64.81 371 ALA A O 1
ATOM 2972 N N . GLY A 1 372 ? 36.599 20.507 -24.259 1.00 70.06 372 GLY A N 1
ATOM 2973 C CA . GLY A 1 372 ? 35.598 19.443 -24.194 1.00 70.06 372 GLY A CA 1
ATOM 2974 C C . GLY A 1 372 ? 35.832 18.491 -23.024 1.00 70.06 372 GLY A C 1
ATOM 2975 O O . GLY A 1 372 ? 34.887 18.183 -22.299 1.00 70.06 372 GLY A O 1
ATOM 2976 N N . LEU A 1 373 ? 37.087 18.096 -22.771 1.00 74.50 373 LEU A N 1
ATOM 2977 C CA . LEU A 1 373 ? 37.430 17.282 -21.604 1.00 74.50 373 LEU A CA 1
ATOM 2978 C C . LEU A 1 373 ? 37.144 18.044 -20.301 1.00 74.50 373 LEU A C 1
ATOM 2980 O O . LEU A 1 373 ? 36.513 17.499 -19.398 1.00 74.50 373 LEU A O 1
ATOM 2984 N N . LEU A 1 374 ? 37.531 19.324 -20.224 1.00 75.44 374 LEU A N 1
ATOM 2985 C CA . LEU A 1 374 ? 37.223 20.181 -19.078 1.00 75.44 374 LEU A CA 1
ATOM 2986 C C . LEU A 1 374 ? 35.705 20.324 -18.883 1.00 75.44 374 LEU A C 1
ATOM 2988 O O . LEU A 1 374 ? 35.219 20.229 -17.759 1.00 75.44 374 LEU A O 1
ATOM 2992 N N . SER A 1 375 ? 34.941 20.488 -19.967 1.00 75.62 375 SER A N 1
ATOM 2993 C CA . SER A 1 375 ? 33.478 20.554 -19.919 1.00 75.62 375 SER A CA 1
ATOM 2994 C C . SER A 1 375 ? 32.860 19.249 -19.412 1.00 75.62 375 SER A C 1
ATOM 2996 O O . SER A 1 375 ? 32.015 19.297 -18.522 1.00 75.62 375 SER A O 1
ATOM 2998 N N . MET A 1 376 ? 33.322 18.086 -19.886 1.00 70.25 376 MET A N 1
ATOM 2999 C CA . MET A 1 376 ? 32.857 16.783 -19.393 1.00 70.25 376 MET A CA 1
ATOM 3000 C C . MET A 1 376 ? 33.212 16.559 -17.920 1.00 70.25 376 MET A C 1
ATOM 3002 O O . MET A 1 376 ? 32.376 16.066 -17.167 1.00 70.25 376 MET A O 1
ATOM 3006 N N . VAL A 1 377 ? 34.410 16.953 -17.477 1.00 78.56 377 VAL A N 1
ATOM 3007 C CA . VAL A 1 377 ? 34.812 16.856 -16.063 1.00 78.56 377 VAL A CA 1
ATOM 3008 C C . VAL A 1 377 ? 33.961 17.781 -15.190 1.00 78.56 377 VAL A C 1
ATOM 3010 O O . VAL A 1 377 ? 33.493 17.358 -14.135 1.00 78.56 377 VAL A O 1
ATOM 3013 N N . ILE A 1 378 ? 33.696 19.013 -15.635 1.00 86.38 378 ILE A N 1
ATOM 3014 C CA . ILE A 1 378 ? 32.836 19.963 -14.915 1.00 86.38 378 ILE A CA 1
ATOM 3015 C C . ILE A 1 378 ? 31.386 19.467 -14.872 1.00 86.38 378 ILE A C 1
ATOM 3017 O O . ILE A 1 378 ? 30.760 19.541 -13.818 1.00 86.38 378 ILE A O 1
ATOM 3021 N N . GLN A 1 379 ? 30.856 18.919 -15.968 1.00 79.38 379 GLN A N 1
ATOM 3022 C CA . GLN A 1 379 ? 29.515 18.328 -16.004 1.00 79.38 379 GLN A CA 1
ATOM 3023 C C . GLN A 1 379 ? 29.417 17.089 -15.110 1.00 79.38 379 GLN A C 1
ATOM 3025 O O . GLN A 1 379 ? 28.455 16.954 -14.358 1.00 79.38 379 GLN A O 1
ATOM 3030 N N . GLY A 1 380 ? 30.426 16.214 -15.130 1.00 82.38 380 GLY A N 1
ATOM 3031 C CA . GLY A 1 380 ? 30.509 15.057 -14.241 1.00 82.38 380 GLY A CA 1
ATOM 3032 C C . GLY A 1 380 ? 30.571 15.467 -12.769 1.00 82.38 380 GLY A C 1
ATOM 3033 O O . GLY A 1 380 ? 29.860 14.907 -11.939 1.00 82.38 380 GLY A O 1
ATOM 3034 N N . TRP A 1 381 ? 31.349 16.502 -12.444 1.00 92.94 381 TRP A N 1
ATOM 3035 C CA . TRP A 1 381 ? 31.415 17.070 -11.098 1.00 92.94 381 TRP A CA 1
ATOM 3036 C C . TRP A 1 381 ? 30.095 17.724 -10.673 1.00 92.94 381 TRP A C 1
ATOM 3038 O O . TRP A 1 381 ? 29.619 17.484 -9.564 1.00 92.94 381 TRP A O 1
ATOM 3048 N N . GLN A 1 382 ? 29.457 18.492 -11.560 1.00 90.88 382 GLN A N 1
ATOM 3049 C CA . GLN A 1 382 ? 28.143 19.089 -11.320 1.00 90.88 382 GLN A CA 1
ATOM 3050 C C . GLN A 1 382 ? 27.083 18.010 -11.063 1.00 90.88 382 GLN A C 1
ATOM 3052 O O . GLN A 1 382 ? 26.293 18.139 -10.127 1.00 90.88 382 GLN A O 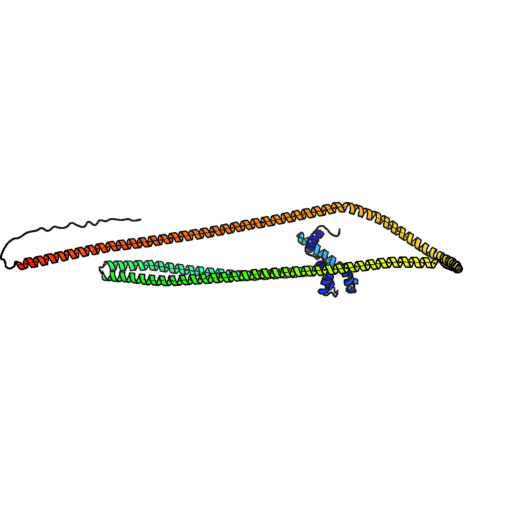1
ATOM 3057 N N . GLN A 1 383 ? 27.086 16.937 -11.856 1.00 85.12 383 GLN A N 1
ATOM 3058 C CA . GLN A 1 383 ? 26.184 15.801 -11.689 1.00 85.12 383 GLN A CA 1
ATOM 3059 C C . GLN A 1 383 ? 26.449 15.073 -10.365 1.00 85.12 383 GLN A C 1
ATOM 3061 O O . GLN A 1 383 ? 25.511 14.821 -9.613 1.00 85.12 383 GLN A O 1
ATOM 3066 N N . ALA A 1 384 ? 27.715 14.830 -10.017 1.00 85.69 384 ALA A N 1
ATOM 3067 C CA . ALA A 1 384 ? 28.089 14.217 -8.744 1.00 85.69 384 ALA A CA 1
ATOM 3068 C C . ALA A 1 384 ? 27.661 15.068 -7.534 1.00 85.69 384 ALA A C 1
ATOM 3070 O O . ALA A 1 384 ? 27.147 14.530 -6.551 1.00 85.69 384 ALA A O 1
ATOM 3071 N N . ILE A 1 385 ? 27.810 16.398 -7.601 1.00 91.44 385 ILE A N 1
ATOM 3072 C CA . ILE A 1 385 ? 27.313 17.319 -6.566 1.00 91.44 385 ILE A CA 1
ATOM 3073 C C . ILE A 1 385 ? 25.791 17.265 -6.475 1.00 91.44 385 ILE A C 1
ATOM 3075 O O . ILE A 1 385 ? 25.242 17.214 -5.374 1.00 91.44 385 ILE A O 1
ATOM 3079 N N . HIS A 1 386 ? 25.100 17.268 -7.614 1.00 90.50 386 HIS A N 1
ATOM 3080 C CA . HIS A 1 386 ? 23.642 17.200 -7.654 1.00 90.50 386 HIS A CA 1
ATOM 3081 C C . HIS A 1 386 ? 23.111 15.908 -7.031 1.00 90.50 386 HIS A C 1
ATOM 3083 O O . HIS A 1 386 ? 22.204 15.948 -6.198 1.00 90.50 386 HIS A O 1
ATOM 3089 N N . ASP A 1 387 ? 23.712 14.772 -7.373 1.00 86.81 387 ASP A N 1
ATOM 3090 C CA . ASP A 1 387 ? 23.321 13.468 -6.841 1.00 86.81 387 ASP A CA 1
ATOM 3091 C C . ASP A 1 387 ? 23.662 13.340 -5.350 1.00 86.81 387 ASP A C 1
ATOM 3093 O O . ASP A 1 387 ? 22.855 12.825 -4.571 1.00 86.81 387 ASP A O 1
ATOM 3097 N N . THR A 1 388 ? 24.792 13.905 -4.912 1.00 87.81 388 THR A N 1
ATOM 3098 C CA . THR A 1 388 ? 25.151 13.988 -3.487 1.00 87.81 388 THR A CA 1
ATOM 3099 C C . THR A 1 388 ? 24.146 14.843 -2.711 1.00 87.81 388 THR A C 1
ATOM 3101 O O . THR A 1 388 ? 23.671 14.427 -1.654 1.00 87.81 388 THR A O 1
ATOM 3104 N N . ASN A 1 389 ? 23.751 16.004 -3.244 1.00 92.19 389 ASN A N 1
ATOM 3105 C CA . ASN A 1 389 ? 22.752 16.874 -2.617 1.00 92.19 389 ASN A CA 1
ATOM 3106 C C . ASN A 1 389 ? 21.382 16.194 -2.527 1.00 92.19 389 ASN A C 1
ATOM 3108 O O . ASN A 1 389 ? 20.759 16.222 -1.468 1.00 92.19 389 ASN A O 1
ATOM 3112 N N . LYS A 1 390 ? 20.932 15.520 -3.593 1.00 89.50 390 LYS A N 1
ATOM 3113 C CA . LYS A 1 390 ? 19.687 14.735 -3.572 1.00 89.50 390 LYS A CA 1
ATOM 3114 C C . LYS A 1 390 ? 19.731 13.595 -2.562 1.00 89.50 390 LYS A C 1
ATOM 3116 O O . LYS A 1 390 ? 18.738 13.354 -1.877 1.00 89.50 390 LYS A O 1
ATOM 3121 N N . THR A 1 391 ? 20.863 12.904 -2.466 1.00 84.31 391 THR A N 1
ATOM 3122 C CA . THR A 1 391 ? 21.057 11.833 -1.481 1.00 84.31 391 THR A CA 1
ATOM 3123 C C . THR A 1 391 ? 20.964 12.400 -0.067 1.00 84.31 391 THR A C 1
ATOM 3125 O O . THR A 1 391 ? 20.203 11.876 0.744 1.00 84.31 391 THR A O 1
ATOM 3128 N N . ARG A 1 392 ? 21.609 13.544 0.200 1.00 89.56 392 ARG A N 1
ATOM 3129 C CA . ARG A 1 392 ? 21.514 14.238 1.491 1.00 89.56 392 ARG A CA 1
ATOM 3130 C C . ARG A 1 392 ? 20.089 14.702 1.804 1.00 89.56 392 ARG A C 1
ATOM 3132 O O . ARG A 1 392 ? 19.623 14.512 2.920 1.00 89.56 392 ARG A O 1
ATOM 3139 N N . GLU A 1 393 ? 19.359 15.247 0.831 1.00 90.19 393 GLU A N 1
ATOM 3140 C CA . GLU A 1 393 ? 17.948 15.615 1.015 1.00 90.19 393 GLU A CA 1
ATOM 3141 C C . GLU A 1 393 ? 17.059 14.403 1.331 1.00 90.19 393 GLU A C 1
ATOM 3143 O O . GLU A 1 393 ? 16.121 14.509 2.125 1.00 90.19 393 GLU A O 1
ATOM 3148 N N . LEU A 1 394 ? 17.315 13.249 0.705 1.00 82.25 394 LEU A N 1
ATOM 3149 C CA . LEU A 1 394 ? 16.600 12.005 0.998 1.00 82.25 394 LEU A CA 1
ATOM 3150 C C . LEU A 1 394 ? 16.927 11.493 2.404 1.00 82.25 394 LEU A C 1
ATOM 3152 O O . LEU A 1 394 ? 16.007 11.126 3.135 1.00 82.25 394 LEU A O 1
ATOM 3156 N N . GLU A 1 395 ? 18.196 11.522 2.809 1.00 87.69 395 GLU A N 1
ATOM 3157 C CA . GLU A 1 395 ? 18.622 11.187 4.171 1.00 87.69 395 GLU A CA 1
ATOM 3158 C C . GLU A 1 395 ? 17.998 12.126 5.210 1.00 87.69 395 GLU A C 1
ATOM 3160 O O . GLU A 1 395 ? 17.452 11.655 6.208 1.00 87.69 395 GLU A O 1
ATOM 3165 N N . GLU A 1 396 ? 17.981 13.438 4.959 1.00 91.81 396 GLU A N 1
ATOM 3166 C CA . GLU A 1 396 ? 17.326 14.432 5.816 1.00 91.81 396 GLU A CA 1
ATOM 3167 C C . GLU A 1 396 ? 15.813 14.179 5.918 1.00 91.81 396 GLU A C 1
ATOM 3169 O O . GLU A 1 396 ? 15.250 14.210 7.017 1.00 91.81 396 GLU A O 1
ATOM 3174 N N . LYS A 1 397 ? 15.140 13.855 4.803 1.00 85.00 397 LYS A N 1
ATOM 3175 C CA . LYS A 1 397 ? 13.713 13.486 4.796 1.00 85.00 397 LYS A CA 1
ATOM 3176 C C . LYS A 1 397 ? 13.457 12.195 5.574 1.00 85.00 397 LYS A C 1
ATOM 3178 O O . LYS A 1 397 ? 12.500 12.151 6.352 1.00 85.00 397 LYS A O 1
ATOM 3183 N N . MET A 1 398 ? 14.299 11.171 5.420 1.00 82.94 398 MET A N 1
ATOM 3184 C CA . MET A 1 398 ? 14.193 9.924 6.186 1.00 82.94 398 MET A CA 1
ATOM 3185 C C . MET A 1 398 ? 14.450 10.151 7.677 1.00 82.94 398 MET A C 1
ATOM 3187 O O . MET A 1 398 ? 13.687 9.660 8.509 1.00 82.94 398 MET A O 1
ATOM 3191 N N . ALA A 1 399 ? 15.457 10.947 8.038 1.00 88.12 399 ALA A N 1
ATOM 3192 C CA . ALA A 1 399 ? 15.740 11.312 9.422 1.00 88.12 399 ALA A CA 1
A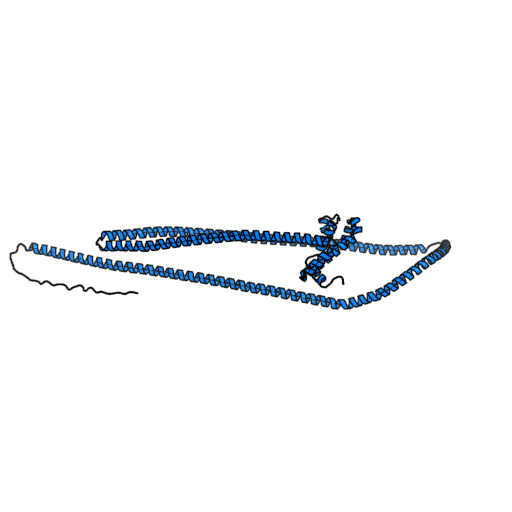TOM 3193 C C . ALA A 1 399 ? 14.580 12.110 10.042 1.00 88.12 399 ALA A C 1
ATOM 3195 O O . ALA A 1 399 ? 14.147 11.819 11.161 1.00 88.12 399 ALA A O 1
ATOM 3196 N N . ALA A 1 400 ? 14.007 13.064 9.303 1.00 88.94 400 ALA A N 1
ATOM 3197 C CA . ALA A 1 400 ? 12.845 13.835 9.738 1.00 88.94 400 ALA A CA 1
ATOM 3198 C C . ALA A 1 400 ? 11.601 12.952 9.930 1.00 88.94 400 ALA A C 1
ATOM 3200 O O . ALA A 1 400 ? 10.889 13.096 10.929 1.00 88.94 400 ALA A O 1
ATOM 3201 N N . GLN A 1 401 ? 11.341 12.010 9.016 1.00 84.25 401 GLN A N 1
ATOM 3202 C CA . GLN A 1 401 ? 10.264 11.027 9.172 1.00 84.25 401 GLN A CA 1
ATOM 3203 C C . GLN A 1 401 ? 10.515 10.090 10.359 1.00 84.25 401 GLN A C 1
ATOM 3205 O O . GLN A 1 401 ? 9.599 9.858 11.149 1.00 84.25 401 GLN A O 1
ATOM 3210 N N . GLY A 1 402 ? 11.752 9.626 10.553 1.00 88.38 402 GLY A N 1
ATOM 3211 C CA . GLY A 1 402 ? 12.152 8.822 11.707 1.00 88.38 402 GLY A CA 1
ATOM 3212 C C . GLY A 1 402 ? 11.926 9.552 13.033 1.00 88.38 402 GLY A C 1
ATOM 3213 O O . GLY A 1 402 ? 11.392 8.972 13.978 1.00 88.38 402 GLY A O 1
ATOM 3214 N N . ASN A 1 403 ? 12.239 10.848 13.097 1.00 89.94 403 ASN A N 1
ATOM 3215 C CA . ASN A 1 403 ? 11.976 11.682 14.270 1.00 89.94 403 ASN A CA 1
ATOM 3216 C C . ASN A 1 403 ? 10.473 11.883 14.516 1.00 89.94 403 ASN A C 1
ATOM 3218 O O . ASN A 1 403 ? 10.024 11.778 15.659 1.00 89.94 403 ASN A O 1
ATOM 3222 N N . LYS A 1 404 ? 9.673 12.098 13.461 1.00 89.38 404 LYS A N 1
ATOM 3223 C CA . LYS A 1 404 ? 8.204 12.152 13.573 1.00 89.38 404 LYS A CA 1
ATOM 3224 C C . LYS A 1 404 ? 7.632 10.833 14.087 1.00 89.38 404 LYS A C 1
ATOM 3226 O O . LYS A 1 404 ? 6.790 10.851 14.981 1.00 89.38 404 LYS A O 1
ATOM 3231 N N . PHE A 1 405 ? 8.116 9.701 13.580 1.00 87.44 405 PHE A N 1
ATOM 3232 C CA . PHE A 1 405 ? 7.676 8.381 14.020 1.00 87.44 405 PHE A CA 1
ATOM 3233 C C . PHE A 1 405 ? 8.042 8.118 15.485 1.00 87.44 405 PHE A C 1
ATOM 3235 O O . PHE A 1 405 ? 7.183 7.713 16.264 1.00 87.44 405 PHE A O 1
ATOM 3242 N N . LYS A 1 406 ? 9.274 8.442 15.902 1.00 90.25 406 LYS A N 1
ATOM 3243 C CA . LYS A 1 406 ? 9.694 8.372 17.313 1.00 90.25 406 LYS A CA 1
ATOM 3244 C C . LYS A 1 406 ? 8.839 9.268 18.213 1.00 90.25 406 LYS A C 1
ATOM 3246 O O . LYS A 1 406 ? 8.455 8.844 19.301 1.00 90.25 406 LYS A O 1
ATOM 3251 N N . SER A 1 407 ? 8.510 10.480 17.763 1.00 90.38 407 SER A N 1
ATOM 3252 C CA . SER A 1 407 ? 7.637 11.406 18.495 1.00 90.38 407 SER A CA 1
ATOM 3253 C C . SER A 1 407 ? 6.216 10.854 18.649 1.00 90.38 407 SER A C 1
ATOM 3255 O O . SER A 1 407 ? 5.692 10.814 19.762 1.00 90.38 407 SER A O 1
ATOM 3257 N N . LEU A 1 408 ? 5.622 10.328 17.571 1.00 87.56 408 LEU A N 1
ATOM 3258 C CA . LEU A 1 408 ? 4.314 9.665 17.612 1.00 87.56 408 LEU A CA 1
ATOM 3259 C C . LEU A 1 408 ? 4.328 8.440 18.530 1.00 87.56 408 LEU A C 1
ATOM 3261 O O . LEU A 1 408 ? 3.442 8.290 19.366 1.00 87.56 408 LEU A O 1
ATOM 3265 N N . GLN A 1 409 ? 5.351 7.590 18.431 1.00 88.44 409 GLN A N 1
ATOM 3266 C CA . GLN A 1 409 ? 5.497 6.414 19.287 1.00 88.44 409 GLN A CA 1
ATOM 3267 C C . GLN A 1 409 ? 5.635 6.804 20.766 1.00 88.44 409 GLN A C 1
ATOM 3269 O O . GLN A 1 409 ? 5.013 6.180 21.627 1.00 88.44 409 GLN A O 1
ATOM 3274 N N . SER A 1 410 ? 6.400 7.857 21.066 1.00 91.38 410 SER A N 1
ATOM 3275 C CA . SER A 1 410 ? 6.524 8.418 22.416 1.00 91.38 410 SER A CA 1
ATOM 3276 C C . SER A 1 410 ? 5.188 8.974 22.921 1.00 91.38 410 SER A C 1
ATOM 3278 O O . SER A 1 410 ? 4.770 8.654 24.033 1.00 91.38 410 SER A O 1
ATOM 3280 N N . SER A 1 411 ? 4.465 9.727 22.086 1.00 91.62 411 SER A N 1
ATOM 3281 C CA . SER A 1 411 ? 3.135 10.257 22.406 1.00 91.62 411 SER A CA 1
ATOM 3282 C C . SER A 1 411 ? 2.145 9.133 22.719 1.00 91.62 411 SER A C 1
ATOM 3284 O O . SER A 1 411 ? 1.549 9.125 23.794 1.00 91.62 411 SER A O 1
ATOM 3286 N N . HIS A 1 412 ? 2.058 8.115 21.857 1.00 86.94 412 HIS A N 1
ATOM 3287 C CA . HIS A 1 412 ? 1.205 6.949 22.081 1.00 86.94 412 HIS A CA 1
ATOM 3288 C C . HIS A 1 412 ? 1.580 6.183 23.352 1.00 86.94 412 HIS A C 1
ATOM 3290 O O . HIS A 1 412 ? 0.692 5.795 24.112 1.00 86.94 412 HIS A O 1
ATOM 3296 N N . LYS A 1 413 ? 2.879 6.000 23.623 1.00 91.62 413 LYS A N 1
ATOM 3297 C CA . LYS A 1 413 ? 3.356 5.368 24.859 1.00 91.62 413 LYS A CA 1
ATOM 3298 C C . LYS A 1 413 ? 2.937 6.170 26.092 1.00 91.62 413 LYS A C 1
ATOM 3300 O O . LYS A 1 413 ? 2.435 5.583 27.048 1.00 91.62 413 LYS A O 1
ATOM 3305 N N . ASN A 1 414 ? 3.083 7.493 26.061 1.00 88.44 414 ASN A N 1
ATOM 3306 C CA . ASN A 1 414 ? 2.698 8.369 27.166 1.00 88.44 414 ASN A CA 1
ATOM 3307 C C . ASN A 1 414 ? 1.179 8.372 27.386 1.00 88.44 414 ASN A C 1
ATOM 3309 O O . ASN A 1 414 ? 0.730 8.277 28.527 1.00 88.44 414 ASN A O 1
ATOM 3313 N N . THR A 1 415 ? 0.376 8.402 26.318 1.00 87.56 415 THR A N 1
ATOM 3314 C CA . THR A 1 415 ? -1.086 8.276 26.416 1.00 87.56 415 THR A CA 1
ATOM 3315 C C . THR A 1 415 ? -1.490 6.925 27.001 1.00 87.56 415 THR A C 1
ATOM 3317 O O . THR A 1 415 ? -2.316 6.882 27.912 1.00 87.56 415 THR A O 1
ATOM 3320 N N . ALA A 1 416 ? -0.881 5.828 26.539 1.00 82.69 416 ALA A N 1
ATOM 3321 C CA . ALA A 1 416 ? -1.143 4.490 27.063 1.00 82.69 416 ALA A CA 1
ATOM 3322 C C . ALA A 1 416 ? -0.770 4.377 28.551 1.00 82.69 416 ALA A C 1
ATOM 3324 O O . ALA A 1 416 ? -1.563 3.878 29.349 1.00 82.69 416 ALA A O 1
ATOM 3325 N N . MET A 1 417 ? 0.390 4.910 28.950 1.00 89.19 417 MET A N 1
ATOM 3326 C CA . MET A 1 417 ? 0.801 4.972 30.356 1.00 89.19 417 MET A CA 1
ATOM 3327 C C . MET A 1 417 ? -0.147 5.825 31.204 1.00 89.19 417 MET A C 1
ATOM 3329 O O . MET A 1 417 ? -0.469 5.434 32.323 1.00 89.19 417 MET A O 1
ATOM 3333 N N . GLY A 1 418 ? -0.634 6.954 30.683 1.00 89.81 418 GLY A N 1
ATOM 3334 C CA . GLY A 1 418 ? -1.609 7.798 31.374 1.00 89.81 418 GLY A CA 1
ATOM 3335 C C . GLY A 1 418 ? -2.952 7.094 31.590 1.00 89.81 418 GLY A C 1
ATOM 3336 O O . GLY A 1 418 ? -3.522 7.160 32.678 1.00 89.81 418 GLY A O 1
ATOM 3337 N N . VAL A 1 419 ? -3.442 6.360 30.584 1.00 87.44 419 VAL A N 1
ATOM 3338 C CA . VAL A 1 419 ? -4.647 5.524 30.715 1.00 87.44 419 VAL A CA 1
ATOM 3339 C C . VAL A 1 419 ? -4.433 4.428 31.761 1.00 87.44 419 VAL A C 1
ATOM 3341 O O . VAL A 1 419 ? -5.258 4.296 32.663 1.00 87.44 419 VAL A O 1
ATOM 3344 N N . GLN A 1 420 ? -3.307 3.710 31.706 1.00 84.12 420 GLN A N 1
ATOM 3345 C CA . GLN A 1 420 ? -2.968 2.678 32.691 1.00 84.12 420 GLN A CA 1
ATOM 3346 C C . GLN A 1 420 ? -2.840 3.252 34.111 1.00 84.12 420 GLN A C 1
ATOM 3348 O O . GLN A 1 420 ? -3.274 2.622 35.073 1.00 84.12 420 GLN A O 1
ATOM 3353 N N . GLY A 1 421 ? -2.284 4.459 34.253 1.00 89.38 421 GLY A N 1
ATOM 3354 C CA . GLY A 1 421 ? -2.189 5.176 35.525 1.00 89.38 421 GLY A CA 1
ATOM 3355 C C . GLY A 1 421 ? -3.562 5.433 36.145 1.00 89.38 421 GLY A C 1
ATOM 3356 O O . GLY A 1 421 ? -3.792 5.049 37.290 1.00 89.38 421 GLY A O 1
ATOM 3357 N N . ARG A 1 422 ? -4.505 5.975 35.363 1.00 91.75 422 ARG A N 1
ATOM 3358 C CA . ARG A 1 422 ? -5.890 6.204 35.816 1.00 91.75 422 ARG A CA 1
ATOM 3359 C C . ARG A 1 422 ? -6.604 4.907 36.196 1.00 91.75 422 ARG A C 1
ATOM 3361 O O . ARG A 1 422 ? -7.292 4.868 37.211 1.00 91.75 422 ARG A O 1
ATOM 3368 N N . ILE A 1 423 ? -6.403 3.835 35.425 1.00 84.31 423 ILE A N 1
ATOM 3369 C CA . ILE A 1 423 ? -6.947 2.506 35.749 1.00 84.31 423 ILE A CA 1
ATOM 3370 C C . ILE A 1 423 ? -6.381 2.011 37.086 1.00 84.31 423 ILE A C 1
ATOM 3372 O O . ILE A 1 423 ? -7.132 1.566 37.951 1.00 84.31 423 ILE A O 1
ATOM 3376 N N . ASN A 1 424 ? -5.070 2.133 37.297 1.00 87.94 424 ASN A N 1
ATOM 3377 C CA . ASN A 1 424 ? -4.427 1.723 38.545 1.00 87.94 424 ASN A CA 1
ATOM 3378 C C . ASN A 1 424 ? -4.931 2.531 39.753 1.00 87.94 424 ASN A C 1
ATOM 3380 O O . ASN A 1 424 ? -5.161 1.960 40.819 1.00 87.94 424 ASN A O 1
ATOM 3384 N N . GLU A 1 425 ? -5.120 3.844 39.608 1.00 89.00 425 GLU A N 1
ATOM 3385 C CA . GLU A 1 425 ? -5.713 4.694 40.649 1.00 89.00 425 GLU A CA 1
ATOM 3386 C C . GLU A 1 425 ? -7.155 4.290 40.959 1.00 89.00 425 GLU A C 1
ATOM 3388 O O . GLU A 1 425 ? -7.512 4.140 42.128 1.00 89.00 425 GLU A O 1
ATOM 3393 N N . GLN A 1 426 ? -7.962 4.018 39.932 1.00 88.06 426 GLN A N 1
ATOM 3394 C CA . GLN A 1 426 ? -9.331 3.536 40.100 1.00 88.06 426 GLN A CA 1
ATOM 3395 C C . GLN A 1 426 ? -9.373 2.179 40.820 1.00 88.06 426 GLN A C 1
ATOM 3397 O O . GLN A 1 426 ? -10.198 1.976 41.711 1.00 88.06 426 GLN A O 1
ATOM 3402 N N . ILE A 1 427 ? -8.460 1.257 40.497 1.00 88.25 427 ILE A N 1
ATOM 3403 C CA . ILE A 1 427 ? -8.333 -0.031 41.194 1.00 88.25 427 ILE A CA 1
ATOM 3404 C C . ILE A 1 427 ? -7.978 0.184 42.671 1.00 88.25 427 ILE A C 1
ATOM 3406 O O . ILE A 1 427 ? -8.606 -0.421 43.541 1.00 88.25 427 ILE A O 1
ATOM 3410 N N . LYS A 1 428 ? -7.023 1.073 42.979 1.00 89.75 428 LYS A N 1
ATOM 3411 C CA . LYS A 1 428 ? -6.669 1.418 44.369 1.00 89.75 428 LYS A CA 1
ATOM 3412 C C . LYS A 1 428 ? -7.856 2.016 45.126 1.00 89.75 428 LYS A C 1
ATOM 3414 O O . LYS A 1 428 ? -8.118 1.605 46.256 1.00 89.75 428 LYS A O 1
ATOM 3419 N N . ALA A 1 429 ? -8.596 2.935 44.505 1.00 83.12 429 ALA A N 1
ATOM 3420 C CA . ALA A 1 429 ? -9.795 3.529 45.091 1.00 83.12 429 ALA A CA 1
ATOM 3421 C C . ALA A 1 429 ? -10.876 2.470 45.368 1.00 83.12 429 ALA A C 1
ATOM 3423 O O . ALA A 1 429 ? -11.443 2.439 46.458 1.00 83.12 429 ALA A O 1
ATOM 3424 N N . ASN A 1 430 ? -11.098 1.541 44.434 1.00 84.19 430 ASN A N 1
ATOM 3425 C CA . ASN A 1 430 ? -12.035 0.428 44.609 1.00 84.19 430 ASN A CA 1
ATOM 3426 C C . ASN A 1 430 ? -11.622 -0.523 45.743 1.00 84.19 430 ASN A C 1
ATOM 3428 O O . ASN A 1 430 ? -12.476 -0.998 46.496 1.00 84.19 430 ASN A O 1
ATOM 3432 N N . LEU A 1 431 ? -10.322 -0.796 45.895 1.00 88.38 431 LEU A N 1
ATOM 3433 C CA . LEU A 1 431 ? -9.803 -1.601 47.004 1.00 88.38 431 LEU A CA 1
ATOM 3434 C C . LEU A 1 431 ? -10.016 -0.905 48.353 1.00 88.38 431 LEU A C 1
ATOM 3436 O O . LEU A 1 431 ? -10.521 -1.533 49.283 1.00 88.38 431 LEU A O 1
ATOM 3440 N N . LEU A 1 432 ? -9.711 0.393 48.447 1.00 84.94 432 LEU A N 1
ATOM 3441 C CA . LEU A 1 432 ? -9.979 1.190 49.648 1.00 84.94 432 LEU A CA 1
ATOM 3442 C C . LEU A 1 432 ? -11.470 1.208 49.989 1.00 84.94 432 LEU A C 1
ATOM 3444 O O . LEU A 1 432 ? -11.836 0.957 51.137 1.00 84.94 432 LEU A O 1
ATOM 3448 N N . LEU A 1 433 ? -12.334 1.426 48.995 1.00 79.44 433 LEU A N 1
ATOM 3449 C CA . LEU A 1 433 ? -13.783 1.415 49.181 1.00 79.44 433 LEU A CA 1
ATOM 3450 C C . LEU A 1 433 ? -14.272 0.065 49.720 1.00 79.44 433 LEU A C 1
ATOM 3452 O O . LEU A 1 433 ? -15.101 0.035 50.631 1.00 79.44 433 LEU A O 1
ATOM 3456 N N . ARG A 1 434 ? -13.733 -1.055 49.215 1.00 81.25 434 ARG A N 1
ATOM 3457 C CA . ARG A 1 434 ? -14.014 -2.398 49.750 1.00 81.25 434 ARG A CA 1
ATOM 3458 C C . ARG A 1 434 ? -13.584 -2.532 51.208 1.00 81.25 434 ARG A C 1
ATOM 3460 O O . ARG A 1 434 ? -14.395 -2.971 52.020 1.00 81.25 434 ARG A O 1
ATOM 3467 N N . CYS A 1 435 ? -12.362 -2.131 51.554 1.00 85.44 435 CYS A N 1
ATOM 3468 C CA . CYS A 1 435 ? -11.865 -2.193 52.931 1.00 85.44 435 CYS A CA 1
ATOM 3469 C C . CYS A 1 435 ? -12.731 -1.363 53.890 1.00 85.44 435 CYS A C 1
ATOM 3471 O O . CYS A 1 435 ? -13.137 -1.859 54.939 1.00 85.44 435 CYS A O 1
ATOM 3473 N N . VAL A 1 436 ? -13.077 -0.130 53.508 1.00 78.50 436 VAL A N 1
ATOM 3474 C CA . VAL A 1 436 ? -13.936 0.754 54.312 1.00 78.50 436 VAL A CA 1
ATOM 3475 C C . VAL A 1 436 ? -15.348 0.182 54.441 1.00 78.50 436 VAL A C 1
ATOM 3477 O O . VAL A 1 436 ? -15.923 0.210 55.526 1.00 78.50 436 VAL A O 1
ATOM 3480 N N . SER A 1 437 ? -15.899 -0.398 53.373 1.00 72.50 437 SER A N 1
ATOM 3481 C CA . SER A 1 437 ? -17.221 -1.036 53.406 1.00 72.50 437 SER A CA 1
ATOM 3482 C C . SER A 1 437 ? -17.259 -2.235 54.355 1.00 72.50 437 SER A C 1
ATOM 3484 O O . SER A 1 437 ? -18.201 -2.367 55.137 1.00 72.50 437 SER A O 1
ATOM 3486 N N . VAL A 1 438 ? -16.222 -3.080 54.334 1.00 84.06 438 VAL A N 1
ATOM 3487 C CA . VAL A 1 438 ? -16.080 -4.211 55.267 1.00 84.06 438 VAL A CA 1
ATOM 3488 C C . VAL A 1 438 ? -15.931 -3.708 56.700 1.00 84.06 438 VAL A C 1
ATOM 3490 O O . VAL A 1 438 ? -16.617 -4.202 57.590 1.00 84.06 438 VAL A O 1
ATOM 3493 N N . TRP A 1 439 ? -15.109 -2.684 56.930 1.00 90.56 439 TRP A N 1
ATOM 3494 C CA . TRP A 1 439 ? -14.950 -2.090 58.256 1.00 90.56 439 TRP A CA 1
ATOM 3495 C C . TRP A 1 439 ? -16.256 -1.492 58.795 1.00 90.56 439 TRP A C 1
ATOM 3497 O O . TRP A 1 439 ? -16.612 -1.729 59.947 1.00 90.56 439 TRP A O 1
ATOM 3507 N N . MET A 1 440 ? -17.018 -0.768 57.970 1.00 75.31 440 MET A N 1
ATOM 3508 C CA . MET A 1 440 ? -18.326 -0.235 58.366 1.00 75.31 440 MET A CA 1
ATOM 3509 C C . MET A 1 440 ? -19.324 -1.345 58.704 1.00 75.31 440 MET A C 1
ATOM 3511 O O . MET A 1 440 ? -20.112 -1.197 59.643 1.00 75.31 440 MET A O 1
ATOM 3515 N N . LEU A 1 441 ? -19.311 -2.444 57.946 1.00 81.12 441 LEU A N 1
ATOM 3516 C CA . LEU A 1 441 ? -20.143 -3.610 58.227 1.00 81.12 441 LEU A CA 1
ATOM 3517 C C . LEU A 1 441 ? -19.762 -4.227 59.577 1.00 81.12 441 LEU A C 1
ATOM 3519 O O . LEU A 1 441 ? -20.632 -4.419 60.422 1.00 81.12 441 LEU A O 1
ATOM 3523 N N . GLU A 1 442 ? -18.469 -4.443 59.808 1.00 86.69 442 GLU A N 1
ATOM 3524 C CA . GLU A 1 442 ? -17.926 -4.993 61.051 1.00 86.69 442 GLU A CA 1
ATOM 3525 C C . GLU A 1 442 ? -18.241 -4.094 62.256 1.00 86.69 442 GLU A C 1
ATOM 3527 O O . GLU A 1 442 ? -18.686 -4.562 63.303 1.00 86.69 442 GLU A O 1
ATOM 3532 N N . ALA A 1 443 ? -18.106 -2.775 62.112 1.00 82.81 443 ALA A N 1
ATOM 3533 C CA . ALA A 1 443 ? -18.468 -1.815 63.151 1.00 82.81 443 ALA A CA 1
ATOM 3534 C C . ALA A 1 443 ? -19.968 -1.873 63.492 1.00 82.81 443 ALA A C 1
ATOM 3536 O O . ALA A 1 443 ? -20.344 -1.815 64.667 1.00 82.81 443 ALA A O 1
ATOM 3537 N N . LYS A 1 444 ? -20.838 -2.023 62.482 1.00 80.81 444 LYS A N 1
ATOM 3538 C CA . LYS A 1 444 ? -22.284 -2.205 62.686 1.00 80.81 444 LYS A CA 1
ATOM 3539 C C . LYS A 1 444 ? -22.595 -3.530 63.381 1.00 80.81 444 LYS A C 1
ATOM 3541 O O . LYS A 1 444 ? -23.372 -3.521 64.333 1.00 80.81 444 LYS A O 1
ATOM 3546 N N . VAL A 1 445 ? -21.976 -4.632 62.955 1.00 88.44 445 VAL A N 1
ATOM 3547 C CA . VAL A 1 445 ? -22.135 -5.955 63.584 1.00 88.44 445 VAL A CA 1
ATOM 3548 C C . VAL A 1 445 ? -21.720 -5.896 65.051 1.00 88.44 445 VAL A C 1
ATOM 3550 O O . VAL A 1 445 ? -22.519 -6.240 65.915 1.00 88.44 445 VAL A O 1
ATOM 3553 N N . ASN A 1 446 ? -20.543 -5.343 65.348 1.00 88.38 446 ASN A N 1
ATOM 3554 C CA . ASN A 1 446 ? -20.052 -5.182 66.717 1.00 88.38 446 ASN A CA 1
ATOM 3555 C C . ASN A 1 446 ? -20.964 -4.301 67.582 1.00 88.38 446 ASN A C 1
ATOM 3557 O O . ASN A 1 446 ? -21.149 -4.562 68.771 1.00 88.38 446 ASN A O 1
ATOM 3561 N N . ARG A 1 447 ? -21.558 -3.245 67.012 1.00 87.56 447 ARG A N 1
ATOM 3562 C CA . ARG A 1 447 ? -22.526 -2.403 67.732 1.00 87.56 447 ARG A CA 1
ATOM 3563 C C . ARG A 1 447 ? -23.786 -3.189 68.094 1.00 87.56 447 ARG A C 1
ATOM 3565 O O . ARG A 1 447 ? -24.260 -3.089 69.227 1.00 87.56 447 ARG A O 1
ATOM 3572 N N . THR A 1 448 ? -24.307 -3.959 67.145 1.00 87.94 448 THR A N 1
ATOM 3573 C CA . THR A 1 448 ? -25.481 -4.814 67.339 1.00 87.94 448 THR A CA 1
ATOM 3574 C C . THR A 1 448 ? -25.201 -5.920 68.355 1.00 87.94 448 THR A C 1
ATOM 3576 O O . THR A 1 448 ? -25.994 -6.116 69.274 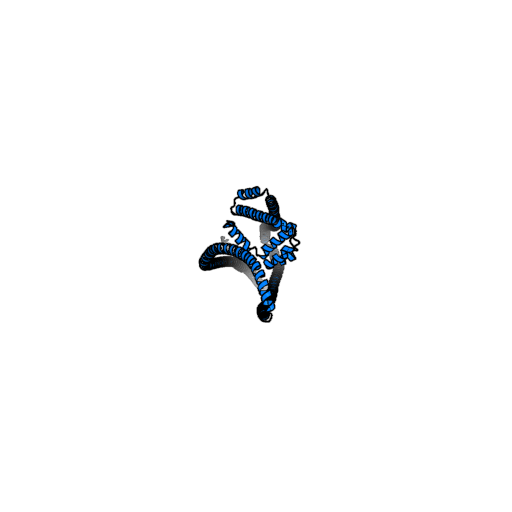1.00 87.94 448 THR A O 1
ATOM 3579 N N . ASP A 1 449 ? -24.051 -6.583 68.254 1.00 90.19 449 ASP A N 1
ATOM 3580 C CA . ASP A 1 449 ? -23.628 -7.631 69.182 1.00 90.19 449 ASP A CA 1
ATOM 3581 C C . ASP A 1 449 ? -23.500 -7.105 70.619 1.00 90.19 449 ASP A C 1
ATOM 3583 O O . ASP A 1 449 ? -24.099 -7.658 71.544 1.00 90.19 449 ASP A O 1
ATOM 3587 N N . LYS A 1 450 ? -22.844 -5.951 70.811 1.00 91.50 450 LYS A N 1
ATOM 3588 C CA . LYS A 1 450 ? -22.777 -5.277 72.120 1.00 91.50 450 LYS A CA 1
ATOM 3589 C C . LYS A 1 450 ? -24.162 -4.963 72.680 1.00 91.50 450 LYS A C 1
ATOM 3591 O O . LYS A 1 450 ? -24.410 -5.187 73.865 1.00 91.50 450 LYS A O 1
ATOM 3596 N N . TYR A 1 451 ? -25.071 -4.446 71.851 1.00 91.94 451 TYR A N 1
ATOM 3597 C CA . TYR A 1 451 ? -26.432 -4.123 72.280 1.00 91.94 451 TYR A CA 1
ATOM 3598 C C . TYR A 1 451 ? -27.178 -5.366 72.784 1.00 91.94 451 TYR A C 1
ATOM 3600 O O . TYR A 1 451 ? -27.732 -5.350 73.889 1.00 91.94 451 TYR A O 1
ATOM 3608 N N . TYR A 1 452 ? -27.164 -6.457 72.016 1.00 94.44 452 TYR A N 1
ATOM 3609 C CA . TYR A 1 452 ? -27.872 -7.679 72.395 1.00 94.44 452 TYR A CA 1
ATOM 3610 C C . TYR A 1 452 ? -27.194 -8.422 73.541 1.00 94.44 452 TYR A C 1
ATOM 3612 O O . TYR A 1 452 ? -27.897 -8.884 74.437 1.00 94.44 452 TYR A O 1
ATOM 3620 N N . THR A 1 453 ? -25.864 -8.451 73.594 1.00 93.75 453 THR A N 1
ATOM 3621 C CA . THR A 1 453 ? -25.111 -8.983 74.737 1.00 93.75 453 THR A CA 1
ATOM 3622 C C . THR A 1 453 ? -25.491 -8.255 76.026 1.00 93.75 453 THR A C 1
ATOM 3624 O O . THR A 1 453 ? -25.833 -8.893 77.024 1.00 93.75 453 THR A O 1
ATOM 3627 N N . ASN A 1 454 ? -25.546 -6.919 76.003 1.00 95.31 454 ASN A N 1
ATOM 3628 C CA . ASN A 1 454 ? -25.982 -6.123 77.152 1.00 95.31 454 ASN A CA 1
ATOM 3629 C C . ASN A 1 454 ? -27.435 -6.421 77.545 1.00 95.31 454 ASN A C 1
ATOM 3631 O O . ASN A 1 454 ? -27.728 -6.632 78.723 1.00 95.31 454 ASN A O 1
ATOM 3635 N N . LYS A 1 455 ? -28.348 -6.495 76.569 1.00 95.00 455 LYS A N 1
ATOM 3636 C CA . LYS A 1 455 ? -29.761 -6.827 76.811 1.00 95.00 455 LYS A CA 1
ATOM 3637 C C . LYS A 1 455 ? -29.920 -8.223 77.421 1.00 95.00 455 LYS A C 1
ATOM 3639 O O . LYS A 1 455 ? -30.698 -8.402 78.358 1.00 95.00 455 LYS A O 1
ATOM 3644 N N . MET A 1 456 ? -29.170 -9.203 76.923 1.00 94.94 456 MET A N 1
ATOM 3645 C CA . MET A 1 456 ? -29.216 -10.584 77.396 1.00 94.94 456 MET A CA 1
ATOM 3646 C C . MET A 1 456 ? -28.625 -10.714 78.804 1.00 94.94 456 MET A C 1
ATOM 3648 O O . MET A 1 456 ? -29.214 -11.380 79.653 1.00 94.94 456 MET A O 1
ATOM 3652 N N . ASN A 1 457 ? -27.526 -10.011 79.091 1.00 95.94 457 ASN A N 1
ATOM 3653 C CA . ASN A 1 457 ? -26.958 -9.919 80.437 1.00 95.94 457 ASN A CA 1
ATOM 3654 C C . ASN A 1 457 ? -27.943 -9.282 81.422 1.00 95.94 457 ASN A C 1
ATOM 3656 O O . ASN A 1 457 ? -28.133 -9.806 82.517 1.00 95.94 457 ASN A O 1
ATOM 3660 N N . HIS A 1 458 ? -28.638 -8.217 81.015 1.00 94.50 458 HIS A N 1
ATOM 3661 C CA . HIS A 1 458 ? -29.672 -7.599 81.840 1.00 94.50 458 HIS A CA 1
ATOM 3662 C C . HIS A 1 458 ? -30.826 -8.572 82.130 1.00 94.50 458 HIS A C 1
ATOM 3664 O O . HIS A 1 458 ? -31.274 -8.692 83.269 1.00 94.50 458 HIS A O 1
ATOM 3670 N N . LYS A 1 459 ? -31.274 -9.340 81.129 1.00 96.19 459 LYS A N 1
ATOM 3671 C CA . LYS A 1 459 ? -32.294 -10.386 81.315 1.00 96.19 459 LYS A CA 1
ATOM 3672 C C . LYS A 1 459 ? -31.815 -11.530 82.209 1.00 96.19 459 LYS A C 1
ATOM 3674 O O . LYS A 1 459 ? -32.576 -11.994 83.054 1.00 96.19 459 LYS A O 1
ATOM 3679 N N . ARG A 1 460 ? -30.555 -11.950 82.082 1.00 96.81 460 ARG A N 1
ATOM 3680 C CA . ARG A 1 460 ? -29.937 -12.956 82.957 1.00 96.81 460 ARG A CA 1
ATOM 3681 C C . ARG A 1 460 ? -29.892 -12.476 84.410 1.00 96.81 460 ARG A C 1
ATOM 3683 O O . ARG A 1 460 ? -30.272 -13.234 85.295 1.00 96.81 460 ARG A O 1
ATOM 3690 N N . GLN A 1 461 ? -29.510 -11.221 84.648 1.00 95.75 461 GLN A N 1
ATOM 3691 C CA . GLN A 1 461 ? -29.544 -10.605 85.981 1.00 95.75 461 GLN A CA 1
ATOM 3692 C C . GLN A 1 461 ? -30.970 -10.540 86.546 1.00 95.75 461 GLN A C 1
ATOM 3694 O O . GLN A 1 461 ? -31.179 -10.872 87.711 1.00 95.75 461 GLN A O 1
ATOM 3699 N N . GLN A 1 462 ? -31.966 -10.182 85.726 1.00 95.19 462 GLN A N 1
ATOM 3700 C CA . GLN A 1 462 ? -33.378 -10.205 86.131 1.00 95.19 462 GLN A CA 1
ATOM 3701 C C . GLN A 1 462 ? -33.821 -11.615 86.553 1.00 95.19 462 GLN A C 1
ATOM 3703 O O . GLN A 1 462 ? -34.406 -11.776 87.621 1.00 95.19 462 GLN A O 1
ATOM 3708 N N . LEU A 1 463 ? -33.500 -12.644 85.763 1.00 95.19 463 LEU A N 1
ATOM 3709 C CA . LEU A 1 463 ? -33.823 -14.036 86.095 1.00 95.19 463 LEU A CA 1
ATOM 3710 C C . LEU A 1 463 ? -33.119 -14.510 87.371 1.00 95.19 463 LEU A C 1
ATOM 3712 O O . LEU A 1 463 ? -33.749 -15.149 88.207 1.00 95.19 463 LEU A O 1
ATOM 3716 N N . GLN A 1 464 ? -31.845 -14.161 87.562 1.00 94.75 464 GLN A N 1
ATOM 3717 C CA . GLN A 1 464 ? -31.112 -14.459 88.798 1.00 94.75 464 GLN A CA 1
ATOM 3718 C C . GLN A 1 464 ? -31.721 -13.756 90.018 1.00 94.75 464 GLN A C 1
ATOM 3720 O O . GLN A 1 464 ? -31.789 -14.349 91.096 1.00 94.75 464 GLN A O 1
ATOM 3725 N N . SER A 1 465 ? -32.205 -12.521 89.859 1.00 94.00 465 SER A N 1
ATOM 3726 C CA . SER A 1 465 ? -32.923 -11.803 90.915 1.00 94.00 465 SER A CA 1
ATOM 3727 C C . SER A 1 465 ? -34.237 -12.503 91.268 1.00 94.00 465 SER A C 1
ATOM 3729 O O . SER A 1 465 ? -34.491 -12.749 92.445 1.00 94.00 465 SER A O 1
ATOM 3731 N N . VAL A 1 466 ? -35.020 -12.916 90.267 1.00 95.56 466 VAL A N 1
ATOM 3732 C CA . VAL A 1 466 ? -36.253 -13.694 90.468 1.00 95.56 466 VAL A CA 1
ATOM 3733 C C . VAL A 1 466 ? -35.956 -15.041 91.133 1.00 95.56 466 VAL A C 1
ATOM 3735 O O . VAL A 1 466 ? -36.632 -15.420 92.083 1.00 95.56 466 VAL A O 1
ATOM 3738 N N . GLN A 1 467 ? -34.908 -15.747 90.707 1.00 95.06 467 GLN A N 1
ATOM 3739 C CA . GLN A 1 467 ? -34.494 -17.008 91.322 1.00 95.06 467 GLN A CA 1
ATOM 3740 C C . GLN A 1 467 ? -34.074 -16.817 92.785 1.00 95.06 467 GLN A C 1
ATOM 3742 O O . GLN A 1 467 ? -34.410 -17.640 93.633 1.00 95.06 467 GLN A O 1
ATOM 3747 N N . THR A 1 468 ? -33.366 -15.729 93.095 1.00 94.62 468 THR A N 1
ATOM 3748 C CA . THR A 1 468 ? -33.014 -15.371 94.475 1.00 94.62 468 THR A CA 1
ATOM 3749 C C . THR A 1 468 ? -34.266 -15.089 95.308 1.00 94.62 468 THR A C 1
ATOM 3751 O O . THR A 1 468 ? -34.354 -15.594 96.422 1.00 94.62 468 THR A O 1
ATOM 3754 N N . LEU A 1 469 ? -35.257 -14.376 94.755 1.00 92.94 469 LEU A N 1
ATOM 3755 C CA . LEU A 1 469 ? -36.547 -14.133 95.415 1.00 92.94 469 LEU A CA 1
ATOM 3756 C C . LEU A 1 469 ? -37.303 -15.436 95.701 1.00 92.94 469 LEU A C 1
ATOM 3758 O O . LEU A 1 469 ? -37.796 -15.622 96.811 1.00 92.94 469 LEU A O 1
ATOM 3762 N N . PHE A 1 470 ? -37.349 -16.365 94.743 1.00 96.06 470 PHE A N 1
ATOM 3763 C CA . PHE A 1 470 ? -37.957 -17.680 94.956 1.00 96.06 470 PHE A CA 1
ATOM 3764 C C . PHE A 1 470 ? -37.218 -18.495 96.014 1.00 96.06 470 PHE A C 1
ATOM 3766 O O . PHE A 1 470 ? -37.863 -19.109 96.854 1.00 96.06 470 PHE A O 1
ATOM 3773 N N . LYS A 1 471 ? -35.880 -18.473 96.023 1.00 94.50 471 LYS A N 1
ATOM 3774 C CA . LYS A 1 471 ? -35.089 -19.135 97.070 1.00 94.50 471 LYS A CA 1
ATOM 3775 C C . LYS A 1 471 ? -35.348 -18.528 98.447 1.00 94.50 471 LYS A C 1
ATOM 3777 O O . LYS A 1 471 ? -35.520 -19.274 99.401 1.00 94.50 471 LYS A O 1
ATOM 3782 N N . SER A 1 472 ? -35.407 -17.198 98.560 1.00 91.69 472 SER A N 1
ATOM 3783 C CA . SER A 1 472 ? -35.743 -16.546 99.831 1.00 91.69 472 SER A CA 1
ATOM 3784 C C . SER A 1 472 ? -37.174 -16.839 100.267 1.00 91.69 472 SER A C 1
ATOM 3786 O O . SER A 1 472 ? -37.403 -17.052 101.448 1.00 91.69 472 SER A O 1
ATOM 3788 N N . PHE A 1 473 ? -38.120 -16.894 99.327 1.00 93.44 473 PHE A N 1
ATOM 3789 C CA . PHE A 1 473 ? -39.512 -17.233 99.609 1.00 93.44 473 PHE A CA 1
ATOM 3790 C C . PHE A 1 473 ? -39.660 -18.690 100.057 1.00 93.44 473 PHE A C 1
ATOM 3792 O O . PHE A 1 473 ? -40.328 -18.952 101.046 1.00 93.44 473 PHE A O 1
ATOM 3799 N N . ALA A 1 474 ? -38.990 -19.631 99.386 1.00 91.69 474 ALA A N 1
ATOM 3800 C CA . ALA A 1 474 ? -38.946 -21.033 99.794 1.00 91.69 474 ALA A CA 1
ATOM 3801 C C . ALA A 1 474 ? -38.334 -21.187 101.194 1.00 91.69 474 ALA A C 1
ATOM 3803 O O . ALA A 1 474 ? -38.917 -21.854 102.039 1.00 91.69 474 ALA A O 1
ATOM 3804 N N . LYS A 1 475 ? -37.226 -20.486 101.472 1.00 90.38 475 LYS A N 1
ATOM 3805 C CA . LYS A 1 475 ? -36.610 -20.456 102.804 1.00 90.38 475 LYS A CA 1
ATOM 3806 C C . LYS A 1 475 ? -37.559 -19.888 103.868 1.00 90.38 475 LYS A C 1
ATOM 3808 O O . LYS A 1 475 ? -37.677 -20.460 104.940 1.00 90.38 475 LYS A O 1
ATOM 3813 N N . GLN A 1 476 ? -38.275 -18.803 103.563 1.00 87.19 476 GLN A N 1
ATOM 3814 C CA . GLN A 1 476 ? -39.302 -18.239 104.450 1.00 87.19 476 GLN A CA 1
ATOM 3815 C C . GLN A 1 476 ? -40.501 -19.173 104.640 1.00 87.19 476 GLN A C 1
ATOM 3817 O O . GLN A 1 476 ? -41.104 -19.161 105.704 1.00 87.19 476 GLN A O 1
ATOM 3822 N N . LEU A 1 477 ? -40.864 -19.968 103.632 1.00 85.88 477 LEU A N 1
ATOM 3823 C CA . LEU A 1 477 ? -41.890 -21.004 103.750 1.00 85.88 477 LEU A CA 1
ATOM 3824 C C . LEU A 1 477 ? -41.426 -22.138 104.665 1.00 85.88 477 LEU A C 1
ATOM 3826 O O . LEU A 1 477 ? -42.194 -22.554 105.522 1.00 85.88 477 LEU A O 1
ATOM 3830 N N . GLU A 1 478 ? -40.183 -22.601 104.526 1.00 83.62 478 GLU A N 1
ATOM 3831 C CA . GLU A 1 478 ? -39.584 -23.605 105.417 1.00 83.62 478 GLU A CA 1
ATOM 3832 C C . GLU A 1 478 ? -39.481 -23.087 106.863 1.00 83.62 478 GLU A C 1
ATOM 3834 O O . GLU A 1 478 ? -39.855 -23.790 107.798 1.00 83.62 478 GLU A O 1
ATOM 3839 N N . GLU A 1 479 ? -39.056 -21.834 107.055 1.00 82.19 479 GLU A N 1
ATOM 3840 C CA . GLU A 1 479 ? -38.966 -21.186 108.374 1.00 82.19 479 GLU A CA 1
ATOM 3841 C C . GLU A 1 479 ? -40.351 -20.821 108.956 1.00 82.19 479 GLU A C 1
ATOM 3843 O O . GLU A 1 479 ? -40.548 -20.864 110.169 1.00 82.19 479 GLU A O 1
ATOM 3848 N N . GLY A 1 480 ? -41.325 -20.471 108.109 1.00 65.62 480 GLY A N 1
ATOM 3849 C CA . GLY A 1 480 ? -42.660 -20.003 108.496 1.00 65.62 480 GLY A CA 1
ATOM 3850 C C . GLY A 1 480 ? -43.689 -21.115 108.704 1.00 65.62 480 GLY A C 1
ATOM 3851 O O . GLY A 1 480 ? -44.563 -20.972 109.552 1.00 65.62 480 GLY A O 1
ATOM 3852 N N . LEU A 1 481 ? -43.576 -22.243 107.994 1.00 56.38 481 LEU A N 1
ATOM 3853 C CA . LEU A 1 481 ? -44.387 -23.441 108.251 1.00 56.38 481 LEU A CA 1
ATOM 3854 C C . LEU A 1 481 ? -43.892 -24.217 109.481 1.00 56.38 481 LEU A C 1
ATOM 3856 O O . LEU A 1 481 ? -44.687 -24.905 110.113 1.00 56.38 481 LEU A O 1
ATOM 3860 N N . GLY A 1 482 ? -42.620 -24.063 109.867 1.00 54.59 482 GLY A N 1
ATOM 3861 C CA . GLY A 1 482 ? -42.068 -24.639 111.098 1.00 54.59 482 GLY A CA 1
ATOM 3862 C C . GLY A 1 482 ? -42.531 -23.963 112.398 1.00 54.59 482 GLY A C 1
ATOM 3863 O O . GLY A 1 482 ? -42.302 -24.516 113.466 1.00 54.59 482 GLY A O 1
ATOM 3864 N N . ASN A 1 483 ? -43.199 -22.804 112.323 1.00 48.88 483 ASN A N 1
ATOM 3865 C CA . ASN A 1 483 ? -43.616 -22.002 113.484 1.00 48.88 483 ASN A CA 1
ATOM 3866 C C . ASN A 1 483 ? -45.147 -21.848 113.631 1.00 48.88 483 ASN A C 1
ATOM 3868 O O . ASN A 1 483 ? -45.607 -20.983 114.373 1.00 48.88 483 ASN A O 1
ATOM 3872 N N . ILE A 1 484 ? -45.957 -22.675 112.953 1.00 50.56 484 ILE A N 1
ATOM 3873 C CA . ILE A 1 484 ? -47.432 -22.654 113.093 1.00 50.56 484 ILE A CA 1
ATOM 3874 C C . ILE A 1 484 ? -47.924 -23.422 114.343 1.00 50.56 484 ILE A C 1
ATOM 3876 O O . ILE A 1 484 ? -49.090 -23.309 114.713 1.00 50.56 484 ILE A O 1
ATOM 3880 N N . GLU A 1 485 ? -47.041 -24.096 115.087 1.00 45.19 485 GLU A N 1
ATOM 3881 C CA . GLU A 1 485 ? -47.317 -24.537 116.465 1.00 45.19 485 GLU A CA 1
ATOM 3882 C C . GLU A 1 485 ? -46.606 -23.629 117.482 1.00 45.19 485 GLU A C 1
ATOM 3884 O O . GLU A 1 485 ? -45.649 -24.011 118.148 1.00 45.19 485 GLU A O 1
ATOM 3889 N N . GLY A 1 486 ? -47.069 -22.385 117.599 1.00 44.19 486 GLY A N 1
ATOM 3890 C CA . GLY A 1 486 ? -46.600 -21.452 118.623 1.00 44.19 486 GLY A CA 1
ATOM 3891 C C . GLY A 1 486 ? -47.526 -20.238 118.731 1.00 44.19 486 GLY A C 1
ATOM 3892 O O . GLY A 1 486 ? -47.653 -19.504 117.753 1.00 44.19 486 GLY A O 1
ATOM 3893 N N . PRO A 1 487 ? -48.227 -20.026 119.862 1.00 45.09 487 PRO A N 1
ATOM 3894 C CA . PRO A 1 487 ? -49.275 -19.019 119.970 1.00 45.09 487 PRO A CA 1
ATOM 3895 C C . PRO A 1 487 ? -48.704 -17.639 120.312 1.00 45.09 487 PRO A C 1
ATOM 3897 O O . PRO A 1 487 ? -47.879 -17.513 121.213 1.00 45.09 487 PRO A O 1
ATOM 3900 N N . GLY A 1 488 ? -49.246 -16.602 119.669 1.00 43.66 488 GLY A N 1
ATOM 3901 C CA . GLY A 1 488 ? -48.955 -15.198 119.980 1.00 43.66 488 GLY A CA 1
ATOM 3902 C C . GLY A 1 488 ? -47.588 -14.754 119.446 1.00 43.66 488 GLY A C 1
ATOM 3903 O O . GLY A 1 488 ? -46.625 -15.498 119.444 1.00 43.66 488 GLY A O 1
ATOM 3904 N N . ASP A 1 489 ? -47.406 -13.546 118.941 1.00 41.97 489 ASP A N 1
ATOM 3905 C CA . ASP A 1 489 ? -47.986 -12.308 119.426 1.00 41.97 489 ASP A CA 1
ATOM 3906 C C . ASP A 1 489 ? -47.750 -11.184 118.393 1.00 41.97 489 ASP A C 1
ATOM 3908 O O . ASP A 1 489 ? -46.862 -11.264 117.545 1.00 41.97 489 ASP A O 1
ATOM 3912 N N . SER A 1 490 ? -48.571 -10.141 118.492 1.00 46.44 490 SER A N 1
ATOM 3913 C CA . SER A 1 490 ? -48.302 -8.726 118.189 1.00 46.44 490 SER A CA 1
ATOM 3914 C C . SER A 1 490 ? -47.045 -8.328 117.376 1.00 46.44 490 SER A C 1
ATOM 3916 O O . SER A 1 490 ? -45.907 -8.436 117.826 1.00 46.44 490 SER A O 1
ATOM 3918 N N . SER A 1 491 ? -47.235 -7.626 116.252 1.00 43.78 491 SER A N 1
ATOM 3919 C CA . SER A 1 491 ? -47.010 -6.164 116.211 1.00 43.78 491 SER A CA 1
ATOM 3920 C C . SER A 1 491 ? -47.068 -5.612 114.785 1.00 43.78 491 SER A C 1
ATOM 3922 O O . SER A 1 491 ? -46.503 -6.149 113.832 1.00 43.78 491 SER A O 1
ATOM 3924 N N . GLY A 1 492 ? -47.774 -4.491 114.641 1.00 51.69 492 GLY A N 1
ATOM 3925 C CA . GLY A 1 492 ? -47.815 -3.718 113.411 1.00 51.69 492 GLY A CA 1
ATOM 3926 C C . GLY A 1 492 ? -46.489 -3.015 113.128 1.00 51.69 492 GLY A C 1
ATOM 3927 O O . GLY A 1 492 ? -45.819 -2.522 114.035 1.00 51.69 492 GLY A O 1
ATOM 3928 N N . ARG A 1 493 ? -46.149 -2.885 111.842 1.00 43.62 493 ARG A N 1
ATOM 3929 C CA . ARG A 1 493 ? -45.185 -1.876 111.399 1.00 43.62 493 ARG A CA 1
ATOM 3930 C C . ARG A 1 493 ? -45.477 -1.359 109.995 1.00 43.62 493 ARG A C 1
ATOM 3932 O O . ARG A 1 493 ? -45.272 -2.012 108.980 1.00 43.62 493 ARG A O 1
ATOM 3939 N N . THR A 1 494 ? -45.938 -0.120 110.010 1.00 49.47 494 THR A N 1
ATOM 3940 C CA . THR A 1 494 ? -45.980 0.900 108.969 1.00 49.47 494 THR A CA 1
ATOM 3941 C C . THR A 1 494 ? -44.631 1.043 108.250 1.00 49.47 494 THR A C 1
ATOM 3943 O O . THR A 1 494 ? -43.631 1.296 108.913 1.00 49.47 494 THR A O 1
ATOM 3946 N N . MET A 1 495 ? -44.598 0.979 106.912 1.00 41.81 495 MET A N 1
ATOM 3947 C CA . MET A 1 495 ? -43.496 1.515 106.089 1.00 41.81 495 MET A CA 1
ATOM 3948 C C . MET A 1 495 ? -44.019 2.029 104.733 1.00 41.81 495 MET A C 1
ATOM 3950 O O . MET A 1 495 ? -44.206 1.301 103.763 1.00 41.81 495 MET A O 1
ATOM 3954 N N . THR A 1 496 ? -44.343 3.321 104.751 1.00 43.00 496 THR A N 1
ATOM 3955 C CA . THR A 1 496 ? -44.037 4.365 103.755 1.00 43.00 496 THR A CA 1
ATOM 3956 C C . THR A 1 496 ? -43.706 3.969 102.302 1.00 43.00 496 THR A C 1
ATOM 3958 O O . THR A 1 496 ? -42.625 3.498 101.953 1.00 43.00 496 THR A O 1
ATOM 3961 N N . ARG A 1 497 ? -44.633 4.356 101.411 1.00 48.19 497 ARG A N 1
ATOM 3962 C CA . ARG A 1 497 ? -44.447 4.562 99.963 1.00 48.19 497 ARG A CA 1
ATOM 3963 C C . ARG A 1 497 ? -43.242 5.470 99.683 1.00 48.19 497 ARG A C 1
ATOM 3965 O O . ARG A 1 497 ? -43.235 6.627 100.095 1.00 48.19 497 ARG A O 1
ATOM 3972 N N . ARG A 1 498 ? -42.287 4.990 98.881 1.00 44.34 498 ARG A N 1
ATOM 3973 C CA . ARG A 1 498 ? -41.224 5.808 98.275 1.00 44.34 498 ARG A CA 1
ATOM 3974 C C . ARG A 1 498 ? -41.423 5.839 96.758 1.00 44.34 498 ARG A C 1
ATOM 3976 O O . ARG A 1 498 ? -41.104 4.883 96.057 1.00 44.34 498 ARG A O 1
ATOM 3983 N N . SER A 1 499 ? -42.000 6.934 96.266 1.00 52.16 499 SER A N 1
ATOM 3984 C CA . SER A 1 499 ? -42.088 7.273 94.844 1.00 52.16 499 SER A CA 1
ATOM 3985 C C . SER A 1 499 ? -40.684 7.421 94.257 1.00 52.16 499 SER A C 1
ATOM 3987 O O . SER A 1 499 ? -39.864 8.156 94.813 1.00 52.16 499 SER A O 1
ATOM 3989 N N . LYS A 1 500 ? -40.399 6.747 93.138 1.00 45.12 500 LYS A N 1
ATOM 3990 C CA . LYS A 1 500 ? -39.173 6.985 92.365 1.00 45.12 500 LYS A CA 1
ATOM 3991 C C . LYS A 1 500 ? -39.387 8.104 91.331 1.00 45.12 500 LYS A C 1
ATOM 3993 O O . LYS A 1 500 ? -40.478 8.176 90.768 1.00 45.12 500 LYS A O 1
ATOM 3998 N N . PRO A 1 501 ? -38.373 8.956 91.085 1.00 49.25 501 PRO A N 1
ATOM 3999 C CA . PRO A 1 501 ? -38.481 10.159 90.262 1.00 49.25 501 PRO A CA 1
ATOM 4000 C C . PRO A 1 501 ? -38.362 9.844 88.767 1.00 49.25 501 PRO A C 1
ATOM 4002 O O . PRO A 1 501 ? -37.773 8.835 88.378 1.00 49.25 501 PRO A O 1
ATOM 4005 N N . GLY A 1 502 ? -38.937 10.725 87.948 1.00 45.00 502 GLY A N 1
ATOM 4006 C CA . GLY A 1 502 ? -39.087 10.580 86.505 1.00 45.00 502 GLY A CA 1
ATOM 4007 C C . GLY A 1 502 ? -37.783 10.418 85.719 1.00 45.00 502 GLY A C 1
ATOM 4008 O O . GLY A 1 502 ? -36.758 11.026 86.020 1.00 45.00 502 GLY A O 1
ATOM 4009 N N . MET A 1 503 ? -37.865 9.616 84.654 1.00 42.28 503 MET A N 1
ATOM 4010 C CA . MET A 1 503 ? -36.896 9.638 83.563 1.00 42.28 503 MET A CA 1
ATOM 4011 C C . MET A 1 503 ? -37.106 10.922 82.757 1.00 42.28 503 MET A C 1
ATOM 4013 O O . MET A 1 503 ? -38.098 11.069 82.042 1.00 42.28 503 MET A O 1
ATOM 4017 N N . VAL A 1 504 ? -36.162 11.848 82.893 1.00 45.66 504 VAL A N 1
ATOM 4018 C CA . VAL A 1 504 ? -36.008 13.009 82.017 1.00 45.66 504 VAL A CA 1
ATOM 4019 C C . VAL A 1 504 ? -35.661 12.504 80.614 1.00 45.66 504 VAL A C 1
ATOM 4021 O O . VAL A 1 504 ? -34.705 11.753 80.426 1.00 45.66 504 VAL A O 1
ATOM 4024 N N . LYS A 1 505 ? -36.483 12.889 79.636 1.00 43.84 505 LYS A N 1
ATOM 4025 C CA . LYS A 1 505 ? -36.244 12.700 78.202 1.00 43.84 505 LYS A CA 1
ATOM 4026 C C . LYS A 1 505 ? -35.190 13.724 77.779 1.00 43.84 505 LYS A C 1
ATOM 4028 O O . LYS A 1 505 ? -35.504 14.904 77.649 1.00 43.84 505 LYS A O 1
ATOM 4033 N N . ASP A 1 506 ? -33.956 13.275 77.605 1.00 44.62 506 ASP A N 1
ATOM 4034 C CA . ASP A 1 506 ? -32.875 14.096 77.068 1.00 44.62 506 ASP A CA 1
ATOM 4035 C C . ASP A 1 506 ? -33.004 14.146 75.534 1.00 44.62 506 ASP A C 1
ATOM 4037 O O . ASP A 1 506 ? -32.794 13.148 74.838 1.00 44.62 506 ASP A O 1
ATOM 4041 N N . TYR A 1 507 ? -33.457 15.287 75.007 1.00 44.09 507 TYR A N 1
ATOM 4042 C CA . TYR A 1 507 ? -33.504 15.569 73.572 1.00 44.09 507 TYR A CA 1
ATOM 4043 C C . TYR A 1 507 ? -32.106 15.988 73.105 1.00 44.09 507 TYR A C 1
ATOM 4045 O O . TYR A 1 507 ? -31.820 17.165 72.907 1.00 44.09 507 TYR A O 1
ATOM 4053 N N . GLY A 1 508 ? -31.233 15.004 72.901 1.00 45.22 508 GLY A N 1
ATOM 4054 C CA . GLY A 1 508 ? -29.980 15.190 72.177 1.00 45.22 508 GLY A CA 1
ATOM 4055 C C . GLY A 1 508 ? -30.235 15.252 70.673 1.00 45.22 508 GLY A C 1
ATOM 4056 O O . GLY A 1 508 ? -30.232 14.226 69.993 1.00 45.22 508 GLY A O 1
ATOM 4057 N N . SER A 1 509 ? -30.457 16.456 70.147 1.00 52.31 509 SER A N 1
ATOM 4058 C CA . SER A 1 509 ? -30.377 16.760 68.720 1.00 52.31 509 SER A CA 1
ATOM 4059 C C . SER A 1 509 ? -28.930 16.602 68.243 1.00 52.31 509 SER A C 1
ATOM 4061 O O . SER A 1 509 ? -28.133 17.535 68.320 1.00 52.31 509 SER A O 1
ATOM 4063 N N . ALA A 1 510 ? -28.579 15.417 67.752 1.00 42.06 510 ALA A N 1
ATOM 4064 C CA . ALA A 1 510 ? -27.392 15.246 66.929 1.00 42.06 510 ALA A CA 1
ATOM 4065 C C . ALA A 1 510 ? -27.763 15.609 65.487 1.00 42.06 510 ALA A C 1
ATOM 4067 O O . ALA A 1 510 ? -28.336 14.798 64.758 1.00 42.06 510 ALA A O 1
ATOM 4068 N N . SER A 1 511 ? -27.462 16.850 65.100 1.00 56.41 511 SER A N 1
ATOM 4069 C CA . SER A 1 511 ? -27.212 17.151 63.695 1.00 56.41 511 SER A CA 1
ATOM 4070 C C . SER A 1 511 ? -25.902 16.457 63.314 1.00 56.41 511 SER A C 1
ATOM 4072 O O . SER A 1 511 ? -24.943 16.441 64.091 1.00 56.41 511 SER A O 1
ATOM 4074 N N . LEU A 1 512 ? -25.880 15.822 62.149 1.00 46.81 512 LEU A N 1
ATOM 4075 C CA . LEU A 1 512 ? -24.648 15.413 61.492 1.00 46.81 512 LEU A CA 1
ATOM 4076 C C . LEU A 1 512 ? -24.701 15.878 60.027 1.00 46.81 512 LEU A C 1
ATOM 4078 O O . LEU A 1 512 ? -25.805 15.976 59.481 1.00 46.81 512 LEU A O 1
ATOM 4082 N N . PRO A 1 513 ? -23.528 16.211 59.460 1.00 51.72 513 PRO A N 1
ATOM 4083 C CA . PRO A 1 513 ? -23.347 16.795 58.132 1.00 51.72 513 PRO A CA 1
ATOM 4084 C C . PRO A 1 513 ? -23.613 15.829 56.975 1.00 51.72 513 PRO A C 1
ATOM 4086 O O . PRO A 1 513 ? -23.497 14.595 57.177 1.00 51.72 513 PRO A O 1
#

Sequence (513 aa):
QFLDEWHYRVMNVLGKGWTQTKAVTAALDIMALNGVPLTPEEIKEFAEMDEQQMVVELVPKLPQVMREDFDHLALQLQMLVTTTSRVRKSIDDGVPEGIQETVEDVDSTSIGQQILKQAVVQASKEVAALHRCQDTWFRSMEKRLDRLTRSAELAEHAQQQLIAVESQLQKFGAEQNEKSKKALLGFAEGNDKSLVHTSFGTWLGLTLANRGERELRKKFEREIEDAERRLFEYKEKQLAGVKGVLMRNAREGDEALCSFVIQSWFEQVIEVKRDAATTEALRAMEAKLAKFTANNSDNTKKVMMRMGADQDAKLVEIAWSAWLTFSQDYKKDKEFEDAVKKAEQQLQVHMEKKKDEARQVLDRMNGATEAGLLSMVIQGWQQAIHDTNKTRELEEKMAAQGNKFKSLQSSHKNTAMGVQGRINEQIKANLLLRCVSVWMLEAKVNRTDKYYTNKMNHKRQQLQSVQTLFKSFAKQLEEGLGNIEGPGDSSGRTMTRRSKPGMVKDYGSASLP